Protein AF-0000000067174535 (afdb_homodimer)

Secondary structure (DSSP, 8-state):
-----GGGG---SSHHHHHHHHHHHHHHHHHHHSS---HHHHHHHHT--HHHHHHH-SSHHHHHHHHHHHHHHHHHHHHHHHTTT---HHHHHHHHHHHHHHHTTT-HHHHHHHHHHHHSTTSTTHHHHHHHHHHHHHHTTSS--TTTTT--HHHHHHHHHHHHHHHHHHHHSPPPTTS-HHHHHHHHIIIIIHHHHTSPP---------/-----GGGG---SSHHHHHHHHHHHHHHHHHHHSS---HHHHHHHHT--HHHHHHH-SSHHHHHHHHHHHHHHHHHHHHHHHHTT---HHHHHHHHHHHHHHHTTT-HHHHHHHHHHHHSTTSTTHHHHHHHHHHHHHHTTSS--GGGGT--HHHHHHHHHHHHHHHHHHHHSPPPTTS-HHHHHHHHIIIIIHHHHTSPP---------

Solvent-accessible surface area (backbone atoms only — not comparable to full-atom values): 22487 Å² total; per-residue (Å²): 126,84,77,67,48,40,45,76,65,54,70,61,90,44,70,66,51,42,48,50,49,52,35,50,46,40,36,51,48,24,48,72,68,68,44,93,74,51,60,61,57,42,18,57,76,36,32,43,57,53,65,65,50,36,73,76,31,79,40,63,63,56,43,49,51,53,17,42,53,49,50,52,51,53,47,52,54,52,50,36,64,70,38,58,84,37,48,53,63,34,60,32,51,35,51,49,50,54,52,45,66,65,43,32,80,57,32,59,57,49,38,41,48,65,36,36,28,36,72,54,45,86,48,62,67,61,32,50,46,55,33,45,54,50,39,50,56,53,58,68,54,45,59,40,61,45,56,69,54,39,36,48,72,71,51,46,53,50,49,38,51,54,50,48,31,53,52,38,23,41,69,54,43,56,76,56,87,86,57,47,71,68,56,48,48,52,50,41,32,49,42,56,17,19,18,58,67,49,46,65,54,48,75,75,71,76,76,73,78,122,126,83,78,67,46,41,47,76,65,53,71,61,91,45,70,68,50,42,49,50,52,52,35,49,47,41,37,51,48,24,47,71,66,66,42,93,72,52,60,62,57,41,17,57,75,36,30,42,56,52,65,64,51,36,74,75,31,80,38,63,64,55,44,50,52,51,18,41,53,50,47,51,51,52,48,51,53,52,51,36,63,71,40,58,84,36,48,50,61,34,59,31,50,36,51,50,49,53,51,46,68,64,43,32,82,59,31,58,59,49,37,42,49,65,35,35,26,34,71,56,44,84,48,61,66,62,32,52,45,55,32,47,52,51,39,52,56,52,59,70,54,46,59,41,63,45,57,69,53,37,35,49,72,70,50,45,52,50,49,37,50,51,51,49,31,52,53,37,23,39,71,52,43,56,77,56,86,86,57,48,72,67,56,49,49,51,51,40,31,50,43,57,17,19,18,58,67,50,45,67,55,48,74,74,70,75,74,74,78,122

Sequence (420 aa):
MARRRGWDGRPPANDEEASARIVEAAVALISETGSDVSIADVAASLGVIRQTVYRYFPTADALMRAAAIASVDGFLDRLTAHVRGITDPAEAMTDGVLYTLEEVSRTPHLGIVLSEPYLHANSGSLASDEAQDFGMRMLKRFDVDWAAYGYDEAAQRELVEFTLRIMLSFFVAPNEATRSREELRRFIRRWLGGALLAQPRATAAPSSSTMARRRGWDGRPPANDEEASARIVEAAVALISETGSDVSIADVAASLGVIRQTVYRYFPTADALMRAAAIASVDGFLDRLTAHVRGITDPAEAMTDGVLYTLEEVSRTPHLGIVLSEPYLHANSGSLASDEAQDFGMRMLKRFDVDWAAYGYDEAAQRELVEFTLRIMLSFFVAPNEATRSREELRRFIRRWLGGALLAQPRATAAPSSST

InterPro domains:
  IPR001647 DNA-binding HTH domain, TetR-type [PF00440] (22-67)
  IPR001647 DNA-binding HTH domain, TetR-type [PR00455] (22-35)
  IPR001647 DNA-binding HTH domain, TetR-type [PR00455] (42-65)
  IPR001647 DNA-binding HTH domain, TetR-type [PS50977] (16-75)
  IPR009057 Homedomain-like superfamily [SSF46689] (11-92)

Structure (mmCIF, N/CA/C/O backbone):
data_AF-0000000067174535-model_v1
#
loop_
_entity.id
_entity.type
_entity.pdbx_description
1 polymer 'Transcriptional regulator'
#
loop_
_atom_site.group_PDB
_atom_site.id
_atom_site.type_symbol
_atom_site.label_atom_id
_atom_site.label_alt_id
_atom_site.label_comp_id
_atom_site.label_asym_id
_atom_site.label_entity_id
_atom_site.label_seq_id
_atom_site.pdbx_PDB_ins_code
_atom_site.Cartn_x
_atom_site.Cartn_y
_atom_site.Cartn_z
_atom_site.occupancy
_atom_site.B_iso_or_equiv
_atom_site.auth_seq_id
_atom_site.auth_comp_id
_atom_site.auth_asym_id
_atom_site.auth_atom_id
_atom_site.pdbx_PDB_model_num
ATOM 1 N N . MET A 1 1 ? -31.172 -37.969 -27.547 1 31.83 1 MET A N 1
ATOM 2 C CA . MET A 1 1 ? -30.312 -37.375 -26.516 1 31.83 1 MET A CA 1
ATOM 3 C C . MET A 1 1 ? -28.844 -37.625 -26.828 1 31.83 1 MET A C 1
ATOM 5 O O . MET A 1 1 ? -28.422 -38.781 -26.953 1 31.83 1 MET A O 1
ATOM 9 N N . ALA A 1 2 ? -28.141 -36.844 -27.562 1 46.38 2 ALA A N 1
ATOM 10 C CA . ALA A 1 2 ? -26.75 -37.125 -27.906 1 46.38 2 ALA A CA 1
ATOM 11 C C . ALA A 1 2 ? -25.969 -37.625 -26.688 1 46.38 2 ALA A C 1
ATOM 13 O O . ALA A 1 2 ? -25.953 -37 -25.641 1 46.38 2 ALA A O 1
ATOM 14 N N . ARG A 1 3 ? -25.719 -38.812 -26.5 1 47.62 3 ARG A N 1
ATOM 15 C CA . ARG A 1 3 ? -24.953 -39.406 -25.406 1 47.62 3 ARG A CA 1
ATOM 16 C C . ARG A 1 3 ? -23.688 -38.594 -25.125 1 47.62 3 ARG A C 1
ATOM 18 O O . ARG A 1 3 ? -22.797 -38.531 -25.969 1 47.62 3 ARG A O 1
ATOM 25 N N . ARG A 1 4 ? -23.625 -37.531 -24.328 1 54.09 4 ARG A N 1
ATOM 26 C CA . ARG A 1 4 ? -22.453 -36.719 -24.016 1 54.09 4 ARG A CA 1
ATOM 27 C C . ARG A 1 4 ? -21.312 -37.594 -23.516 1 54.09 4 ARG A C 1
ATOM 29 O O . ARG A 1 4 ? -21.469 -38.312 -22.516 1 54.09 4 ARG A O 1
ATOM 36 N N . ARG A 1 5 ? -20.469 -38.062 -24.375 1 67.69 5 ARG A N 1
ATOM 37 C CA . ARG A 1 5 ? -19.328 -38.938 -24.047 1 67.69 5 ARG A CA 1
ATOM 38 C C . ARG A 1 5 ? -18.516 -38.344 -22.906 1 67.69 5 ARG A C 1
ATOM 40 O O . ARG A 1 5 ? -18.078 -37.188 -22.984 1 67.69 5 ARG A O 1
ATOM 47 N N . GLY A 1 6 ? -18.656 -38.844 -21.688 1 79.06 6 GLY A N 1
ATOM 48 C CA . GLY A 1 6 ? -17.938 -38.469 -20.484 1 79.06 6 GLY A CA 1
ATOM 49 C C . GLY A 1 6 ? -16.484 -38.125 -20.75 1 79.06 6 GLY A C 1
ATOM 50 O O . GLY A 1 6 ? -15.836 -38.75 -21.594 1 79.06 6 GLY A O 1
ATOM 51 N N . TRP A 1 7 ? -15.938 -37.062 -20.094 1 90.62 7 TRP A N 1
ATOM 52 C CA . TRP A 1 7 ? -14.547 -36.656 -20.188 1 90.62 7 TRP A CA 1
ATOM 53 C C . TRP A 1 7 ? -14.195 -36.219 -21.609 1 90.62 7 TRP A C 1
ATOM 55 O O . TRP A 1 7 ? -13.109 -36.531 -22.109 1 90.62 7 TRP A O 1
ATOM 65 N N . ASP A 1 8 ? -15.258 -35.719 -22.312 1 81.12 8 ASP A N 1
ATOM 66 C CA . ASP A 1 8 ? -15.109 -35.312 -23.703 1 81.12 8 ASP A CA 1
ATOM 67 C C . ASP A 1 8 ? -14.617 -36.5 -24.562 1 81.12 8 ASP A C 1
ATOM 69 O O . ASP A 1 8 ? -13.812 -36.281 -25.484 1 81.12 8 ASP A O 1
ATOM 73 N N . GLY A 1 9 ? -14.93 -37.688 -24.219 1 86.31 9 GLY A N 1
ATOM 74 C CA . GLY A 1 9 ? -14.633 -38.875 -25 1 86.31 9 GLY A CA 1
ATOM 75 C C . GLY A 1 9 ? -13.273 -39.469 -24.688 1 86.31 9 GLY A C 1
ATOM 76 O O . GLY A 1 9 ? -12.867 -40.469 -25.297 1 86.31 9 GLY A O 1
ATOM 77 N N . ARG A 1 10 ? -12.461 -38.875 -23.859 1 91.5 10 ARG A N 1
ATOM 78 C CA . ARG A 1 10 ? -11.141 -39.344 -23.453 1 91.5 10 ARG A CA 1
ATOM 79 C C . ARG A 1 10 ? -11.086 -39.625 -21.953 1 91.5 10 ARG A C 1
ATOM 81 O O . ARG A 1 10 ? -10.664 -38.75 -21.188 1 91.5 10 ARG A O 1
ATOM 88 N N . PRO A 1 11 ? -11.414 -40.812 -21.609 1 91.38 11 PRO A N 1
ATOM 89 C CA . PRO A 1 11 ? -11.375 -41.125 -20.188 1 91.38 11 PRO A CA 1
ATOM 90 C C . PRO A 1 11 ? -9.977 -41.031 -19.594 1 91.38 11 PRO A C 1
ATOM 92 O O . PRO A 1 11 ? -8.992 -41.312 -20.281 1 91.38 11 PRO A O 1
ATOM 95 N N . PRO A 1 12 ? -9.859 -40.562 -18.312 1 94.12 12 PRO A N 1
ATOM 96 C CA . PRO A 1 12 ? -8.539 -40.469 -17.672 1 94.12 12 PRO A CA 1
ATOM 97 C C . PRO A 1 12 ? -7.863 -41.812 -17.516 1 94.12 12 PRO A C 1
ATOM 99 O O . PRO A 1 12 ? -8.539 -42.812 -17.312 1 94.12 12 PRO A O 1
ATOM 102 N N . ALA A 1 13 ? -6.613 -41.812 -17.609 1 94.25 13 ALA A N 1
ATOM 103 C CA . ALA A 1 13 ? -5.824 -43.031 -17.562 1 94.25 13 ALA A CA 1
ATOM 104 C C . ALA A 1 13 ? -5.777 -43.594 -16.141 1 94.25 13 ALA A C 1
ATOM 106 O O . ALA A 1 13 ? -5.609 -44.812 -15.945 1 94.25 13 ALA A O 1
ATOM 107 N N . ASN A 1 14 ? -5.785 -42.75 -15.172 1 94.81 14 ASN A N 1
ATOM 108 C CA . ASN A 1 14 ? -5.754 -43.125 -13.758 1 94.81 14 ASN A CA 1
ATOM 109 C C . ASN A 1 14 ? -6.438 -42.094 -12.883 1 94.81 14 ASN A C 1
ATOM 111 O O . ASN A 1 14 ? -6.93 -41.062 -13.383 1 94.81 14 ASN A O 1
ATOM 115 N N . ASP A 1 15 ? -6.516 -42.344 -11.57 1 94.25 15 ASP A N 1
ATOM 116 C CA . ASP A 1 15 ? -7.23 -41.5 -10.625 1 94.25 15 ASP A CA 1
ATOM 117 C C . ASP A 1 15 ? -6.559 -40.125 -10.508 1 94.25 15 ASP A C 1
ATOM 119 O O . ASP A 1 15 ? -7.238 -39.125 -10.336 1 94.25 15 ASP A O 1
ATOM 123 N N . GLU A 1 16 ? -5.285 -40.188 -10.609 1 95.38 16 GLU A N 1
ATOM 124 C CA . GLU A 1 16 ? -4.547 -38.938 -10.508 1 95.38 16 GLU A CA 1
ATOM 125 C C . GLU A 1 16 ? -4.891 -38 -11.664 1 95.38 16 GLU A C 1
ATOM 127 O O . GLU A 1 16 ? -5.109 -36.812 -11.453 1 95.38 16 GLU A O 1
ATOM 132 N N . GLU A 1 17 ? -4.938 -38.562 -12.758 1 95.75 17 GLU A N 1
ATOM 133 C CA . GLU A 1 17 ? -5.301 -37.75 -13.922 1 95.75 17 GLU A CA 1
ATOM 134 C C . GLU A 1 17 ? -6.742 -37.281 -13.836 1 95.75 17 GLU A C 1
ATOM 136 O O . GLU A 1 17 ? -7.043 -36.125 -14.219 1 95.75 17 GLU A O 1
ATOM 141 N N . ALA A 1 18 ? -7.629 -38.156 -13.406 1 95.81 18 ALA A N 1
ATOM 142 C CA . ALA A 1 18 ? -9.023 -37.75 -13.242 1 95.81 18 ALA A CA 1
ATOM 143 C C . ALA A 1 18 ? -9.148 -36.562 -12.305 1 95.81 18 ALA A C 1
ATOM 145 O O . ALA A 1 18 ? -9.797 -35.562 -12.633 1 95.81 18 ALA A O 1
ATOM 146 N N . SER A 1 19 ? -8.477 -36.656 -11.188 1 96.5 19 SER A N 1
ATOM 147 C CA . SER A 1 19 ? -8.484 -35.562 -10.211 1 96.5 19 SER A CA 1
ATOM 148 C C . SER A 1 19 ? -7.938 -34.281 -10.805 1 96.5 19 SER A C 1
ATOM 150 O O . SER A 1 19 ? -8.523 -33.219 -10.633 1 96.5 19 SER A O 1
ATOM 152 N N . ALA A 1 20 ? -6.863 -34.375 -11.492 1 96.5 20 ALA A N 1
ATOM 153 C CA . ALA A 1 20 ? -6.223 -33.219 -12.102 1 96.5 20 ALA A CA 1
ATOM 154 C C . ALA A 1 20 ? -7.145 -32.562 -13.109 1 96.5 20 ALA A C 1
ATOM 156 O O . ALA A 1 20 ? -7.242 -31.328 -13.156 1 96.5 20 ALA A O 1
ATOM 157 N N . ARG A 1 21 ? -7.805 -33.344 -13.883 1 96.31 21 ARG A N 1
ATOM 158 C CA . ARG A 1 21 ? -8.703 -32.812 -14.906 1 96.31 21 ARG A CA 1
ATOM 159 C C . ARG A 1 21 ? -9.906 -32.094 -14.266 1 96.31 21 ARG A C 1
ATOM 161 O O . ARG A 1 21 ? -10.375 -31.094 -14.773 1 96.31 21 ARG A O 1
ATOM 168 N N . ILE A 1 22 ? -10.359 -32.688 -13.219 1 97.06 22 ILE A N 1
ATOM 169 C CA . ILE A 1 22 ? -11.469 -32.062 -12.492 1 97.06 22 ILE A CA 1
ATOM 170 C C . ILE A 1 22 ? -11.047 -30.703 -11.953 1 97.06 22 ILE A C 1
ATOM 172 O O . ILE A 1 22 ? -11.766 -29.719 -12.117 1 97.06 22 ILE A O 1
ATOM 176 N N . VAL A 1 23 ? -9.875 -30.656 -11.352 1 96.31 23 VAL A N 1
ATOM 177 C CA . VAL A 1 23 ? -9.359 -29.422 -10.781 1 96.31 23 VAL A CA 1
ATOM 178 C C . VAL A 1 23 ? -9.141 -28.391 -11.898 1 96.31 23 VAL A C 1
ATOM 180 O O . VAL A 1 23 ? -9.5 -27.234 -11.758 1 96.31 23 VAL A O 1
ATOM 183 N N . GLU A 1 24 ? -8.602 -28.859 -13 1 95.56 24 GLU A N 1
ATOM 184 C CA . GLU A 1 24 ? -8.352 -27.984 -14.141 1 95.56 24 GLU A CA 1
ATOM 185 C C . GLU A 1 24 ? -9.656 -27.375 -14.664 1 95.56 24 GLU A C 1
ATOM 187 O O . GLU A 1 24 ? -9.711 -26.203 -15 1 95.56 24 GLU A O 1
ATOM 192 N N . ALA A 1 25 ? -10.609 -28.203 -14.773 1 95.31 25 ALA A N 1
ATOM 193 C CA . ALA A 1 25 ? -11.922 -27.734 -15.211 1 95.31 25 ALA A CA 1
ATOM 194 C C . ALA A 1 25 ? -12.477 -26.688 -14.25 1 95.31 25 ALA A C 1
ATOM 196 O O . ALA A 1 25 ? -13.047 -25.672 -14.68 1 95.31 25 ALA A O 1
ATOM 197 N N . ALA A 1 26 ? -12.344 -26.969 -12.977 1 94.31 26 ALA A N 1
ATOM 198 C CA . ALA A 1 26 ? -12.805 -26.016 -11.969 1 94.31 26 ALA A CA 1
ATOM 199 C C . ALA A 1 26 ? -12.078 -24.672 -12.094 1 94.31 26 ALA A C 1
ATOM 201 O O . ALA A 1 26 ? -12.711 -23.625 -12.062 1 94.31 26 ALA A O 1
ATOM 202 N N . VAL A 1 27 ? -10.789 -24.688 -12.227 1 91.5 27 VAL A N 1
ATOM 203 C CA . VAL A 1 27 ? -9.969 -23.5 -12.367 1 91.5 27 VAL A CA 1
ATOM 204 C C . VAL A 1 27 ? -10.43 -22.703 -13.586 1 91.5 27 VAL A C 1
ATOM 206 O O . VAL A 1 27 ? -10.586 -21.469 -13.516 1 91.5 27 VAL A O 1
ATOM 209 N N . ALA A 1 28 ? -10.648 -23.422 -14.68 1 91.62 28 ALA A N 1
ATOM 210 C CA . ALA A 1 28 ? -11.078 -22.766 -15.914 1 91.62 28 ALA A CA 1
ATOM 211 C C . ALA A 1 28 ? -12.43 -22.078 -15.742 1 91.62 28 ALA A C 1
ATOM 213 O O . ALA A 1 28 ? -12.617 -20.953 -16.172 1 91.62 28 ALA A O 1
ATOM 214 N N . LEU A 1 29 ? -13.289 -22.734 -15.125 1 90.94 29 LEU A N 1
ATOM 215 C CA . LEU A 1 29 ? -14.625 -22.188 -14.914 1 90.94 29 LEU A CA 1
ATOM 216 C C . LEU A 1 29 ? -14.586 -20.984 -13.984 1 90.94 29 LEU A C 1
ATOM 218 O O . LEU A 1 29 ? -15.273 -19.984 -14.219 1 90.94 29 LEU A O 1
ATOM 222 N N . ILE A 1 30 ? -13.828 -21.125 -12.953 1 86.75 30 ILE A N 1
ATOM 223 C CA . ILE A 1 30 ? -13.695 -20.016 -12.016 1 86.75 30 ILE A CA 1
ATOM 224 C C . ILE A 1 30 ? -13.109 -18.797 -12.727 1 86.75 30 ILE A C 1
ATOM 226 O O . ILE A 1 30 ? -13.562 -17.672 -12.523 1 86.75 30 ILE A O 1
ATOM 230 N N . SER A 1 31 ? -12.109 -19.031 -13.5 1 83.81 31 SER A N 1
ATOM 231 C CA . SER A 1 31 ? -11.469 -17.938 -14.234 1 83.81 31 SER A CA 1
ATOM 232 C C . SER A 1 31 ? -12.445 -17.281 -15.195 1 83.81 31 SER A C 1
ATOM 234 O O . SER A 1 31 ? -12.391 -16.062 -15.398 1 83.81 31 SER A O 1
ATOM 236 N N . GLU A 1 32 ? -13.281 -18.047 -15.797 1 84.69 32 GLU A N 1
ATOM 237 C CA . GLU A 1 32 ? -14.242 -17.562 -16.781 1 84.69 32 GLU A CA 1
ATOM 238 C C . GLU A 1 32 ? -15.367 -16.781 -16.109 1 84.69 32 GLU A C 1
ATOM 240 O O . GLU A 1 32 ? -15.781 -15.727 -16.594 1 84.69 32 GLU A O 1
ATOM 245 N N . THR A 1 33 ? -15.789 -17.266 -15.008 1 79.75 33 THR A N 1
ATOM 246 C CA . THR A 1 33 ? -16.969 -16.688 -14.375 1 79.75 33 THR A CA 1
ATOM 247 C C . THR A 1 33 ? -16.562 -15.648 -13.336 1 79.75 33 THR A C 1
ATOM 249 O O . THR A 1 33 ? -17.375 -14.789 -12.969 1 79.75 33 THR A O 1
ATOM 252 N N . GLY A 1 34 ? -15.391 -15.766 -12.852 1 75.81 34 GLY A N 1
ATOM 253 C CA . GLY A 1 34 ? -14.938 -14.875 -11.797 1 75.81 34 GLY A CA 1
ATOM 254 C C . GLY A 1 34 ? -15.523 -15.203 -10.438 1 75.81 34 GLY A C 1
ATOM 255 O O . GLY A 1 34 ? -15.391 -14.422 -9.492 1 75.81 34 GLY A O 1
ATOM 256 N N . SER A 1 35 ? -16.312 -16.297 -10.359 1 73.81 35 SER A N 1
ATOM 257 C CA . SER A 1 35 ? -17.016 -16.656 -9.133 1 73.81 35 SER A CA 1
ATOM 258 C C . SER A 1 35 ? -16.844 -18.141 -8.82 1 73.81 35 SER A C 1
ATOM 260 O O . SER A 1 35 ? -16.266 -18.891 -9.617 1 73.81 35 SER A O 1
ATOM 262 N N . ASP A 1 36 ? -17.344 -18.484 -7.637 1 77.56 36 ASP A N 1
ATOM 263 C CA . ASP A 1 36 ? -17.297 -19.875 -7.242 1 77.56 36 ASP A CA 1
ATOM 264 C C . ASP A 1 36 ? -18.156 -20.734 -8.172 1 77.56 36 ASP A C 1
ATOM 266 O O . ASP A 1 36 ? -19.172 -20.266 -8.695 1 77.56 36 ASP A O 1
ATOM 270 N N . VAL A 1 37 ? -17.578 -21.891 -8.438 1 83.81 37 VAL A N 1
ATOM 271 C CA . VAL A 1 37 ? -18.281 -22.828 -9.312 1 83.81 37 VAL A CA 1
ATOM 272 C C . VAL A 1 37 ? -18.812 -24 -8.5 1 83.81 37 VAL A C 1
ATOM 274 O O . VAL A 1 37 ? -18.25 -24.344 -7.461 1 83.81 37 VAL A O 1
ATOM 277 N N . SER A 1 38 ? -19.938 -24.625 -8.969 1 89.25 38 SER A N 1
ATOM 278 C CA . SER A 1 38 ? -20.516 -25.781 -8.305 1 89.25 38 SER A CA 1
ATOM 279 C C . SER A 1 38 ? -19.969 -27.078 -8.883 1 89.25 38 SER A C 1
ATOM 281 O O . SER A 1 38 ? -19.375 -27.094 -9.969 1 89.25 38 SER A O 1
ATOM 283 N N . ILE A 1 39 ? -20.141 -28.078 -8.078 1 93.19 39 ILE A N 1
ATOM 284 C CA . ILE A 1 39 ? -19.781 -29.406 -8.547 1 93.19 39 ILE A CA 1
ATOM 285 C C . ILE A 1 39 ? -20.562 -29.734 -9.812 1 93.19 39 ILE A C 1
ATOM 287 O O . ILE A 1 39 ? -20.031 -30.344 -10.742 1 93.19 39 ILE A O 1
ATOM 291 N N . ALA A 1 40 ? -21.812 -29.281 -9.883 1 94 40 ALA A N 1
ATOM 292 C CA . ALA A 1 40 ? -22.656 -29.516 -11.047 1 94 40 ALA A CA 1
ATOM 293 C C . ALA A 1 40 ? -22.062 -28.859 -12.289 1 94 40 ALA A C 1
ATOM 295 O O . ALA A 1 40 ? -22.047 -29.453 -13.367 1 94 40 ALA A O 1
ATOM 296 N N . ASP A 1 41 ? -21.578 -27.703 -12.164 1 93.94 41 ASP A N 1
ATOM 297 C CA . ASP A 1 41 ? -20.969 -26.969 -13.273 1 93.94 41 ASP A CA 1
ATOM 298 C C . ASP A 1 41 ? -19.734 -27.688 -13.805 1 93.94 41 ASP A C 1
ATOM 300 O O . ASP A 1 41 ? -19.562 -27.812 -15.023 1 93.94 41 ASP A O 1
ATOM 304 N N . VAL A 1 42 ? -18.922 -28.141 -12.906 1 95.69 42 VAL A N 1
ATOM 305 C CA . VAL A 1 42 ? -17.688 -28.812 -13.281 1 95.69 42 VAL A CA 1
ATOM 306 C C . VAL A 1 42 ? -18 -30.141 -13.969 1 95.69 42 VAL A C 1
ATOM 308 O O . VAL A 1 42 ? -17.422 -30.469 -15 1 95.69 42 VAL A O 1
ATOM 311 N N . ALA A 1 43 ? -18.938 -30.859 -13.414 1 96.44 43 ALA A N 1
ATOM 312 C CA . ALA A 1 43 ? -19.359 -32.125 -14.008 1 96.44 43 ALA A CA 1
ATOM 313 C C . ALA A 1 43 ? -19.875 -31.922 -15.43 1 96.44 43 ALA A C 1
ATOM 315 O O . ALA A 1 43 ? -19.469 -32.656 -16.344 1 96.44 43 ALA A O 1
ATOM 316 N N . ALA A 1 44 ? -20.703 -30.922 -15.609 1 95.19 44 ALA A N 1
ATOM 317 C CA . ALA A 1 44 ? -21.281 -30.609 -16.906 1 95.19 44 ALA A CA 1
ATOM 318 C C . ALA A 1 44 ? -20.188 -30.266 -17.922 1 95.19 44 ALA A C 1
ATOM 320 O O . ALA A 1 44 ? -20.234 -30.719 -19.062 1 95.19 44 ALA A O 1
ATOM 321 N N . SER A 1 45 ? -19.203 -29.531 -17.484 1 94.38 45 SER A N 1
ATOM 322 C CA . SER A 1 45 ? -18.141 -29.094 -18.391 1 94.38 45 SER A CA 1
ATOM 323 C C . SER A 1 45 ? -17.281 -30.266 -18.844 1 94.38 45 SER A C 1
ATOM 325 O O . SER A 1 45 ? -16.703 -30.219 -19.922 1 94.38 45 SER A O 1
ATOM 327 N N . LEU A 1 46 ? -17.234 -31.328 -18.031 1 95.69 46 LEU A N 1
ATOM 328 C CA . LEU A 1 46 ? -16.422 -32.5 -18.328 1 95.69 46 LEU A CA 1
ATOM 329 C C . LEU A 1 46 ? -17.25 -33.594 -19 1 95.69 46 LEU A C 1
ATOM 331 O O . LEU A 1 46 ? -16.719 -34.625 -19.406 1 95.69 46 LEU A O 1
ATOM 335 N N . GLY A 1 47 ? -18.578 -33.312 -19.016 1 95.38 47 GLY A N 1
ATOM 336 C CA . GLY A 1 47 ? -19.469 -34.312 -19.594 1 95.38 47 GLY A CA 1
ATOM 337 C C . GLY A 1 47 ? -19.609 -35.562 -18.734 1 95.38 47 GLY A C 1
ATOM 338 O O . GLY A 1 47 ? -19.719 -36.688 -19.266 1 95.38 47 GLY A O 1
ATOM 339 N N . VAL A 1 48 ? -19.484 -35.438 -17.5 1 95.88 48 VAL A N 1
ATOM 340 C CA . VAL A 1 48 ? -19.641 -36.562 -16.578 1 95.88 48 VAL A CA 1
ATOM 341 C C . VAL A 1 48 ? -20.781 -36.25 -15.594 1 95.88 48 VAL A C 1
ATOM 343 O O . VAL A 1 48 ? -21.312 -35.156 -15.562 1 95.88 48 VAL A O 1
ATOM 346 N N . ILE A 1 49 ? -21.188 -37.281 -14.828 1 94.88 49 ILE A N 1
ATOM 347 C CA . ILE A 1 49 ? -22.219 -37.094 -13.82 1 94.88 49 ILE A CA 1
ATOM 348 C C . ILE A 1 49 ? -21.609 -36.531 -12.547 1 94.88 49 ILE A C 1
ATOM 350 O O . ILE A 1 49 ? -20.391 -36.656 -12.328 1 94.88 49 ILE A O 1
ATOM 354 N N . ARG A 1 50 ? -22.391 -35.906 -11.695 1 95.56 50 ARG A N 1
ATOM 355 C CA . ARG A 1 50 ? -21.938 -35.312 -10.453 1 95.56 50 ARG A CA 1
ATOM 356 C C . ARG A 1 50 ? -21.25 -36.312 -9.555 1 95.56 50 ARG A C 1
ATOM 358 O O . ARG A 1 50 ? -20.266 -36 -8.875 1 95.56 50 ARG A O 1
ATOM 365 N N . GLN A 1 51 ? -21.688 -37.5 -9.555 1 95.25 51 GLN A N 1
ATOM 366 C CA . GLN A 1 51 ? -21.156 -38.562 -8.695 1 95.25 51 GLN A CA 1
ATOM 367 C C . GLN A 1 51 ? -19.688 -38.844 -8.984 1 95.25 51 GLN A C 1
ATOM 369 O O . GLN A 1 51 ? -18.922 -39.188 -8.086 1 95.25 51 GLN A O 1
ATOM 374 N N . THR A 1 52 ? -19.359 -38.719 -10.242 1 95.06 52 THR A N 1
ATOM 375 C CA . THR A 1 52 ? -17.969 -38.906 -10.656 1 95.06 52 THR A CA 1
ATOM 376 C C . THR A 1 52 ? -17.062 -37.875 -9.977 1 95.06 52 THR A C 1
ATOM 378 O O . THR A 1 52 ? -15.992 -38.219 -9.461 1 95.06 52 THR A O 1
ATOM 381 N N . VAL A 1 53 ? -17.5 -36.594 -9.914 1 96.88 53 VAL A N 1
ATOM 382 C CA . VAL A 1 53 ? -16.719 -35.531 -9.297 1 96.88 53 VAL A CA 1
ATOM 383 C C . VAL A 1 53 ? -16.688 -35.719 -7.777 1 96.88 53 VAL A C 1
ATOM 385 O O . VAL A 1 53 ? -15.641 -35.562 -7.145 1 96.88 53 VAL A O 1
ATOM 388 N N . TYR A 1 54 ? -17.781 -36.219 -7.195 1 96.12 54 TYR A N 1
ATOM 389 C CA . TYR A 1 54 ? -17.906 -36.438 -5.754 1 96.12 54 TYR A CA 1
ATOM 390 C C . TYR A 1 54 ? -16.953 -37.531 -5.277 1 96.12 54 TYR A C 1
ATOM 392 O O . TYR A 1 54 ? -16.516 -37.531 -4.125 1 96.12 54 TYR A O 1
ATOM 400 N N . ARG A 1 55 ? -16.688 -38.469 -6.168 1 95.88 55 ARG A N 1
ATOM 401 C CA . ARG A 1 55 ? -15.766 -39.531 -5.828 1 95.88 55 ARG A CA 1
ATOM 402 C C . ARG A 1 55 ? -14.391 -39 -5.477 1 95.88 55 ARG A C 1
ATOM 404 O O . ARG A 1 55 ? -13.727 -39.5 -4.566 1 95.88 55 ARG A O 1
ATOM 411 N N . TYR A 1 56 ? -14.016 -37.938 -6.117 1 96.81 56 TYR A N 1
ATOM 412 C CA . TYR A 1 56 ? -12.688 -37.375 -5.926 1 96.81 56 TYR A CA 1
ATOM 413 C C . TYR A 1 56 ? -12.742 -36.188 -4.965 1 96.81 56 TYR A C 1
ATOM 415 O O . TYR A 1 56 ? -11.797 -35.969 -4.195 1 96.81 56 TYR A O 1
ATOM 423 N N . PHE A 1 57 ? -13.812 -35.438 -5.02 1 97.19 57 PHE A N 1
ATOM 424 C CA . PHE A 1 57 ? -14.023 -34.281 -4.168 1 97.19 57 PHE A CA 1
ATOM 425 C C . PHE A 1 57 ? -15.406 -34.312 -3.533 1 97.19 57 PHE A C 1
ATOM 427 O O . PHE A 1 57 ? -16.375 -33.781 -4.086 1 97.19 57 PHE A O 1
ATOM 434 N N . PRO A 1 58 ? -15.422 -34.875 -2.355 1 94.88 58 PRO A N 1
ATOM 435 C CA . PRO A 1 58 ? -16.703 -35.188 -1.718 1 94.88 58 PRO A CA 1
ATOM 436 C C . PRO A 1 58 ? -17.516 -33.938 -1.374 1 94.88 58 PRO A C 1
ATOM 438 O O . PRO A 1 58 ? -18.719 -34.031 -1.134 1 94.88 58 PRO A O 1
ATOM 441 N N . THR A 1 59 ? -16.766 -32.75 -1.305 1 93.06 59 THR A N 1
ATOM 442 C CA . THR A 1 59 ? -17.484 -31.516 -1.032 1 93.06 59 THR A CA 1
ATOM 443 C C . THR A 1 59 ? -17.062 -30.422 -2.014 1 93.06 59 THR A C 1
ATOM 445 O O . THR A 1 59 ? -15.961 -30.484 -2.57 1 93.06 59 THR A O 1
ATOM 448 N N . ALA A 1 60 ? -17.953 -29.453 -2.107 1 90 60 ALA A N 1
ATOM 449 C CA . ALA A 1 60 ? -17.609 -28.281 -2.926 1 90 60 ALA A CA 1
ATOM 450 C C . ALA A 1 60 ? -16.391 -27.562 -2.375 1 90 60 ALA A C 1
ATOM 452 O O . ALA A 1 60 ? -15.547 -27.094 -3.139 1 90 60 ALA A O 1
ATOM 453 N N . ASP A 1 61 ? -16.344 -27.578 -1.083 1 88.75 61 ASP A N 1
ATOM 454 C CA . ASP A 1 61 ? -15.227 -26.906 -0.426 1 88.75 61 ASP A CA 1
ATOM 455 C C . ASP A 1 61 ? -13.898 -27.578 -0.766 1 88.75 61 ASP A C 1
ATOM 457 O O . ASP A 1 61 ? -12.898 -26.906 -1.011 1 88.75 61 ASP A O 1
ATOM 461 N N . ALA A 1 62 ? -13.969 -28.844 -0.729 1 91.94 62 ALA A N 1
ATOM 462 C CA . ALA A 1 62 ? -12.758 -29.594 -1.065 1 91.94 62 ALA A CA 1
ATOM 463 C C . ALA A 1 62 ? -12.312 -29.297 -2.494 1 91.94 62 ALA A C 1
ATOM 465 O O . ALA A 1 62 ? -11.117 -29.109 -2.754 1 91.94 62 ALA A O 1
ATOM 466 N N . LEU A 1 63 ? -13.211 -29.219 -3.426 1 94 63 LEU A N 1
ATOM 467 C CA . LEU A 1 63 ? -12.906 -28.906 -4.816 1 94 63 LEU A CA 1
ATOM 468 C C . LEU A 1 63 ? -12.391 -27.484 -4.957 1 94 63 LEU A C 1
ATOM 470 O O . LEU A 1 63 ? -11.406 -27.234 -5.656 1 94 63 LEU A O 1
ATOM 474 N N . MET A 1 64 ? -12.992 -26.578 -4.223 1 89.81 64 MET A N 1
ATOM 475 C CA . MET A 1 64 ? -12.609 -25.172 -4.293 1 89.81 64 MET A CA 1
ATOM 476 C C . MET A 1 64 ? -11.195 -24.969 -3.752 1 89.81 64 MET A C 1
ATOM 478 O O . MET A 1 64 ? -10.422 -24.188 -4.301 1 89.81 64 MET A O 1
ATOM 482 N N . ARG A 1 65 ? -10.906 -25.609 -2.73 1 87.88 65 ARG A N 1
ATOM 483 C CA . ARG A 1 65 ? -9.57 -25.531 -2.164 1 87.88 65 ARG A CA 1
ATOM 484 C C . ARG A 1 65 ? -8.523 -26.047 -3.148 1 87.88 65 ARG A C 1
ATOM 486 O O . ARG A 1 65 ? -7.488 -25.406 -3.354 1 87.88 65 ARG A O 1
ATOM 493 N N . ALA A 1 66 ? -8.812 -27.188 -3.688 1 91.56 66 ALA A N 1
ATOM 494 C CA . ALA A 1 66 ? -7.891 -27.766 -4.664 1 91.56 66 ALA A CA 1
ATOM 495 C C . ALA A 1 66 ? -7.73 -26.844 -5.871 1 91.56 66 ALA A C 1
ATOM 497 O O . ALA A 1 66 ? -6.621 -26.672 -6.383 1 91.56 66 ALA A O 1
ATOM 498 N N . ALA A 1 67 ? -8.797 -26.281 -6.348 1 91.12 67 ALA A N 1
ATOM 499 C CA . ALA A 1 67 ? -8.766 -25.344 -7.477 1 91.12 67 ALA A CA 1
ATOM 500 C C . ALA A 1 67 ? -7.953 -24.109 -7.141 1 91.12 67 ALA A C 1
ATOM 502 O O . ALA A 1 67 ? -7.207 -23.594 -7.98 1 91.12 67 ALA A O 1
ATOM 503 N N . ALA A 1 68 ? -8.125 -23.625 -5.957 1 85.94 68 ALA A N 1
ATOM 504 C CA . ALA A 1 68 ? -7.379 -22.453 -5.504 1 85.94 68 ALA A CA 1
ATOM 505 C C . ALA A 1 68 ? -5.875 -22.719 -5.523 1 85.94 68 ALA A C 1
ATOM 507 O O . ALA A 1 68 ? -5.102 -21.906 -6.035 1 85.94 68 ALA A O 1
ATOM 508 N N . ILE A 1 69 ? -5.543 -23.844 -4.965 1 87.62 69 ILE A N 1
ATOM 509 C CA . ILE A 1 69 ? -4.137 -24.234 -4.914 1 87.62 69 ILE A CA 1
ATOM 510 C C . ILE A 1 69 ? -3.588 -24.359 -6.332 1 87.62 69 ILE A C 1
ATOM 512 O O . ILE A 1 69 ? -2.521 -23.828 -6.641 1 87.62 69 ILE A O 1
ATOM 516 N N . ALA A 1 70 ? -4.32 -25.016 -7.207 1 91.12 70 ALA A N 1
ATOM 517 C CA . ALA A 1 70 ? -3.895 -25.203 -8.594 1 91.12 70 ALA A CA 1
ATOM 518 C C . ALA A 1 70 ? -3.787 -23.875 -9.32 1 91.12 70 ALA A C 1
ATOM 520 O O . ALA A 1 70 ? -2.883 -23.672 -10.141 1 91.12 70 ALA A O 1
ATOM 521 N N . SER A 1 71 ? -4.727 -23 -9.078 1 89.44 71 SER A N 1
ATOM 522 C CA . SER A 1 71 ? -4.711 -21.672 -9.703 1 89.44 71 SER A CA 1
ATOM 523 C C . SER A 1 71 ? -3.453 -20.906 -9.32 1 89.44 71 SER A C 1
ATOM 525 O O . SER A 1 71 ? -2.795 -20.312 -10.18 1 89.44 71 SER A O 1
ATOM 527 N N . VAL A 1 72 ? -3.07 -20.922 -8.109 1 87.69 72 VAL A N 1
ATOM 528 C CA . VAL A 1 72 ? -1.902 -20.203 -7.602 1 87.69 72 VAL A CA 1
ATOM 529 C C . VAL A 1 72 ? -0.629 -20.828 -8.172 1 87.69 72 VAL A C 1
ATOM 531 O O . VAL A 1 72 ? 0.271 -20.109 -8.617 1 87.69 72 VAL A O 1
ATOM 534 N N . ASP A 1 73 ? -0.616 -22.156 -8.188 1 89.69 73 ASP A N 1
ATOM 535 C CA . ASP A 1 73 ? 0.541 -22.844 -8.742 1 89.69 73 ASP A CA 1
ATOM 536 C C . ASP A 1 73 ? 0.708 -22.531 -10.227 1 89.69 73 ASP A C 1
ATOM 538 O O . ASP A 1 73 ? 1.823 -22.297 -10.695 1 89.69 73 ASP A O 1
ATOM 542 N N . GLY A 1 74 ? -0.414 -22.594 -10.938 1 91.19 74 GLY A N 1
ATOM 543 C CA . GLY A 1 74 ? -0.375 -22.234 -12.352 1 91.19 74 GLY A CA 1
ATOM 544 C C . GLY A 1 74 ? 0.125 -20.828 -12.594 1 91.19 74 GLY A C 1
ATOM 545 O O . GLY A 1 74 ? 0.91 -20.594 -13.508 1 91.19 74 GLY A O 1
ATOM 546 N N . PHE A 1 75 ? -0.284 -19.938 -11.797 1 91.62 75 PHE A N 1
ATOM 547 C CA . PHE A 1 75 ? 0.196 -18.5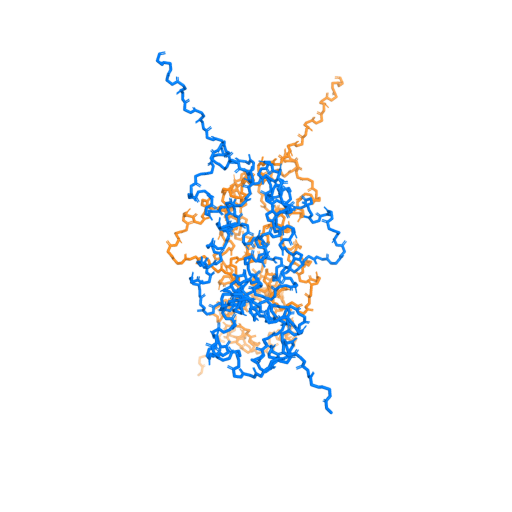62 -11.891 1 91.62 75 PHE A CA 1
ATOM 548 C C . PHE A 1 75 ? 1.702 -18.5 -11.672 1 91.62 75 PHE A C 1
ATOM 550 O O . PHE A 1 75 ? 2.42 -17.828 -12.414 1 91.62 75 PHE A O 1
ATOM 557 N N . LEU A 1 76 ? 2.174 -19.141 -10.578 1 93.31 76 LEU A N 1
ATOM 558 C CA . LEU A 1 76 ? 3.598 -19.125 -10.266 1 93.31 76 LEU A CA 1
ATOM 559 C C . LEU A 1 76 ? 4.418 -19.688 -11.422 1 93.31 76 LEU A C 1
ATOM 561 O O . LEU A 1 76 ? 5.508 -19.188 -11.719 1 93.31 76 LEU A O 1
ATOM 565 N N . ASP A 1 77 ? 3.904 -20.719 -12.086 1 94.44 77 ASP A N 1
ATOM 566 C CA . ASP A 1 77 ? 4.586 -21.281 -13.242 1 94.44 77 ASP A CA 1
ATOM 567 C C . ASP A 1 77 ? 4.691 -20.266 -14.375 1 94.44 77 ASP A C 1
ATOM 569 O O . ASP A 1 77 ? 5.746 -20.125 -14.992 1 94.44 77 ASP A O 1
ATOM 573 N N . ARG A 1 78 ? 3.664 -19.547 -14.625 1 94.62 78 ARG A N 1
ATOM 574 C CA . ARG A 1 78 ? 3.662 -18.547 -15.68 1 94.62 78 ARG A CA 1
ATOM 575 C C . ARG A 1 78 ? 4.578 -17.375 -15.32 1 94.62 78 ARG A C 1
ATOM 577 O O . ARG A 1 78 ? 5.285 -16.844 -16.188 1 94.62 78 ARG A O 1
ATOM 584 N N . LEU A 1 79 ? 4.52 -16.984 -14.047 1 95 79 LEU A N 1
ATOM 585 C CA . LEU A 1 79 ? 5.414 -15.93 -13.578 1 95 79 LEU A CA 1
ATOM 586 C C . LEU A 1 79 ? 6.871 -16.328 -13.781 1 95 79 LEU A C 1
ATOM 588 O O . LEU A 1 79 ? 7.676 -15.523 -14.266 1 95 79 LEU A O 1
ATOM 592 N N . THR A 1 80 ? 7.172 -17.578 -13.406 1 95.62 80 THR A N 1
ATOM 593 C CA . THR A 1 80 ? 8.523 -18.094 -13.562 1 95.62 80 THR A CA 1
ATOM 594 C C . THR A 1 80 ? 8.977 -18 -15.023 1 95.62 80 THR A C 1
ATOM 596 O O . THR A 1 80 ? 10.086 -17.547 -15.305 1 95.62 80 THR A O 1
ATOM 599 N N . ALA A 1 81 ? 8.117 -18.406 -15.891 1 97 81 ALA A N 1
ATOM 600 C CA . ALA A 1 81 ? 8.422 -18.344 -17.328 1 97 81 ALA A CA 1
ATOM 601 C C . ALA A 1 81 ? 8.617 -16.906 -17.781 1 97 81 ALA A C 1
ATOM 603 O O . ALA A 1 81 ? 9.508 -16.609 -18.578 1 97 81 ALA A O 1
ATOM 604 N N . HIS A 1 82 ? 7.844 -16 -17.25 1 96.38 82 HIS A N 1
ATOM 605 C CA . HIS A 1 82 ? 7.859 -14.594 -17.641 1 96.38 82 HIS A CA 1
ATOM 606 C C . HIS A 1 82 ? 9.164 -13.922 -17.234 1 96.38 82 HIS A C 1
ATOM 608 O O . HIS A 1 82 ? 9.688 -13.078 -17.969 1 96.38 82 HIS A O 1
ATOM 614 N N . VAL A 1 83 ? 9.75 -14.281 -16.078 1 96.81 83 VAL A N 1
ATOM 615 C CA . VAL A 1 83 ? 10.93 -13.594 -15.555 1 96.81 83 VAL A CA 1
ATOM 616 C C . VAL A 1 83 ? 12.18 -14.43 -15.82 1 96.81 83 VAL A C 1
ATOM 618 O O . VAL A 1 83 ? 13.266 -14.102 -15.336 1 96.81 83 VAL A O 1
ATOM 621 N N . ARG A 1 84 ? 12.031 -15.508 -16.547 1 96.75 84 ARG A N 1
ATOM 622 C CA . ARG A 1 84 ? 13.141 -16.422 -16.812 1 96.75 84 ARG A CA 1
ATOM 623 C C . ARG A 1 84 ? 14.312 -15.68 -17.453 1 96.75 84 ARG A C 1
ATOM 625 O O . ARG A 1 84 ? 14.125 -14.891 -18.375 1 96.75 84 ARG A O 1
ATOM 632 N N . GLY A 1 85 ? 15.492 -15.867 -16.891 1 97.12 85 GLY A N 1
ATOM 633 C CA . GLY A 1 85 ? 16.703 -15.305 -17.469 1 97.12 85 GLY A CA 1
ATOM 634 C C . GLY A 1 85 ? 17.031 -13.922 -16.922 1 97.12 85 GLY A C 1
ATOM 635 O O . GLY A 1 85 ? 18.125 -13.414 -17.156 1 97.12 85 GLY A O 1
ATOM 636 N N . ILE A 1 86 ? 16.156 -13.258 -16.266 1 97.25 86 ILE A N 1
ATOM 637 C CA . ILE A 1 86 ? 16.438 -11.961 -15.664 1 97.25 86 ILE A CA 1
ATOM 638 C C . ILE A 1 86 ? 17.156 -12.148 -14.336 1 97.25 86 ILE A C 1
ATOM 640 O O . ILE A 1 86 ? 16.578 -12.664 -13.375 1 97.25 86 ILE A O 1
ATOM 644 N N . THR A 1 87 ? 18.359 -11.711 -14.234 1 96.06 87 THR A N 1
ATOM 645 C CA . THR A 1 87 ? 19.156 -11.992 -13.047 1 96.06 87 THR A CA 1
ATOM 646 C C . THR A 1 87 ? 19.344 -10.727 -12.219 1 96.06 87 THR A C 1
ATOM 648 O O . THR A 1 87 ? 19.781 -10.797 -11.062 1 96.06 87 THR A O 1
ATOM 651 N N . ASP A 1 88 ? 19.078 -9.531 -12.805 1 95.62 88 ASP A N 1
ATOM 652 C CA . ASP A 1 88 ? 19.109 -8.289 -12.039 1 95.62 88 ASP A CA 1
ATOM 653 C C . ASP A 1 88 ? 17.891 -8.195 -11.109 1 95.62 88 ASP A C 1
ATOM 655 O O . ASP A 1 88 ? 16.75 -8.25 -11.562 1 95.62 88 ASP A O 1
ATOM 659 N N . PRO A 1 89 ? 18.078 -8.117 -9.836 1 95 89 PRO A N 1
ATOM 660 C CA . PRO A 1 89 ? 16.969 -8.164 -8.898 1 95 89 PRO A CA 1
ATOM 661 C C . PRO A 1 89 ? 15.953 -7.043 -9.125 1 95 89 PRO A C 1
ATOM 663 O O . PRO A 1 89 ? 14.75 -7.25 -8.977 1 95 89 PRO A O 1
ATOM 666 N N . ALA A 1 90 ? 16.438 -5.832 -9.492 1 95.44 90 ALA A N 1
ATOM 667 C CA . ALA A 1 90 ? 15.523 -4.711 -9.727 1 95.44 90 ALA A CA 1
ATOM 668 C C . ALA A 1 90 ? 14.633 -4.973 -10.938 1 95.44 90 ALA A C 1
ATOM 670 O O . ALA A 1 90 ? 13.43 -4.738 -10.891 1 95.44 90 ALA A O 1
ATOM 671 N N . GLU A 1 91 ? 15.219 -5.48 -11.977 1 96.75 91 GLU A N 1
ATOM 672 C CA . GLU A 1 91 ? 14.469 -5.789 -13.188 1 96.75 91 GLU A CA 1
ATOM 673 C C . GLU A 1 91 ? 13.516 -6.961 -12.969 1 96.75 91 GLU A C 1
ATOM 675 O O . GLU A 1 91 ? 12.352 -6.91 -13.375 1 96.75 91 GLU A O 1
ATOM 680 N N . ALA A 1 92 ? 14.016 -7.988 -12.344 1 96.94 92 ALA A N 1
ATOM 681 C CA . ALA A 1 92 ? 13.219 -9.18 -12.086 1 96.94 92 ALA A CA 1
ATOM 682 C C . ALA A 1 92 ? 11.992 -8.852 -11.234 1 96.94 92 ALA A C 1
ATOM 684 O O . ALA A 1 92 ? 10.875 -9.234 -11.578 1 96.94 92 ALA A O 1
ATOM 685 N N . MET A 1 93 ? 12.172 -8.125 -10.164 1 97 93 MET A N 1
ATOM 686 C CA . MET A 1 93 ? 11.078 -7.777 -9.266 1 97 93 MET A CA 1
ATOM 687 C C . MET A 1 93 ? 10.102 -6.809 -9.93 1 97 93 MET A C 1
ATOM 689 O O . MET A 1 93 ? 8.891 -6.91 -9.742 1 97 93 MET A O 1
ATOM 693 N N . THR A 1 94 ? 10.641 -5.828 -10.711 1 97.38 94 THR A N 1
ATOM 694 C CA . THR A 1 94 ? 9.773 -4.898 -11.43 1 97.38 94 THR A CA 1
ATOM 695 C C . THR A 1 94 ? 8.852 -5.648 -12.383 1 97.38 94 THR A C 1
ATOM 697 O O . THR A 1 94 ? 7.633 -5.457 -12.352 1 97.38 94 THR A O 1
ATOM 700 N N . ASP A 1 95 ? 9.414 -6.551 -13.125 1 96.94 95 ASP A N 1
ATOM 701 C CA . ASP A 1 95 ? 8.633 -7.316 -14.094 1 96.94 95 ASP A CA 1
ATOM 702 C C . ASP A 1 95 ? 7.664 -8.266 -13.383 1 96.94 95 ASP A C 1
ATOM 704 O O . ASP A 1 95 ? 6.527 -8.438 -13.828 1 96.94 95 ASP A O 1
ATOM 708 N N . GLY A 1 96 ? 8.156 -8.859 -12.359 1 96.31 96 GLY A N 1
ATOM 709 C CA . GLY A 1 96 ? 7.297 -9.742 -11.586 1 96.31 96 GLY A CA 1
ATOM 710 C C . GLY A 1 96 ? 6.086 -9.031 -11 1 96.31 96 GLY A C 1
ATOM 711 O O . GLY A 1 96 ? 4.969 -9.539 -11.086 1 96.31 96 GLY A O 1
ATOM 712 N N . VAL A 1 97 ? 6.27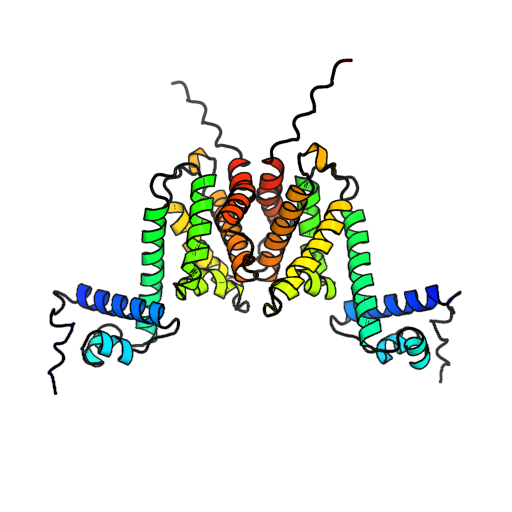3 -7.867 -10.453 1 95.44 97 VAL A N 1
ATOM 713 C CA . VAL A 1 97 ? 5.195 -7.082 -9.859 1 95.44 97 VAL A CA 1
ATOM 714 C C . VAL A 1 97 ? 4.203 -6.66 -10.938 1 95.44 97 VAL A C 1
ATOM 716 O O . VAL A 1 97 ? 2.99 -6.812 -10.773 1 95.44 97 VAL A O 1
ATOM 719 N N . LEU A 1 98 ? 4.711 -6.141 -12.039 1 95.44 98 LEU A N 1
ATOM 720 C CA . LEU A 1 98 ? 3.846 -5.691 -13.125 1 95.44 98 LEU A CA 1
ATOM 721 C C . LEU A 1 98 ? 3 -6.844 -13.656 1 95.44 98 LEU A C 1
ATOM 723 O O . LEU A 1 98 ? 1.794 -6.691 -13.859 1 95.44 98 LEU A O 1
ATOM 727 N N . TYR A 1 99 ? 3.641 -7.957 -13.883 1 94.81 99 TYR A N 1
ATOM 728 C CA . TYR A 1 99 ? 2.941 -9.141 -14.359 1 94.81 99 TYR A CA 1
ATOM 729 C C . TYR A 1 99 ? 1.842 -9.562 -13.391 1 94.81 99 TYR A C 1
ATOM 731 O O . TYR A 1 99 ? 0.729 -9.891 -13.812 1 94.81 99 TYR A O 1
ATOM 739 N N . THR A 1 100 ? 2.146 -9.562 -12.117 1 92.94 100 THR A N 1
ATOM 740 C CA . THR A 1 100 ? 1.19 -9.969 -11.094 1 92.94 100 THR A CA 1
ATOM 741 C C . THR A 1 100 ? 0.008 -9.008 -11.047 1 92.94 100 THR A C 1
ATOM 743 O O . THR A 1 100 ? -1.146 -9.438 -10.984 1 92.94 100 THR A O 1
ATOM 746 N N . LEU A 1 101 ? 0.26 -7.707 -11.086 1 91.38 101 LEU A N 1
ATOM 747 C CA . LEU A 1 101 ? -0.799 -6.703 -11.07 1 91.38 101 LEU A CA 1
ATOM 748 C C . LEU A 1 101 ? -1.751 -6.898 -12.25 1 91.38 101 LEU A C 1
ATOM 750 O O . LEU A 1 101 ? -2.957 -6.672 -12.117 1 91.38 101 LEU A O 1
ATOM 754 N N . GLU A 1 102 ? -1.257 -7.348 -13.352 1 89.62 102 GLU A N 1
ATOM 755 C CA . GLU A 1 102 ? -2.059 -7.559 -14.547 1 89.62 102 GLU A CA 1
ATOM 756 C C . GLU A 1 102 ? -2.871 -8.844 -14.453 1 89.62 102 GLU A C 1
ATOM 758 O O . GLU A 1 102 ? -4.008 -8.906 -14.922 1 89.62 102 GLU A O 1
ATOM 763 N N . GLU A 1 103 ? -2.314 -9.828 -13.797 1 87.25 103 GLU A N 1
ATOM 764 C CA . GLU A 1 103 ? -2.924 -11.156 -13.781 1 87.25 103 GLU A CA 1
ATOM 765 C C . GLU A 1 103 ? -3.926 -11.289 -12.633 1 87.25 103 GLU A C 1
ATOM 767 O O . GLU A 1 103 ? -4.812 -12.141 -12.68 1 87.25 103 GLU A O 1
ATOM 772 N N . VAL A 1 104 ? -3.799 -10.477 -11.617 1 82.44 104 VAL A N 1
ATOM 773 C CA . VAL A 1 104 ? -4.621 -10.617 -10.422 1 82.44 104 VAL A CA 1
ATOM 774 C C . VAL A 1 104 ? -6.094 -10.453 -10.781 1 82.44 104 VAL A C 1
ATOM 776 O O . VAL A 1 104 ? -6.961 -11.094 -10.18 1 82.44 104 VAL A O 1
ATOM 779 N N . SER A 1 105 ? -6.395 -9.617 -11.727 1 74.94 105 SER A N 1
ATOM 780 C CA . SER A 1 105 ? -7.785 -9.406 -12.117 1 74.94 105 SER A CA 1
ATOM 781 C C . SER A 1 105 ? -8.336 -10.609 -12.875 1 74.94 105 SER A C 1
ATOM 783 O O . SER A 1 105 ? -9.555 -10.812 -12.922 1 74.94 105 SER A O 1
ATOM 785 N N . ARG A 1 106 ? -7.449 -11.414 -13.398 1 75.12 106 ARG A N 1
ATOM 786 C CA . ARG A 1 106 ? -7.859 -12.555 -14.211 1 75.12 106 ARG A CA 1
ATOM 787 C C . ARG A 1 106 ? -7.898 -13.836 -13.383 1 75.12 106 ARG A C 1
ATOM 789 O O . ARG A 1 106 ? -8.445 -14.852 -13.828 1 75.12 106 ARG A O 1
ATOM 796 N N . THR A 1 107 ? -7.348 -13.789 -12.219 1 77 107 THR A N 1
ATOM 797 C CA . THR A 1 107 ? -7.254 -14.945 -11.328 1 77 107 THR A CA 1
ATOM 798 C C . THR A 1 107 ? -7.82 -14.625 -9.953 1 77 107 THR A C 1
ATOM 800 O O . THR A 1 107 ? -7.086 -14.195 -9.055 1 77 107 THR A O 1
ATOM 803 N N . PRO A 1 108 ? -9.047 -14.852 -9.727 1 74.69 108 PRO A N 1
ATOM 804 C CA . PRO A 1 108 ? -9.711 -14.438 -8.492 1 74.69 108 PRO A CA 1
ATOM 805 C C . PRO A 1 108 ? -8.992 -14.938 -7.242 1 74.69 108 PRO A C 1
ATOM 807 O O . PRO A 1 108 ? -8.891 -14.211 -6.25 1 74.69 108 PRO A O 1
ATOM 810 N N . HIS A 1 109 ? -8.469 -16.094 -7.277 1 76.56 109 HIS A N 1
ATOM 811 C CA . HIS A 1 109 ? -7.832 -16.672 -6.102 1 76.56 109 HIS A CA 1
ATOM 812 C C . HIS A 1 109 ? -6.555 -15.93 -5.738 1 76.56 109 HIS A C 1
ATOM 814 O O . HIS A 1 109 ? -6.18 -15.867 -4.562 1 76.56 109 HIS A O 1
ATOM 820 N N . LEU A 1 110 ? -5.949 -15.344 -6.746 1 77.06 110 LEU A N 1
ATOM 821 C CA . LEU A 1 110 ? -4.777 -14.516 -6.48 1 77.06 110 LEU A CA 1
ATOM 822 C C . LEU A 1 110 ? -5.156 -13.281 -5.672 1 77.06 110 LEU A C 1
ATOM 824 O O . LEU A 1 110 ? -4.43 -12.883 -4.754 1 77.06 110 LEU A O 1
ATOM 828 N N . GLY A 1 111 ? -6.25 -12.742 -6.055 1 75.31 111 GLY A N 1
ATOM 829 C CA . GLY A 1 111 ? -6.758 -11.609 -5.297 1 75.31 111 GLY A CA 1
ATOM 830 C C . GLY A 1 111 ? -7.031 -11.938 -3.842 1 75.31 111 GLY A C 1
ATOM 831 O O . GLY A 1 111 ? -6.715 -11.148 -2.953 1 75.31 111 GLY A O 1
ATOM 832 N N . ILE A 1 112 ? -7.496 -13.094 -3.676 1 73.06 112 ILE A N 1
ATOM 833 C CA . ILE A 1 112 ? -7.812 -13.547 -2.324 1 73.06 112 ILE A CA 1
ATOM 834 C C . ILE A 1 112 ? -6.523 -13.727 -1.526 1 73.06 112 ILE A C 1
ATOM 836 O O . ILE A 1 112 ? -6.418 -13.266 -0.388 1 73.06 112 ILE A O 1
ATOM 840 N N . VAL A 1 113 ? -5.586 -14.359 -2.105 1 73.06 113 VAL A N 1
ATOM 841 C CA . VAL A 1 113 ? -4.328 -14.672 -1.434 1 73.06 113 VAL A CA 1
ATOM 842 C C . VAL A 1 113 ? -3.547 -13.383 -1.177 1 73.06 113 VAL A C 1
ATOM 844 O O . VAL A 1 113 ? -2.967 -13.211 -0.103 1 73.06 113 VAL A O 1
ATOM 847 N N . LEU A 1 114 ? -3.65 -12.5 -2.16 1 72.19 114 LEU A N 1
ATOM 848 C CA . LEU A 1 114 ? -2.789 -11.328 -2.104 1 72.19 114 LEU A CA 1
ATOM 849 C C . LEU A 1 114 ? -3.48 -10.18 -1.373 1 72.19 114 LEU A C 1
ATOM 851 O O . LEU A 1 114 ? -2.816 -9.305 -0.817 1 72.19 114 LEU A O 1
ATOM 855 N N . SER A 1 115 ? -4.816 -10.188 -1.43 1 64.88 115 SER A N 1
ATOM 856 C CA . SER A 1 115 ? -5.508 -8.984 -0.979 1 64.88 115 SER A CA 1
ATOM 857 C C . SER A 1 115 ? -6.418 -9.281 0.209 1 64.88 115 SER A C 1
ATOM 859 O O . SER A 1 115 ? -6.59 -8.438 1.092 1 64.88 115 SER A O 1
ATOM 861 N N . GLU A 1 116 ? -7.16 -10.398 0.143 1 59.84 116 GLU A N 1
ATOM 862 C CA . GLU A 1 116 ? -8.258 -10.672 1.066 1 59.84 116 GLU A CA 1
ATOM 863 C C . GLU A 1 116 ? -7.789 -10.602 2.518 1 59.84 116 GLU A C 1
ATOM 865 O O . GLU A 1 116 ? -8.484 -10.055 3.375 1 59.84 116 GLU A O 1
ATOM 870 N N . PRO A 1 117 ? -6.664 -11.273 2.744 1 52.75 117 PRO A N 1
ATOM 871 C CA . PRO A 1 117 ? -6.297 -11.148 4.156 1 52.75 117 PRO A CA 1
ATOM 872 C C . PRO A 1 117 ? -6.207 -9.695 4.613 1 52.75 117 PRO A C 1
ATOM 874 O O . PRO A 1 117 ? -6.402 -9.398 5.797 1 52.75 117 PRO A O 1
ATOM 877 N N . TYR A 1 118 ? -5.965 -8.875 3.641 1 52.25 118 TYR A N 1
ATOM 878 C CA . TYR A 1 118 ? -5.781 -7.469 3.98 1 52.25 118 TYR A CA 1
ATOM 879 C C . TYR A 1 118 ? -7.113 -6.727 3.961 1 52.25 118 TYR A C 1
ATOM 881 O O . TYR A 1 118 ? -7.309 -5.766 4.711 1 52.25 118 TYR A O 1
ATOM 889 N N . LEU A 1 119 ? -7.914 -7.113 2.973 1 53.19 119 LEU A N 1
ATOM 890 C CA . LEU A 1 119 ? -9.172 -6.398 2.805 1 53.19 119 LEU A CA 1
ATOM 891 C C . LEU A 1 119 ? -10.219 -6.895 3.799 1 53.19 119 LEU A C 1
ATOM 893 O O . LEU A 1 119 ? -11.148 -6.164 4.148 1 53.19 119 LEU A O 1
ATOM 897 N N . HIS A 1 120 ? -10.234 -8.188 4.07 1 49.91 120 HIS A N 1
ATOM 898 C CA . HIS A 1 120 ? -11.18 -8.703 5.055 1 49.91 120 HIS A CA 1
ATOM 899 C C . HIS A 1 120 ? -10.57 -8.719 6.453 1 49.91 120 HIS A C 1
ATOM 901 O O . HIS A 1 120 ? -10.531 -9.766 7.105 1 49.91 120 HIS A O 1
ATOM 907 N N . ALA A 1 121 ? -10.047 -7.73 6.812 1 43.03 121 ALA A N 1
ATOM 908 C CA . ALA A 1 121 ? -9.242 -7.363 7.973 1 43.03 121 ALA A CA 1
ATOM 909 C C . ALA A 1 121 ? -9.758 -8.031 9.242 1 43.03 121 ALA A C 1
ATOM 911 O O . ALA A 1 121 ? -9.203 -7.84 10.328 1 43.03 121 ALA A O 1
ATOM 912 N N . ASN A 1 122 ? -10.953 -8.547 9.352 1 39.06 122 ASN A N 1
ATOM 913 C CA . ASN A 1 122 ? -11.008 -9.133 10.68 1 39.06 122 ASN A CA 1
ATOM 914 C C . ASN A 1 122 ? -9.852 -10.102 10.914 1 39.06 122 ASN A C 1
ATOM 916 O O . ASN A 1 122 ? -9.719 -10.672 12 1 39.06 122 ASN A O 1
ATOM 920 N N . SER A 1 123 ? -9.359 -10.82 10.023 1 37.81 123 SER A N 1
ATOM 921 C CA . SER A 1 123 ? -8.359 -11.859 10.25 1 37.81 123 SER A CA 1
ATOM 922 C C . SER A 1 123 ? -6.941 -11.312 10.094 1 37.81 123 SER A C 1
ATOM 924 O O . SER A 1 123 ? -6.414 -11.266 8.977 1 37.81 123 SER A O 1
ATOM 926 N N . GLY A 1 124 ? -6.543 -10.414 10.75 1 39.47 124 GLY A N 1
ATOM 927 C CA . GLY A 1 124 ? -5.312 -9.641 10.852 1 39.47 124 GLY A CA 1
ATOM 928 C C . GLY A 1 124 ? -4.098 -10.391 10.336 1 39.47 124 GLY A C 1
ATOM 929 O O . GLY A 1 124 ? -3.363 -9.883 9.484 1 39.47 124 GLY A O 1
ATOM 930 N N . SER A 1 125 ? -3.549 -11.352 11.172 1 44.78 125 SER A N 1
ATOM 931 C CA . SER A 1 125 ? -2.223 -11.953 11.273 1 44.78 125 SER A CA 1
ATOM 932 C C . SER A 1 125 ? -2.018 -13.016 10.195 1 44.78 125 SER A C 1
ATOM 934 O O . SER A 1 125 ? -0.938 -13.117 9.609 1 44.78 125 SER A O 1
ATOM 936 N N . LEU A 1 126 ? -2.955 -13.859 10.148 1 42.41 126 LEU A N 1
ATOM 937 C CA . LEU A 1 126 ? -2.805 -15.094 9.383 1 42.41 126 LEU A CA 1
ATOM 938 C C . LEU A 1 126 ? -2.652 -14.789 7.895 1 42.41 126 LEU A C 1
ATOM 940 O O . LEU A 1 126 ? -1.885 -15.461 7.195 1 42.41 126 LEU A O 1
ATOM 944 N N . ALA A 1 127 ? -3.594 -13.883 7.371 1 48.59 127 ALA A N 1
ATOM 945 C CA . ALA A 1 127 ? -3.621 -13.438 5.977 1 48.59 127 ALA A CA 1
ATOM 946 C C . ALA A 1 127 ? -2.273 -12.859 5.559 1 48.59 127 ALA A C 1
ATOM 948 O O . ALA A 1 127 ? -1.809 -13.102 4.441 1 48.59 127 ALA A O 1
ATOM 949 N N . SER A 1 128 ? -1.598 -12.477 6.621 1 64.44 128 SER A N 1
ATOM 950 C CA . SER A 1 128 ? -0.261 -11.93 6.402 1 64.44 128 SER A CA 1
ATOM 951 C C . SER A 1 128 ? 0.766 -13.047 6.23 1 64.44 128 SER A C 1
ATOM 953 O O . SER A 1 128 ? 1.606 -12.984 5.328 1 64.44 128 SER A O 1
ATOM 955 N N . ASP A 1 129 ? 0.296 -14.211 6.758 1 75.5 129 ASP A N 1
ATOM 956 C CA . ASP A 1 129 ? 1.284 -15.289 6.676 1 75.5 129 ASP A CA 1
ATOM 957 C C . ASP A 1 129 ? 1.2 -16.016 5.336 1 75.5 129 ASP A C 1
ATOM 959 O O . ASP A 1 129 ? 2.227 -16.359 4.75 1 75.5 129 ASP A O 1
ATOM 963 N N . GLU A 1 130 ? -0.067 -16.234 4.867 1 79.06 130 GLU A N 1
ATOM 964 C CA . GLU A 1 130 ? -0.247 -16.906 3.584 1 79.06 130 GLU A CA 1
ATOM 965 C C . GLU A 1 130 ? 0.323 -16.062 2.439 1 79.06 130 GLU A C 1
ATOM 967 O O . GLU A 1 130 ? 0.957 -16.609 1.528 1 79.06 130 GLU A O 1
ATOM 972 N N . ALA A 1 131 ? 0.066 -14.859 2.543 1 83.56 131 ALA A N 1
ATOM 973 C CA . ALA A 1 131 ? 0.602 -13.969 1.522 1 83.56 131 ALA A CA 1
ATOM 974 C C . ALA A 1 131 ? 2.129 -13.953 1.549 1 83.56 131 ALA A C 1
ATOM 976 O O . ALA A 1 131 ? 2.773 -13.961 0.498 1 83.56 131 ALA A O 1
ATOM 977 N N . GLN A 1 132 ? 2.619 -14.047 2.762 1 88.06 132 GLN A N 1
ATOM 978 C CA . GLN A 1 132 ? 4.07 -14.086 2.918 1 88.06 132 GLN A CA 1
ATOM 979 C C . GLN A 1 132 ? 4.648 -15.375 2.348 1 88.06 132 GLN A C 1
ATOM 981 O O . GLN A 1 132 ? 5.664 -15.352 1.649 1 88.06 132 GLN A O 1
ATOM 986 N N . ASP A 1 133 ? 4 -16.438 2.68 1 87.44 133 ASP A N 1
ATOM 987 C CA . ASP A 1 133 ? 4.453 -17.734 2.158 1 87.44 133 ASP A CA 1
ATOM 988 C C . ASP A 1 133 ? 4.41 -17.75 0.632 1 87.44 133 ASP A C 1
ATOM 990 O O . ASP A 1 133 ? 5.348 -18.219 -0.014 1 87.44 133 ASP A O 1
ATOM 994 N N . PHE A 1 134 ? 3.396 -17.234 0.11 1 87.06 134 PHE A N 1
ATOM 995 C CA . PHE A 1 134 ? 3.26 -17.125 -1.338 1 87.06 134 PHE A CA 1
ATOM 996 C C . PHE A 1 134 ? 4.367 -16.25 -1.921 1 87.06 134 PHE A C 1
ATOM 998 O O . PHE A 1 134 ? 4.996 -16.625 -2.912 1 87.06 134 PHE A O 1
ATOM 1005 N N . GLY A 1 135 ? 4.602 -15.133 -1.333 1 91.19 135 GLY A N 1
ATOM 1006 C CA . GLY A 1 135 ? 5.648 -14.234 -1.789 1 91.19 135 GLY A CA 1
ATOM 1007 C C . GLY A 1 135 ? 7.031 -14.867 -1.762 1 91.19 135 GLY A C 1
ATOM 1008 O O . GLY A 1 135 ? 7.832 -14.664 -2.676 1 91.19 135 GLY A O 1
ATOM 1009 N N . MET A 1 136 ? 7.266 -15.664 -0.742 1 93.19 136 MET A N 1
ATOM 1010 C CA . MET A 1 136 ? 8.555 -16.344 -0.627 1 93.19 136 MET A CA 1
ATOM 1011 C C . MET A 1 136 ? 8.719 -17.391 -1.715 1 93.19 136 MET A C 1
ATOM 1013 O O . MET A 1 136 ? 9.797 -17.547 -2.291 1 93.19 136 MET A O 1
ATOM 1017 N N . ARG A 1 137 ? 7.668 -18.094 -1.999 1 92 137 ARG A N 1
ATOM 1018 C CA . ARG A 1 137 ? 7.699 -19.062 -3.084 1 92 137 ARG A CA 1
ATOM 1019 C C . ARG A 1 137 ? 7.973 -18.391 -4.422 1 92 137 ARG A C 1
ATOM 1021 O O . ARG A 1 137 ? 8.727 -18.906 -5.246 1 92 137 ARG A O 1
ATOM 1028 N N . MET A 1 138 ? 7.332 -17.25 -4.594 1 91.06 138 MET A N 1
ATOM 1029 C CA . MET A 1 138 ? 7.547 -16.469 -5.809 1 91.06 138 MET A CA 1
ATOM 1030 C C . MET A 1 138 ? 9.008 -16.047 -5.93 1 91.06 138 MET A C 1
ATOM 1032 O O . MET A 1 138 ? 9.617 -16.219 -6.984 1 91.06 138 MET A O 1
ATOM 1036 N N . LEU A 1 139 ? 9.547 -15.516 -4.867 1 94.12 139 LEU A N 1
ATOM 1037 C CA . LEU A 1 139 ? 10.914 -15 -4.859 1 94.12 139 LEU A CA 1
ATOM 1038 C C . LEU A 1 139 ? 11.914 -16.094 -5.223 1 94.12 139 LEU A C 1
ATOM 1040 O O . LEU A 1 139 ? 12.875 -15.852 -5.953 1 94.12 139 LEU A O 1
ATOM 1044 N N . LYS A 1 140 ? 11.648 -17.297 -4.789 1 92.5 140 LYS A N 1
ATOM 1045 C CA . LYS A 1 140 ? 12.555 -18.438 -4.984 1 92.5 140 LYS A CA 1
ATOM 1046 C C . LYS A 1 140 ? 12.523 -18.922 -6.43 1 92.5 140 LYS A C 1
ATOM 1048 O O . LYS A 1 140 ? 13.398 -19.672 -6.855 1 92.5 140 LYS A O 1
ATOM 1053 N N . ARG A 1 141 ? 11.602 -18.438 -7.176 1 92.81 141 ARG A N 1
ATOM 1054 C CA . ARG A 1 141 ? 11.461 -18.859 -8.562 1 92.81 141 ARG A CA 1
ATOM 1055 C C . ARG A 1 141 ? 12.227 -17.922 -9.5 1 92.81 141 ARG A C 1
ATOM 1057 O O . ARG A 1 141 ? 12.352 -18.203 -10.695 1 92.81 141 ARG A O 1
ATOM 1064 N N . PHE A 1 142 ? 12.695 -16.828 -8.969 1 95.25 142 PHE A N 1
ATOM 1065 C CA . PHE A 1 142 ? 13.461 -15.891 -9.781 1 95.25 142 PHE A CA 1
ATOM 1066 C C . PHE A 1 142 ? 14.883 -16.391 -10 1 95.25 142 PHE A C 1
ATOM 1068 O O . PHE A 1 142 ? 15.453 -17.062 -9.125 1 95.25 142 PHE A O 1
ATOM 1075 N N . ASP A 1 143 ? 15.5 -16.125 -11.117 1 96.38 143 ASP A N 1
ATOM 1076 C CA . ASP A 1 143 ? 16.875 -16.484 -11.422 1 96.38 143 ASP A CA 1
ATOM 1077 C C . ASP A 1 143 ? 17.859 -15.508 -10.789 1 96.38 143 ASP A C 1
ATOM 1079 O O . ASP A 1 143 ? 18.984 -15.336 -11.281 1 96.38 143 ASP A O 1
ATOM 1083 N N . VAL A 1 144 ? 17.516 -14.82 -9.75 1 95.5 144 VAL A N 1
ATOM 1084 C CA . VAL A 1 144 ? 18.344 -13.852 -9.047 1 95.5 144 VAL A CA 1
ATOM 1085 C C . VAL A 1 144 ? 19.141 -14.555 -7.945 1 95.5 144 VAL A C 1
ATOM 1087 O O . VAL A 1 144 ? 18.594 -15.359 -7.195 1 95.5 144 VAL A O 1
ATOM 1090 N N . ASP A 1 145 ? 20.422 -14.352 -7.867 1 94.5 145 ASP A N 1
ATOM 1091 C CA . ASP A 1 145 ? 21.234 -14.797 -6.734 1 94.5 145 ASP A CA 1
ATOM 1092 C C . ASP A 1 145 ? 21.094 -13.836 -5.551 1 94.5 145 ASP A C 1
ATOM 1094 O O . ASP A 1 145 ? 21.969 -13.008 -5.305 1 94.5 145 ASP A O 1
ATOM 1098 N N . TRP A 1 146 ? 20.078 -14.023 -4.781 1 94.25 146 TRP A N 1
ATOM 1099 C CA . TRP A 1 146 ? 19.719 -13.102 -3.707 1 94.25 146 TRP A CA 1
ATOM 1100 C C . TRP A 1 146 ? 20.859 -12.977 -2.697 1 94.25 146 TRP A C 1
ATOM 1102 O O . TRP A 1 146 ? 21.125 -11.883 -2.182 1 94.25 146 TRP A O 1
ATOM 1112 N N . ALA A 1 147 ? 21.5 -14.047 -2.404 1 91.38 147 ALA A N 1
ATOM 1113 C CA . ALA A 1 147 ? 22.609 -14.016 -1.452 1 91.38 147 ALA A CA 1
ATOM 1114 C C . ALA A 1 147 ? 23.734 -13.109 -1.945 1 91.38 147 ALA A C 1
ATOM 1116 O O . ALA A 1 147 ? 24.328 -12.352 -1.166 1 91.38 147 ALA A O 1
ATOM 1117 N N . ALA A 1 148 ? 24.016 -13.164 -3.207 1 91.12 148 ALA A N 1
ATOM 1118 C CA . ALA A 1 148 ? 25.062 -12.344 -3.795 1 91.12 148 ALA A CA 1
ATOM 1119 C C . ALA A 1 148 ? 24.734 -10.859 -3.697 1 91.12 148 ALA A C 1
ATOM 1121 O O . ALA A 1 148 ? 25.625 -10.016 -3.645 1 91.12 148 ALA A O 1
ATOM 1122 N N . TYR A 1 149 ? 23.438 -10.547 -3.631 1 91.12 149 TYR A N 1
ATOM 1123 C CA . TYR A 1 149 ? 23 -9.156 -3.529 1 91.12 149 TYR A CA 1
ATOM 1124 C C . TYR A 1 149 ? 22.781 -8.758 -2.074 1 91.12 149 TYR A C 1
ATOM 1126 O O . TYR A 1 149 ? 22.25 -7.68 -1.792 1 91.12 149 TYR A O 1
ATOM 1134 N N . GLY A 1 150 ? 23.109 -9.727 -1.155 1 90.06 150 GLY A N 1
ATOM 1135 C CA . GLY A 1 150 ? 23.094 -9.398 0.261 1 90.06 150 GLY A CA 1
ATOM 1136 C C . GLY A 1 150 ? 21.766 -9.711 0.931 1 90.06 150 GLY A C 1
ATOM 1137 O O . GLY A 1 150 ? 21.5 -9.242 2.041 1 90.06 150 GLY A O 1
ATOM 1138 N N . TYR A 1 151 ? 20.938 -10.422 0.253 1 94 151 TYR A N 1
ATOM 1139 C CA . TYR A 1 151 ? 19.625 -10.766 0.815 1 94 151 TYR A CA 1
ATOM 1140 C C . TYR A 1 151 ? 19.656 -12.148 1.455 1 94 151 TYR A C 1
ATOM 1142 O O . TYR A 1 151 ? 19.516 -13.164 0.766 1 94 151 TYR A O 1
ATOM 1150 N N . ASP A 1 152 ? 19.828 -12.07 2.826 1 92.81 152 ASP A N 1
ATOM 1151 C CA . ASP A 1 152 ? 19.609 -13.312 3.564 1 92.81 152 ASP A CA 1
ATOM 1152 C C . ASP A 1 152 ? 18.109 -13.57 3.742 1 92.81 152 ASP A C 1
ATOM 1154 O O . ASP A 1 152 ? 17.281 -12.859 3.174 1 92.81 152 ASP A O 1
ATOM 1158 N N . GLU A 1 153 ? 17.75 -14.602 4.461 1 92.69 153 GLU A N 1
ATOM 1159 C CA . GLU A 1 153 ? 16.344 -14.992 4.57 1 92.69 153 GLU A CA 1
ATOM 1160 C C . GLU A 1 153 ? 15.508 -13.875 5.188 1 92.69 153 GLU A C 1
ATOM 1162 O O . GLU A 1 153 ? 14.391 -13.609 4.742 1 92.69 153 GLU A O 1
ATOM 1167 N N . ALA A 1 154 ? 16.062 -13.258 6.219 1 92 154 ALA A N 1
ATOM 1168 C CA . ALA A 1 154 ? 15.336 -12.164 6.867 1 92 154 ALA A CA 1
ATOM 1169 C C . ALA A 1 154 ? 15.109 -11.008 5.902 1 92 154 ALA A C 1
ATOM 1171 O O . ALA A 1 154 ? 14.016 -10.438 5.848 1 92 154 ALA A O 1
ATOM 1172 N N . ALA A 1 155 ? 16.141 -10.703 5.145 1 93.31 155 ALA A N 1
ATOM 1173 C CA . ALA A 1 155 ? 16.031 -9.617 4.172 1 93.31 155 ALA A CA 1
ATOM 1174 C C . ALA A 1 155 ? 15.047 -9.977 3.057 1 93.31 155 ALA A C 1
ATOM 1176 O O . ALA A 1 155 ? 14.328 -9.109 2.559 1 93.31 155 ALA A O 1
ATOM 1177 N N . GLN A 1 156 ? 15.047 -11.25 2.695 1 94.88 156 GLN A N 1
ATOM 1178 C CA . GLN A 1 156 ? 14.102 -11.703 1.682 1 94.88 156 GLN A CA 1
ATOM 1179 C C . GLN A 1 156 ? 12.664 -11.562 2.176 1 94.88 156 GLN A C 1
ATOM 1181 O O . GLN A 1 156 ? 11.781 -11.141 1.428 1 94.88 156 GLN A O 1
ATOM 1186 N N . ARG A 1 157 ? 12.406 -11.914 3.393 1 93.5 157 ARG A N 1
ATOM 1187 C CA . ARG A 1 157 ? 11.07 -11.789 3.969 1 93.5 157 ARG A CA 1
ATOM 1188 C C . ARG A 1 157 ? 10.617 -10.328 3.986 1 93.5 157 ARG A C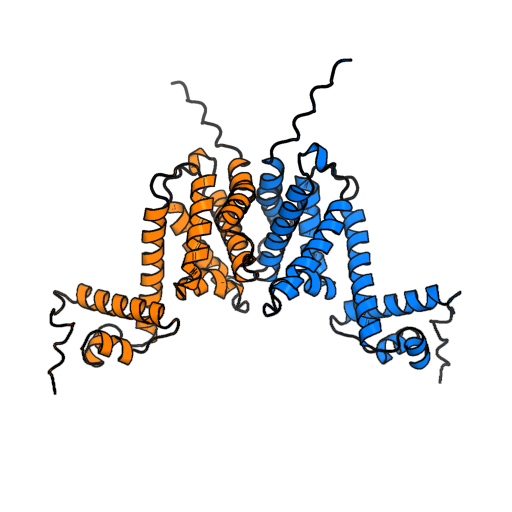 1
ATOM 1190 O O . ARG A 1 157 ? 9.461 -10.031 3.693 1 93.5 157 ARG A O 1
ATOM 1197 N N . GLU A 1 158 ? 11.531 -9.422 4.281 1 93.5 158 GLU A N 1
ATOM 1198 C CA . GLU A 1 158 ? 11.195 -8 4.27 1 93.5 158 GLU A CA 1
ATOM 1199 C C . GLU A 1 158 ? 10.914 -7.512 2.854 1 93.5 158 GLU A C 1
ATOM 1201 O O . GLU A 1 158 ? 10.008 -6.703 2.639 1 93.5 158 GLU A O 1
ATOM 1206 N N . LEU A 1 159 ? 11.727 -8.016 1.967 1 94.88 159 LEU A N 1
ATOM 1207 C CA . LEU A 1 159 ? 11.5 -7.664 0.569 1 94.88 159 LEU A CA 1
ATOM 1208 C C . LEU A 1 159 ? 10.117 -8.117 0.113 1 94.88 159 LEU A C 1
ATOM 1210 O O . LEU A 1 159 ? 9.398 -7.367 -0.549 1 94.88 159 LEU A O 1
ATOM 1214 N N . VAL A 1 160 ? 9.734 -9.273 0.463 1 93.88 160 VAL A N 1
ATOM 1215 C CA . VAL A 1 160 ? 8.43 -9.82 0.106 1 93.88 160 VAL A CA 1
ATOM 1216 C C . VAL A 1 160 ? 7.32 -8.961 0.717 1 93.88 160 VAL A C 1
ATOM 1218 O O . VAL A 1 160 ? 6.371 -8.586 0.03 1 93.88 160 VAL A O 1
ATOM 1221 N N . GLU A 1 161 ? 7.453 -8.672 1.978 1 92.06 161 GLU A N 1
ATOM 1222 C CA . GLU A 1 161 ? 6.441 -7.828 2.605 1 92.06 161 GLU A CA 1
ATOM 1223 C C . GLU A 1 161 ? 6.316 -6.492 1.88 1 92.06 161 GLU A C 1
ATOM 1225 O O . GLU A 1 161 ? 5.207 -6.035 1.594 1 92.06 161 GLU A O 1
ATOM 1230 N N . PHE A 1 162 ? 7.43 -5.906 1.707 1 93.94 162 PHE A N 1
ATOM 1231 C CA . PHE A 1 162 ? 7.453 -4.602 1.062 1 93.94 162 PHE A CA 1
ATOM 1232 C C . PHE A 1 162 ? 6.777 -4.66 -0.305 1 93.94 162 PHE A C 1
ATOM 1234 O O . PHE A 1 162 ? 5.977 -3.789 -0.647 1 93.94 162 PHE A O 1
ATOM 1241 N N . THR A 1 163 ? 7.102 -5.68 -1.122 1 94.38 163 THR A N 1
ATOM 1242 C CA . THR A 1 163 ? 6.523 -5.875 -2.445 1 94.38 163 THR A CA 1
ATOM 1243 C C . THR A 1 163 ? 5.016 -6.094 -2.348 1 94.38 163 THR A C 1
ATOM 1245 O O . THR A 1 163 ? 4.246 -5.52 -3.121 1 94.38 163 THR A O 1
ATOM 1248 N N . LEU A 1 164 ? 4.594 -6.852 -1.426 1 91.19 164 LEU A N 1
ATOM 1249 C CA . LEU A 1 164 ? 3.174 -7.109 -1.212 1 91.19 164 LEU A CA 1
ATOM 1250 C C . LEU A 1 164 ? 2.439 -5.828 -0.833 1 91.19 164 LEU A C 1
ATOM 1252 O O . LEU A 1 164 ? 1.307 -5.609 -1.268 1 91.19 164 LEU A O 1
ATOM 1256 N N . ARG A 1 165 ? 3.102 -5.039 -0.037 1 89.62 165 ARG A N 1
ATOM 1257 C CA . ARG A 1 165 ? 2.494 -3.766 0.34 1 89.62 165 ARG A CA 1
ATOM 1258 C C . ARG A 1 165 ? 2.326 -2.857 -0.873 1 89.62 165 ARG A C 1
ATOM 1260 O O . ARG A 1 165 ? 1.296 -2.197 -1.023 1 89.62 165 ARG A O 1
ATOM 1267 N N . ILE A 1 166 ? 3.312 -2.805 -1.693 1 92.38 166 ILE A N 1
ATOM 1268 C CA . ILE A 1 166 ? 3.209 -2.021 -2.92 1 92.38 166 ILE A CA 1
ATOM 1269 C C . ILE A 1 166 ? 2.051 -2.541 -3.768 1 92.38 166 ILE A C 1
ATOM 1271 O O . ILE A 1 166 ? 1.205 -1.764 -4.215 1 92.38 166 ILE A O 1
ATOM 1275 N N . MET A 1 167 ? 1.952 -3.836 -3.971 1 91 167 MET A N 1
ATOM 1276 C CA . MET A 1 167 ? 0.895 -4.414 -4.797 1 91 167 MET A CA 1
ATOM 1277 C C . MET A 1 167 ? -0.477 -4.16 -4.18 1 91 167 MET A C 1
ATOM 1279 O O . MET A 1 167 ? -1.426 -3.816 -4.887 1 91 167 MET A O 1
ATOM 1283 N N . LEU A 1 168 ? -0.527 -4.355 -2.877 1 86.25 168 LEU A N 1
ATOM 1284 C CA . LEU A 1 168 ? -1.767 -4.09 -2.156 1 86.25 168 LEU A CA 1
ATOM 1285 C C . LEU A 1 168 ? -2.264 -2.674 -2.43 1 86.25 168 LEU A C 1
ATOM 1287 O O . LEU A 1 168 ? -3.461 -2.461 -2.637 1 86.25 168 LEU A O 1
ATOM 1291 N N . SER A 1 169 ? -1.363 -1.719 -2.359 1 86.69 169 SER A N 1
ATOM 1292 C CA . SER A 1 169 ? -1.764 -0.334 -2.588 1 86.69 169 SER A CA 1
ATOM 1293 C C . SER A 1 169 ? -2.393 -0.161 -3.967 1 86.69 169 SER A C 1
ATOM 1295 O O . SER A 1 169 ? -3.318 0.635 -4.137 1 86.69 169 SER A O 1
ATOM 1297 N N . PHE A 1 170 ? -1.975 -0.896 -4.957 1 87.31 170 PHE A N 1
ATOM 1298 C CA . PHE A 1 170 ? -2.514 -0.798 -6.309 1 87.31 170 PHE A CA 1
ATOM 1299 C C . PHE A 1 170 ? -3.846 -1.531 -6.414 1 87.31 170 PHE A C 1
ATOM 1301 O O . PHE A 1 170 ? -4.66 -1.225 -7.285 1 87.31 170 PHE A O 1
ATOM 1308 N N . PHE A 1 171 ? -4.043 -2.516 -5.559 1 81.62 171 PHE A N 1
ATOM 1309 C CA . PHE A 1 171 ? -5.34 -3.18 -5.523 1 81.62 171 PHE A CA 1
ATOM 1310 C C . PHE A 1 171 ? -6.398 -2.27 -4.922 1 81.62 171 PHE A C 1
ATOM 1312 O O . PHE A 1 171 ? -7.551 -2.266 -5.367 1 81.62 171 PHE A O 1
ATOM 1319 N N . VAL A 1 172 ? -6.004 -1.592 -3.922 1 80.12 172 VAL A N 1
ATOM 1320 C CA . VAL A 1 172 ? -6.93 -0.737 -3.189 1 80.12 172 VAL A CA 1
ATOM 1321 C C . VAL A 1 172 ? -7.137 0.572 -3.947 1 80.12 172 VAL A C 1
ATOM 1323 O O . VAL A 1 172 ? -8.258 1.089 -4.016 1 80.12 172 VAL A O 1
ATOM 1326 N N . ALA A 1 173 ? -6.043 1.108 -4.434 1 81.94 173 ALA A N 1
ATOM 1327 C CA . ALA A 1 173 ? -6.035 2.318 -5.254 1 81.94 173 ALA A CA 1
ATOM 1328 C C . ALA A 1 173 ? -5.379 2.062 -6.605 1 81.94 173 ALA A C 1
ATOM 1330 O O . ALA A 1 173 ? -4.184 2.312 -6.781 1 81.94 173 ALA A O 1
ATOM 1331 N N . PRO A 1 174 ? -6.164 1.675 -7.531 1 83.06 174 PRO A N 1
ATOM 1332 C CA . PRO A 1 174 ? -5.617 1.237 -8.82 1 83.06 174 PRO A CA 1
ATOM 1333 C C . PRO A 1 174 ? -4.926 2.367 -9.578 1 83.06 174 PRO A C 1
ATOM 1335 O O . PRO A 1 174 ? -5.199 3.543 -9.328 1 83.06 174 PRO A O 1
ATOM 1338 N N . ASN A 1 175 ? -4.035 1.858 -10.438 1 82.31 175 ASN A N 1
ATOM 1339 C CA . ASN A 1 175 ? -3.348 2.779 -11.336 1 82.31 175 ASN A CA 1
ATOM 1340 C C . ASN A 1 175 ? -4.336 3.605 -12.156 1 82.31 175 ASN A C 1
ATOM 1342 O O . ASN A 1 175 ? -5.355 3.088 -12.617 1 82.31 175 ASN A O 1
ATOM 1346 N N . GLU A 1 176 ? -3.963 4.844 -12.289 1 80.06 176 GLU A N 1
ATOM 1347 C CA . GLU A 1 176 ? -4.82 5.691 -13.117 1 80.06 176 GLU A CA 1
ATOM 1348 C C . GLU A 1 176 ? -4.883 5.18 -14.555 1 80.06 176 GLU A C 1
ATOM 1350 O O . GLU A 1 176 ? -3.871 4.734 -15.102 1 80.06 176 GLU A O 1
ATOM 1355 N N . ALA A 1 177 ? -6.004 5.34 -15.172 1 77.69 177 ALA A N 1
ATOM 1356 C CA . ALA A 1 177 ? -6.211 4.879 -16.531 1 77.69 177 ALA A CA 1
ATOM 1357 C C . ALA A 1 177 ? -5.305 5.629 -17.516 1 77.69 177 ALA A C 1
ATOM 1359 O O . ALA A 1 177 ? -4.93 5.094 -18.562 1 77.69 177 ALA A O 1
ATOM 1360 N N . THR A 1 178 ? -4.98 6.824 -17.125 1 82.94 178 THR A N 1
ATOM 1361 C CA . THR A 1 178 ? -4.18 7.664 -18.016 1 82.94 178 THR A CA 1
ATOM 1362 C C . THR A 1 178 ? -2.703 7.281 -17.938 1 82.94 178 THR A C 1
ATOM 1364 O O . THR A 1 178 ? -1.908 7.672 -18.781 1 82.94 178 THR A O 1
ATOM 1367 N N . ARG A 1 179 ? -2.338 6.559 -16.938 1 88.44 179 ARG A N 1
ATOM 1368 C CA . ARG A 1 179 ? -0.952 6.121 -16.812 1 88.44 179 ARG A CA 1
ATOM 1369 C C . ARG A 1 179 ? -0.706 4.844 -17.609 1 88.44 179 ARG A C 1
ATOM 1371 O O . ARG A 1 179 ? -1.308 3.807 -17.328 1 88.44 179 ARG A O 1
ATOM 1378 N N . SER A 1 180 ? 0.202 4.902 -18.531 1 93.12 180 SER A N 1
ATOM 1379 C CA . SER A 1 180 ? 0.508 3.764 -19.391 1 93.12 180 SER A CA 1
ATOM 1380 C C . SER A 1 180 ? 1.234 2.666 -18.625 1 93.12 180 SER A C 1
ATOM 1382 O O . SER A 1 180 ? 1.752 2.908 -17.531 1 93.12 180 SER A O 1
ATOM 1384 N N . ARG A 1 181 ? 1.244 1.531 -19.25 1 92.81 181 ARG A N 1
ATOM 1385 C CA . ARG A 1 181 ? 1.978 0.409 -18.672 1 92.81 181 ARG A CA 1
ATOM 1386 C C . ARG A 1 181 ? 3.459 0.741 -18.531 1 92.81 181 ARG A C 1
ATOM 1388 O O . ARG A 1 181 ? 4.086 0.383 -17.531 1 92.81 181 ARG A O 1
ATOM 1395 N N . GLU A 1 182 ? 3.984 1.419 -19.5 1 95.25 182 GLU A N 1
ATOM 1396 C CA . GLU A 1 182 ? 5.398 1.78 -19.469 1 95.25 182 GLU A CA 1
ATOM 1397 C C . GLU A 1 182 ? 5.691 2.779 -18.344 1 95.25 182 GLU A C 1
ATOM 1399 O O . GLU A 1 182 ? 6.73 2.701 -17.703 1 95.25 182 GLU A O 1
ATOM 1404 N N . GLU A 1 183 ? 4.801 3.672 -18.156 1 95.25 183 GLU A N 1
ATOM 1405 C CA . GLU A 1 183 ? 4.969 4.645 -17.078 1 95.25 183 GLU A CA 1
ATOM 1406 C C . GLU A 1 183 ? 4.902 3.969 -15.703 1 95.25 183 GLU A C 1
ATOM 1408 O O . GLU A 1 183 ? 5.66 4.316 -14.797 1 95.25 183 GLU A O 1
ATOM 1413 N N . LEU A 1 184 ? 4 3.006 -15.617 1 95.69 184 LEU A N 1
ATOM 1414 C CA . LEU A 1 184 ? 3.904 2.258 -14.367 1 95.69 184 LEU A CA 1
ATOM 1415 C C . LEU A 1 184 ? 5.172 1.445 -14.125 1 95.69 184 LEU A C 1
ATOM 1417 O O . LEU A 1 184 ? 5.668 1.389 -12.992 1 95.69 184 LEU A O 1
ATOM 1421 N N . ARG A 1 185 ? 5.664 0.877 -15.188 1 96.5 185 ARG A N 1
ATOM 1422 C CA . ARG A 1 185 ? 6.906 0.118 -15.078 1 96.5 185 ARG A CA 1
ATOM 1423 C C . ARG A 1 185 ? 8.047 1.008 -14.594 1 96.5 185 ARG A C 1
ATOM 1425 O O . ARG A 1 185 ? 8.836 0.607 -13.734 1 96.5 185 ARG A O 1
ATOM 1432 N N . ARG A 1 186 ? 8.156 2.178 -15.148 1 95.88 186 ARG A N 1
ATOM 1433 C CA . ARG A 1 186 ? 9.203 3.115 -14.742 1 95.88 186 ARG A CA 1
ATOM 1434 C C . ARG A 1 186 ? 9.055 3.498 -13.273 1 95.88 186 ARG A C 1
ATOM 1436 O O . ARG A 1 186 ? 10.055 3.604 -12.555 1 95.88 186 ARG A O 1
ATOM 1443 N N . PHE A 1 187 ? 7.844 3.688 -12.898 1 95.5 187 PHE A N 1
ATOM 1444 C CA . PHE A 1 187 ? 7.555 4.035 -11.516 1 95.5 187 PHE A CA 1
ATOM 1445 C C . PHE A 1 187 ? 7.992 2.92 -10.57 1 95.5 187 PHE A C 1
ATOM 1447 O O . PHE A 1 187 ? 8.711 3.166 -9.602 1 95.5 187 PHE A O 1
ATOM 1454 N N . ILE A 1 188 ? 7.605 1.665 -10.867 1 96.5 188 ILE A N 1
ATOM 1455 C CA . ILE A 1 188 ? 7.93 0.521 -10.023 1 96.5 188 ILE A CA 1
ATOM 1456 C C . ILE A 1 188 ? 9.438 0.281 -10.039 1 96.5 188 ILE A C 1
ATOM 1458 O O . ILE A 1 188 ? 10.039 0.021 -8.992 1 96.5 188 ILE A O 1
ATOM 1462 N N . ARG A 1 189 ? 10.062 0.42 -11.156 1 96.31 189 ARG A N 1
ATOM 1463 C CA . ARG A 1 189 ? 11.5 0.237 -11.258 1 96.31 189 ARG A CA 1
ATOM 1464 C C . ARG A 1 189 ? 12.25 1.288 -10.445 1 96.31 189 ARG A C 1
ATOM 1466 O O . ARG A 1 189 ? 13.242 0.978 -9.781 1 96.31 189 ARG A O 1
ATOM 1473 N N . ARG A 1 190 ? 11.805 2.467 -10.539 1 93.94 190 ARG A N 1
ATOM 1474 C CA . ARG A 1 190 ? 12.461 3.559 -9.836 1 93.94 190 ARG A CA 1
ATOM 1475 C C . ARG A 1 190 ? 12.422 3.34 -8.328 1 93.94 190 ARG A C 1
ATOM 1477 O O . ARG A 1 190 ? 13.453 3.4 -7.652 1 93.94 190 ARG A O 1
ATOM 1484 N N . TRP A 1 191 ? 11.25 2.998 -7.852 1 93.5 191 TRP A N 1
ATOM 1485 C CA . TRP A 1 191 ? 11.078 3.031 -6.402 1 93.5 191 TRP A CA 1
ATOM 1486 C C . TRP A 1 191 ? 11.352 1.66 -5.789 1 93.5 191 TRP A C 1
ATOM 1488 O O . TRP A 1 191 ? 12.141 1.538 -4.852 1 93.5 191 TRP A O 1
ATOM 1498 N N . LEU A 1 192 ? 10.727 0.609 -6.312 1 94.81 192 LEU A N 1
ATOM 1499 C CA . LEU A 1 192 ? 11.023 -0.733 -5.824 1 94.81 192 LEU A CA 1
ATOM 1500 C C . LEU A 1 192 ? 12.438 -1.15 -6.207 1 94.81 192 LEU A C 1
ATOM 1502 O O . LEU A 1 192 ? 13.195 -1.645 -5.371 1 94.81 192 LEU A O 1
ATOM 1506 N N . GLY A 1 193 ? 12.773 -0.942 -7.469 1 93.19 193 GLY A N 1
ATOM 1507 C CA . GLY A 1 193 ? 14.109 -1.272 -7.922 1 93.19 193 GLY A CA 1
ATOM 1508 C C . GLY A 1 193 ? 15.195 -0.493 -7.195 1 93.19 193 GLY A C 1
ATOM 1509 O O . GLY A 1 193 ? 16.219 -1.058 -6.809 1 93.19 193 GLY A O 1
ATOM 1510 N N . GLY A 1 194 ? 14.961 0.801 -7.035 1 90.62 194 GLY A N 1
ATOM 1511 C CA . GLY A 1 194 ? 15.906 1.622 -6.293 1 90.62 194 GLY A CA 1
ATOM 1512 C C . GLY A 1 194 ? 16.125 1.133 -4.875 1 90.62 194 GLY A C 1
ATOM 1513 O O . GLY A 1 194 ? 17.266 1.083 -4.402 1 90.62 194 GLY A O 1
ATOM 1514 N N . ALA A 1 195 ? 15.039 0.75 -4.223 1 91.19 195 ALA A N 1
ATOM 1515 C CA . ALA A 1 195 ? 15.141 0.227 -2.861 1 91.19 195 ALA A CA 1
ATOM 1516 C C . ALA A 1 195 ? 15.977 -1.049 -2.826 1 91.19 195 ALA A C 1
ATOM 1518 O O . ALA A 1 195 ? 16.766 -1.254 -1.902 1 91.19 195 ALA A O 1
ATOM 1519 N N . LEU A 1 196 ? 15.781 -1.895 -3.809 1 91 196 LEU A N 1
ATOM 1520 C CA . LEU A 1 196 ? 16.5 -3.162 -3.895 1 91 196 LEU A CA 1
ATOM 1521 C C . LEU A 1 196 ? 18 -2.93 -4.082 1 91 196 LEU A C 1
ATOM 1523 O O . LEU A 1 196 ? 18.812 -3.559 -3.41 1 91 196 LEU A O 1
ATOM 1527 N N . LEU A 1 197 ? 18.344 -1.999 -4.895 1 86.38 197 LEU A N 1
ATOM 1528 C CA . LEU A 1 197 ? 19.734 -1.806 -5.273 1 86.38 197 LEU A CA 1
ATOM 1529 C C . LEU A 1 197 ? 20.484 -0.994 -4.215 1 86.38 197 LEU A C 1
ATOM 1531 O O . LEU A 1 197 ? 21.719 -0.973 -4.195 1 86.38 197 LEU A O 1
ATOM 1535 N N . ALA A 1 198 ? 19.781 -0.35 -3.369 1 83.5 198 ALA A N 1
ATOM 1536 C CA . ALA A 1 198 ? 20.391 0.452 -2.309 1 83.5 198 ALA A CA 1
ATOM 1537 C C . ALA A 1 198 ? 20.891 -0.432 -1.173 1 83.5 198 ALA A C 1
ATOM 1539 O O . ALA A 1 198 ? 21.641 0.027 -0.305 1 83.5 198 ALA A O 1
ATOM 1540 N N . GLN A 1 199 ? 20.562 -1.7 -1.187 1 83.06 199 GLN A N 1
ATOM 1541 C CA . GLN A 1 199 ? 20.953 -2.592 -0.101 1 83.06 199 GLN A CA 1
ATOM 1542 C C . GLN A 1 199 ? 22.422 -2.986 -0.215 1 83.06 199 GLN A C 1
ATOM 1544 O O . GLN A 1 199 ? 22.938 -3.168 -1.32 1 83.06 199 GLN A O 1
ATOM 1549 N N . PRO A 1 200 ? 23.031 -2.967 0.996 1 74.56 200 PRO A N 1
ATOM 1550 C CA . PRO A 1 200 ? 24.438 -3.361 0.959 1 74.56 200 PRO A CA 1
ATOM 1551 C C . PRO A 1 200 ? 24.641 -4.781 0.433 1 74.56 200 PRO A C 1
ATOM 1553 O O . PRO A 1 200 ? 23.828 -5.668 0.705 1 74.56 200 PRO A O 1
ATOM 1556 N N . ARG A 1 201 ? 25.656 -4.863 -0.429 1 73.38 201 ARG A N 1
ATOM 1557 C CA . ARG A 1 201 ? 25.984 -6.168 -1 1 73.38 201 ARG A CA 1
ATOM 1558 C C . ARG A 1 201 ? 26.734 -7.039 0.006 1 73.38 201 ARG A C 1
ATOM 1560 O O . ARG A 1 201 ? 27.344 -6.523 0.94 1 73.38 201 ARG A O 1
ATOM 1567 N N . ALA A 1 202 ? 26.562 -8.312 -0.032 1 68.75 202 ALA A N 1
ATOM 1568 C CA . ALA A 1 202 ? 27.297 -9.234 0.837 1 68.75 202 ALA A CA 1
ATOM 1569 C C . ALA A 1 202 ? 28.797 -9.078 0.666 1 68.75 202 ALA A C 1
ATOM 1571 O O . ALA A 1 202 ? 29.297 -8.898 -0.452 1 68.75 202 ALA A O 1
ATOM 1572 N N . THR A 1 203 ? 29.438 -8.391 1.666 1 56.66 203 THR A N 1
ATOM 1573 C CA . THR A 1 203 ? 30.891 -8.344 1.585 1 56.66 203 THR A CA 1
ATOM 1574 C C . THR A 1 203 ? 31.469 -9.727 1.304 1 56.66 203 THR A C 1
ATOM 1576 O O . THR A 1 203 ? 31.062 -10.711 1.922 1 56.66 203 THR A O 1
ATOM 1579 N N . ALA A 1 204 ? 32 -10.023 0.062 1 54.22 204 ALA A N 1
ATOM 1580 C CA . ALA A 1 204 ? 32.75 -11.234 -0.227 1 54.22 204 ALA A CA 1
ATOM 1581 C C . ALA A 1 204 ? 33.625 -11.648 0.969 1 54.22 204 ALA A C 1
ATOM 1583 O O . ALA A 1 204 ? 34.25 -10.812 1.61 1 54.22 204 ALA A O 1
ATOM 1584 N N . ALA A 1 205 ? 33.281 -12.742 1.601 1 51.69 205 ALA A N 1
ATOM 1585 C CA . ALA A 1 205 ? 34.188 -13.281 2.609 1 51.69 205 ALA A CA 1
ATOM 1586 C C . ALA A 1 205 ? 35.656 -13.195 2.146 1 51.69 205 ALA A C 1
ATOM 1588 O O . ALA A 1 205 ? 35.938 -13.398 0.968 1 51.69 205 ALA A O 1
ATOM 1589 N N . PRO A 1 206 ? 36.5 -12.539 2.9 1 46.97 206 PRO A N 1
ATOM 1590 C CA . PRO A 1 206 ? 37.906 -12.602 2.494 1 46.97 206 PRO A CA 1
ATOM 1591 C C . PRO A 1 206 ? 38.344 -14.008 2.08 1 46.97 206 PRO A C 1
ATOM 1593 O O . PRO A 1 206 ? 37.844 -15 2.631 1 46.97 206 PRO A O 1
ATOM 1596 N N . SER A 1 207 ? 38.5 -14.258 0.781 1 45.12 207 SER A N 1
ATOM 1597 C CA . SER A 1 207 ? 39.156 -15.508 0.407 1 45.12 207 SER A CA 1
ATOM 1598 C C . SER A 1 207 ? 40.25 -15.875 1.39 1 45.12 207 SER A C 1
ATOM 1600 O O . SER A 1 207 ? 41.188 -15.086 1.619 1 45.12 207 SER A O 1
ATOM 1602 N N . SER A 1 208 ? 39.875 -16.562 2.4 1 42.44 208 SER A N 1
ATOM 1603 C CA . SER A 1 208 ? 41 -17.141 3.162 1 42.44 208 SER A CA 1
ATOM 1604 C C . SER A 1 208 ? 42.062 -17.688 2.238 1 42.44 208 SER A C 1
ATOM 1606 O O . SER A 1 208 ? 41.812 -18.609 1.459 1 42.44 208 SER A O 1
ATOM 1608 N N . SER A 1 209 ? 42.969 -16.891 1.778 1 44.44 209 SER A N 1
ATOM 1609 C CA . SER A 1 209 ? 44.219 -17.453 1.286 1 44.44 209 SER A CA 1
ATOM 1610 C C . SER A 1 209 ? 44.688 -18.594 2.184 1 44.44 209 SER A C 1
ATOM 1612 O O . SER A 1 209 ? 45.031 -18.375 3.35 1 44.44 209 SER A O 1
ATOM 1614 N N . THR A 1 210 ? 44.219 -19.828 1.975 1 36.75 210 THR A N 1
ATOM 1615 C CA . THR A 1 210 ? 45.156 -20.875 2.332 1 36.75 210 THR A CA 1
ATOM 1616 C C . THR A 1 210 ? 46.438 -20.766 1.506 1 36.75 210 THR A C 1
ATOM 1618 O O . THR A 1 210 ? 46.375 -20.562 0.293 1 36.75 210 THR A O 1
ATOM 1621 N N . MET B 1 1 ? -29.938 28.328 37.938 1 31.62 1 MET B N 1
ATOM 1622 C CA . MET B 1 1 ? -29.359 27.953 36.656 1 31.62 1 MET B CA 1
ATOM 1623 C C . MET B 1 1 ? -28.016 28.641 36.438 1 31.62 1 MET B C 1
ATOM 1625 O O . MET B 1 1 ? -27.922 29.859 36.438 1 31.62 1 MET B O 1
ATOM 1629 N N . ALA B 1 2 ? -26.922 28.141 36.844 1 46.19 2 ALA B N 1
ATOM 1630 C CA . ALA B 1 2 ? -25.625 28.828 36.719 1 46.19 2 ALA B CA 1
ATOM 1631 C C . ALA B 1 2 ? -25.484 29.484 35.344 1 46.19 2 ALA B C 1
ATOM 1633 O O . ALA B 1 2 ? -25.609 28.812 34.312 1 46.19 2 ALA B O 1
ATOM 1634 N N . ARG B 1 3 ? -25.672 30.688 35.125 1 47.19 3 ARG B N 1
ATOM 1635 C CA . ARG B 1 3 ? -25.516 31.391 33.844 1 47.19 3 ARG B CA 1
ATOM 1636 C C . ARG B 1 3 ? -24.234 30.969 33.156 1 47.19 3 ARG B C 1
ATOM 1638 O O . ARG B 1 3 ? -23.141 31.219 33.656 1 47.19 3 ARG B O 1
ATOM 1645 N N . ARG B 1 4 ? -24.125 29.891 32.344 1 54.06 4 ARG B N 1
ATOM 1646 C CA . ARG B 1 4 ? -22.922 29.453 31.641 1 54.06 4 ARG B CA 1
ATOM 1647 C C . ARG B 1 4 ? -22.328 30.609 30.828 1 54.06 4 ARG B C 1
ATOM 1649 O O . ARG B 1 4 ? -23 31.188 29.969 1 54.06 4 ARG B O 1
ATOM 1656 N N . ARG B 1 5 ? -21.406 31.344 31.391 1 67.12 5 ARG B N 1
ATOM 1657 C CA . ARG B 1 5 ? -20.766 32.469 30.734 1 67.12 5 ARG B CA 1
ATOM 1658 C C . ARG B 1 5 ? -20.234 32.094 29.359 1 67.12 5 ARG B C 1
ATOM 1660 O O . ARG B 1 5 ? -19.484 31.109 29.234 1 67.12 5 ARG B O 1
ATOM 1667 N N . GLY B 1 6 ? -20.922 32.469 28.281 1 78.81 6 GLY B N 1
ATOM 1668 C CA . GLY B 1 6 ? -20.547 32.219 26.891 1 78.81 6 GLY B CA 1
ATOM 1669 C C . GLY B 1 6 ? -19.062 32.344 26.641 1 78.81 6 GLY B C 1
ATOM 1670 O O . GLY B 1 6 ? -18.391 33.188 27.25 1 78.81 6 GLY B O 1
ATOM 1671 N N . TRP B 1 7 ? -18.484 31.469 25.781 1 90.44 7 TRP B N 1
ATOM 1672 C CA . TRP B 1 7 ? -17.094 31.484 25.375 1 90.44 7 TRP B CA 1
ATOM 1673 C C . TRP B 1 7 ? -16.172 31.25 26.578 1 90.44 7 TRP B C 1
ATOM 1675 O O . TRP B 1 7 ? -15.125 31.891 26.703 1 90.44 7 TRP B O 1
ATOM 1685 N N . ASP B 1 8 ? -16.75 30.5 27.578 1 80.81 8 ASP B N 1
ATOM 1686 C CA . ASP B 1 8 ? -16.031 30.234 28.812 1 80.81 8 ASP B CA 1
ATOM 1687 C C . ASP B 1 8 ? -15.648 31.531 29.516 1 80.81 8 ASP B C 1
ATOM 1689 O O . ASP B 1 8 ? -14.57 31.625 30.109 1 80.81 8 ASP B O 1
ATOM 1693 N N . GLY B 1 9 ? -16.406 32.562 29.359 1 86.06 9 GLY B N 1
ATOM 1694 C CA . GLY B 1 9 ? -16.219 33.844 30.062 1 86.06 9 GLY B CA 1
ATOM 1695 C C . GLY B 1 9 ? -15.289 34.781 29.344 1 86.06 9 GLY B C 1
ATOM 1696 O O . GLY B 1 9 ? -15.016 35.875 29.828 1 86.06 9 GLY B O 1
ATOM 1697 N N . ARG B 1 10 ? -14.656 34.406 28.25 1 91.38 10 ARG B N 1
ATOM 1698 C CA . ARG B 1 10 ? -13.75 35.219 27.469 1 91.38 10 ARG B CA 1
ATOM 1699 C C . ARG B 1 10 ? -14.281 35.406 26.047 1 91.38 10 ARG B C 1
ATOM 1701 O O . ARG B 1 10 ? -13.898 34.656 25.141 1 91.38 10 ARG B O 1
ATOM 1708 N N . PRO B 1 11 ? -15.047 36.438 25.906 1 91.25 11 PRO B N 1
ATOM 1709 C CA . PRO B 1 11 ? -15.578 36.688 24.562 1 91.25 11 PRO B CA 1
ATOM 1710 C C . PRO B 1 11 ? -14.477 36.969 23.531 1 91.25 11 PRO B C 1
ATOM 1712 O O . PRO B 1 11 ? -13.453 37.562 23.875 1 91.25 11 PRO B O 1
ATOM 1715 N N . PRO B 1 12 ? -14.664 36.469 22.25 1 94.06 12 PRO B N 1
ATOM 1716 C CA . PRO B 1 12 ? -13.664 36.719 21.219 1 94.06 12 PRO B CA 1
ATOM 1717 C C . PRO B 1 12 ? -13.508 38.219 20.906 1 94.06 12 PRO B C 1
ATOM 1719 O O . PRO B 1 12 ? -14.469 38.969 21.016 1 94.06 12 PRO B O 1
ATOM 1722 N N . ALA B 1 13 ? -12.344 38.562 20.578 1 94.12 13 ALA B N 1
ATOM 1723 C CA . ALA B 1 13 ? -12.016 39.969 20.328 1 94.12 13 ALA B CA 1
ATOM 1724 C C . ALA B 1 13 ? -12.609 40.438 19.016 1 94.12 13 ALA B C 1
ATOM 1726 O O . ALA B 1 13 ? -12.875 41.656 18.828 1 94.12 13 ALA B O 1
ATOM 1727 N N . ASN B 1 14 ? -12.695 39.594 18.062 1 94.75 14 ASN B N 1
ATOM 1728 C CA . ASN B 1 14 ? -13.242 39.875 16.75 1 94.75 14 ASN B CA 1
ATOM 1729 C C . ASN B 1 14 ? -13.844 38.625 16.094 1 94.75 14 ASN B C 1
ATOM 1731 O O . ASN B 1 14 ? -13.82 37.562 16.672 1 94.75 14 ASN B O 1
ATOM 1735 N N . ASP B 1 15 ? -14.422 38.812 14.906 1 94.12 15 ASP B N 1
ATOM 1736 C CA . ASP B 1 15 ? -15.125 37.719 14.203 1 94.12 15 ASP B CA 1
ATOM 1737 C C . ASP B 1 15 ? -14.156 36.625 13.805 1 94.12 15 ASP B C 1
ATOM 1739 O O . ASP B 1 15 ? -14.523 35.438 13.82 1 94.12 15 ASP B O 1
ATOM 1743 N N . GLU B 1 16 ? -13 37.062 13.477 1 95.25 16 GLU B N 1
ATOM 1744 C CA . GLU B 1 16 ? -12 36.062 13.078 1 95.25 16 GLU B CA 1
ATOM 1745 C C . GLU B 1 16 ? -11.656 35.156 14.234 1 95.25 16 GLU B C 1
ATOM 1747 O O . GLU B 1 16 ? -11.57 33.938 14.047 1 95.25 16 GLU B O 1
ATOM 1752 N N . GLU B 1 17 ? -11.508 35.719 15.312 1 95.75 17 GLU B N 1
ATOM 1753 C CA . GLU B 1 17 ? -11.211 34.906 16.484 1 95.75 17 GLU B CA 1
ATOM 1754 C C . GLU B 1 17 ? -12.391 34 16.859 1 95.75 17 GLU B C 1
ATOM 1756 O O . GLU B 1 17 ? -12.203 32.875 17.266 1 95.75 17 GLU B O 1
ATOM 1761 N N . ALA B 1 18 ? -13.578 34.562 16.781 1 95.75 18 ALA B N 1
ATOM 1762 C CA . ALA B 1 18 ? -14.773 33.781 17.078 1 95.75 18 ALA B CA 1
ATOM 1763 C C . ALA B 1 18 ? -14.844 32.562 16.172 1 95.75 18 ALA B C 1
ATOM 1765 O O . ALA B 1 18 ? -15.031 31.438 16.656 1 95.75 18 ALA B O 1
ATOM 1766 N N . SER B 1 19 ? -14.633 32.781 14.898 1 96.44 19 SER B N 1
ATOM 1767 C CA . SER B 1 19 ? -14.648 31.688 13.93 1 96.44 19 SER B CA 1
ATOM 1768 C C . SER B 1 19 ? -13.578 30.656 14.25 1 96.44 19 SER B C 1
ATOM 1770 O O . SER B 1 19 ? -13.852 29.453 14.227 1 96.44 19 SER B O 1
ATOM 1772 N N . ALA B 1 20 ? -12.43 31.109 14.547 1 96.38 20 ALA B N 1
ATOM 1773 C CA . ALA B 1 20 ? -11.312 30.219 14.852 1 96.38 20 ALA B CA 1
ATOM 1774 C C . ALA B 1 20 ? -11.609 29.359 16.078 1 96.38 20 ALA B C 1
ATOM 1776 O O . ALA B 1 20 ? -11.32 28.172 16.094 1 96.38 20 ALA B O 1
ATOM 1777 N N . ARG B 1 21 ? -12.172 29.938 17.062 1 96.25 21 ARG B N 1
ATOM 1778 C CA . ARG B 1 21 ? -12.484 29.219 18.297 1 96.25 21 ARG B CA 1
ATOM 1779 C C . ARG B 1 21 ? -13.57 28.172 18.062 1 96.25 21 ARG B C 1
ATOM 1781 O O . ARG B 1 21 ? -13.523 27.094 18.641 1 96.25 21 ARG B O 1
ATOM 1788 N N . ILE B 1 22 ? -14.484 28.531 17.25 1 96.94 22 ILE B N 1
ATOM 1789 C CA . ILE B 1 22 ? -15.547 27.594 16.906 1 96.94 22 ILE B CA 1
ATOM 1790 C C . ILE B 1 22 ? -14.945 26.375 16.188 1 96.94 22 ILE B C 1
ATOM 1792 O O . ILE B 1 22 ? -15.25 25.234 16.516 1 96.94 22 ILE B O 1
ATOM 1796 N N . VAL B 1 23 ? -14.086 26.656 15.227 1 96.19 23 VAL B N 1
ATOM 1797 C CA . VAL B 1 23 ? -13.445 25.594 14.461 1 96.19 23 VAL B CA 1
ATOM 1798 C C . VAL B 1 23 ? -12.578 24.75 15.383 1 96.19 23 VAL B C 1
ATOM 1800 O O . VAL B 1 23 ? -12.602 23.516 15.312 1 96.19 23 VAL B O 1
ATOM 1803 N N . GLU B 1 24 ? -11.867 25.406 16.266 1 95.44 24 GLU B N 1
ATOM 1804 C CA . GLU B 1 24 ? -11.016 24.688 17.219 1 95.44 24 GLU B CA 1
ATOM 1805 C C . GLU B 1 24 ? -11.836 23.766 18.109 1 95.44 24 GLU B C 1
ATOM 1807 O O . GLU B 1 24 ? -11.43 22.625 18.391 1 95.44 24 GLU B O 1
ATOM 1812 N N . ALA B 1 25 ? -12.891 24.266 18.562 1 95.19 25 ALA B N 1
ATOM 1813 C CA . ALA B 1 25 ? -13.781 23.453 19.391 1 95.19 25 ALA B CA 1
ATOM 1814 C C . ALA B 1 25 ? -14.297 22.25 18.625 1 95.19 25 ALA B C 1
ATOM 1816 O O . ALA B 1 25 ? -14.375 21.141 19.156 1 95.19 25 ALA B O 1
ATOM 1817 N N . ALA B 1 26 ? -14.68 22.5 17.391 1 94.12 26 ALA B N 1
ATOM 1818 C CA . ALA B 1 26 ? -15.156 21.406 16.547 1 94.12 26 ALA B CA 1
ATOM 1819 C C . ALA B 1 26 ? -14.07 20.344 16.359 1 94.12 26 ALA B C 1
ATOM 1821 O O . ALA B 1 26 ? -14.336 19.141 16.484 1 94.12 26 ALA B O 1
ATOM 1822 N N . VAL B 1 27 ? -12.875 20.734 16.047 1 91.19 27 VAL B N 1
ATOM 1823 C CA . VAL B 1 27 ? -11.742 19.828 15.852 1 91.19 27 VAL B CA 1
ATOM 1824 C C . VAL B 1 27 ? -11.516 19 17.109 1 91.19 27 VAL B C 1
ATOM 1826 O O . VAL B 1 27 ? -11.328 17.781 17.031 1 91.19 27 VAL B O 1
ATOM 1829 N N . ALA B 1 28 ? -11.57 19.688 18.234 1 91.5 28 ALA B N 1
ATOM 1830 C CA . ALA B 1 28 ? -11.352 19.016 19.516 1 91.5 28 ALA B CA 1
ATOM 1831 C C . ALA B 1 28 ? -12.422 17.953 19.766 1 91.5 28 ALA B C 1
ATOM 1833 O O . ALA B 1 28 ? -12.117 16.828 20.172 1 91.5 28 ALA B O 1
ATOM 1834 N N . LEU B 1 29 ? -13.594 18.297 19.516 1 90.75 29 LEU B N 1
ATOM 1835 C CA . LEU B 1 29 ? -14.703 17.375 19.734 1 90.75 29 LEU B CA 1
ATOM 1836 C C . LEU B 1 29 ? -14.617 16.188 18.781 1 90.75 29 LEU B C 1
ATOM 1838 O O . LEU B 1 29 ? -14.875 15.039 19.188 1 90.75 29 LEU B O 1
ATOM 1842 N N . ILE B 1 30 ? -14.32 16.469 17.562 1 86.25 30 ILE B N 1
ATOM 1843 C CA . ILE B 1 30 ? -14.195 15.406 16.578 1 86.25 30 ILE B CA 1
ATOM 1844 C C . ILE B 1 30 ? -13.078 14.445 17 1 86.25 30 ILE B C 1
ATOM 1846 O O . ILE B 1 30 ? -13.234 13.227 16.906 1 86.25 30 ILE B O 1
ATOM 1850 N N . SER B 1 31 ? -11.992 15 17.406 1 83.62 31 SER B N 1
ATOM 1851 C CA . SER B 1 31 ? -10.859 14.188 17.828 1 83.62 31 SER B CA 1
ATOM 1852 C C . SER B 1 31 ? -11.219 13.312 19.031 1 83.62 31 SER B C 1
ATOM 1854 O O . SER B 1 31 ? -10.758 12.172 19.141 1 83.62 31 SER B O 1
ATOM 1856 N N . GLU B 1 32 ? -12 13.859 19.906 1 84.38 32 GLU B N 1
ATOM 1857 C CA . GLU B 1 32 ? -12.391 13.164 21.125 1 84.38 32 GLU B CA 1
ATOM 1858 C C . GLU B 1 32 ? -13.391 12.047 20.828 1 84.38 32 GLU B C 1
ATOM 1860 O O . GLU B 1 32 ? -13.297 10.953 21.375 1 84.38 32 GLU B O 1
ATOM 1865 N N . THR B 1 33 ? -14.281 12.336 19.953 1 79.19 33 THR B N 1
ATOM 1866 C CA . THR B 1 33 ? -15.375 11.398 19.734 1 79.19 33 THR B CA 1
ATOM 1867 C C . THR B 1 33 ? -15.055 10.469 18.562 1 79.19 33 THR B C 1
ATOM 1869 O O . THR B 1 33 ? -15.648 9.391 18.438 1 79.19 33 THR B O 1
ATOM 1872 N N . GLY B 1 34 ? -14.195 10.891 17.719 1 75.44 34 GLY B N 1
ATOM 1873 C CA . GLY B 1 34 ? -13.875 10.109 16.531 1 75.44 34 GLY B CA 1
ATOM 1874 C C . GLY B 1 34 ? -14.953 10.18 15.469 1 75.44 34 GLY B C 1
ATOM 1875 O O . GLY B 1 34 ? -14.93 9.414 14.5 1 75.44 34 GLY B O 1
ATOM 1876 N N . SER B 1 35 ? -16 11.016 15.711 1 73.5 35 SER B N 1
ATOM 1877 C CA . SER B 1 35 ? -17.141 11.094 14.805 1 73.5 35 SER B CA 1
ATOM 1878 C C . SER B 1 35 ? -17.531 12.539 14.531 1 73.5 35 SER B C 1
ATOM 1880 O O . SER B 1 35 ? -16.969 13.461 15.125 1 73.5 35 SER B O 1
ATOM 1882 N N . ASP B 1 36 ? -18.469 12.648 13.586 1 77.31 36 ASP B N 1
ATOM 1883 C CA . ASP B 1 36 ? -18.969 13.984 13.273 1 77.31 36 ASP B CA 1
ATOM 1884 C C . ASP B 1 36 ? -19.672 14.602 14.469 1 77.31 36 ASP B C 1
ATOM 1886 O O . ASP B 1 36 ? -20.281 13.891 15.281 1 77.31 36 ASP B O 1
ATOM 1890 N N . VAL B 1 37 ? -19.391 15.898 14.578 1 83.69 37 VAL B N 1
ATOM 1891 C CA . VAL B 1 37 ? -20 16.625 15.688 1 83.69 37 VAL B CA 1
ATOM 1892 C C . VAL B 1 37 ? -21.094 17.562 15.156 1 83.69 37 VAL B C 1
ATOM 1894 O O . VAL B 1 37 ? -21.031 18 14.008 1 83.69 37 VAL B O 1
ATOM 1897 N N . SER B 1 38 ? -22.141 17.844 16 1 89.06 38 SER B N 1
ATOM 1898 C CA . SER B 1 38 ? -23.219 18.75 15.633 1 89.06 38 SER B CA 1
ATOM 1899 C C . SER B 1 38 ? -22.906 20.172 16.047 1 89.06 38 SER B C 1
ATOM 1901 O O . SER B 1 38 ? -22.031 20.406 16.891 1 89.06 38 SER B O 1
ATOM 1903 N N . ILE B 1 39 ? -23.625 21.031 15.398 1 93.06 39 ILE B N 1
ATOM 1904 C CA . ILE B 1 39 ? -23.531 22.438 15.789 1 93.06 39 ILE B CA 1
ATOM 1905 C C . ILE B 1 39 ? -23.922 22.594 17.266 1 93.06 39 ILE B C 1
ATOM 1907 O O . ILE B 1 39 ? -23.312 23.375 18 1 93.06 39 ILE B O 1
ATOM 1911 N N . ALA B 1 40 ? -24.875 21.797 17.719 1 93.88 40 ALA B N 1
ATOM 1912 C CA . ALA B 1 40 ? -25.312 21.828 19.109 1 93.88 40 ALA B CA 1
ATOM 1913 C C . ALA B 1 40 ? -24.188 21.438 20.047 1 93.88 40 ALA B C 1
ATOM 1915 O O . ALA B 1 40 ? -23.984 22.062 21.094 1 93.88 40 ALA B O 1
ATOM 1916 N N . ASP B 1 41 ? -23.453 20.469 19.719 1 93.81 41 ASP B N 1
ATOM 1917 C CA . ASP B 1 41 ? -22.328 20 20.531 1 93.81 41 ASP B CA 1
ATOM 1918 C C . ASP B 1 41 ? -21.266 21.078 20.656 1 93.81 41 ASP B C 1
ATOM 1920 O O . ASP B 1 41 ? -20.734 21.297 21.75 1 93.81 41 ASP B O 1
ATOM 1924 N N . VAL B 1 42 ? -20.953 21.703 19.562 1 95.56 42 VAL B N 1
ATOM 1925 C CA . VAL B 1 42 ? -19.922 22.719 19.547 1 95.56 42 VAL B CA 1
ATOM 1926 C C . VAL B 1 42 ? -20.359 23.938 20.359 1 95.56 42 VAL B C 1
ATOM 1928 O O . VAL B 1 42 ? -19.594 24.469 21.156 1 95.56 42 VAL B O 1
ATOM 1931 N N . ALA B 1 43 ? -21.578 24.328 20.172 1 96.38 43 ALA B N 1
ATOM 1932 C CA . ALA B 1 43 ? -22.141 25.438 20.938 1 96.38 43 ALA B CA 1
ATOM 1933 C C . ALA B 1 43 ? -22.062 25.172 22.438 1 96.38 43 ALA B C 1
ATOM 1935 O O . ALA B 1 43 ? -21.609 26.016 23.203 1 96.38 43 ALA B O 1
ATOM 1936 N N . ALA B 1 44 ? -22.453 23.984 22.828 1 95.12 44 ALA B N 1
ATOM 1937 C CA . ALA B 1 44 ? -22.453 23.578 24.234 1 95.12 44 ALA B CA 1
ATOM 1938 C C . ALA B 1 44 ? -21.031 23.609 24.812 1 95.12 44 ALA B C 1
ATOM 1940 O O . ALA B 1 44 ? -20.828 24.078 25.938 1 95.12 44 ALA B O 1
ATOM 1941 N N . SER B 1 45 ? -20.094 23.188 24.031 1 94.38 45 SER B N 1
ATOM 1942 C CA . SER B 1 45 ? -18.703 23.125 24.5 1 94.38 45 SER B CA 1
ATOM 1943 C C . SER B 1 45 ? -18.125 24.516 24.719 1 94.38 45 SER B C 1
ATOM 1945 O O . SER B 1 45 ? -17.234 24.703 25.547 1 94.38 45 SER B O 1
ATOM 1947 N N . LEU B 1 46 ? -18.672 25.5 24 1 95.62 46 LEU B N 1
ATOM 1948 C CA . LEU B 1 46 ? -18.172 26.859 24.062 1 95.62 46 LEU B CA 1
ATOM 1949 C C . LEU B 1 46 ? -19.031 27.703 25.016 1 95.62 46 LEU B C 1
ATOM 1951 O O . LEU B 1 46 ? -18.703 28.859 25.281 1 95.62 46 LEU B O 1
ATOM 1955 N N . GLY B 1 47 ? -20.125 27.062 25.469 1 95.31 47 GLY B N 1
ATOM 1956 C CA . GLY B 1 47 ? -21.016 27.781 26.359 1 95.31 47 GLY B CA 1
ATOM 1957 C C . GLY B 1 47 ? -21.797 28.891 25.656 1 95.31 47 GLY B C 1
ATOM 1958 O O . GLY B 1 47 ? -22.047 29.938 26.25 1 95.31 47 GLY B O 1
ATOM 1959 N N . VAL B 1 48 ? -22.062 28.734 24.438 1 95.75 48 VAL B N 1
ATOM 1960 C CA . VAL B 1 48 ? -22.844 29.703 23.672 1 95.75 48 VAL B CA 1
ATOM 1961 C C . VAL B 1 48 ? -24.094 29.047 23.125 1 95.75 48 VAL B C 1
ATOM 1963 O O . VAL B 1 48 ? -24.266 27.828 23.219 1 95.75 48 VAL B O 1
ATOM 1966 N N . ILE B 1 49 ? -25.016 29.859 22.594 1 94.69 49 ILE B N 1
ATOM 1967 C CA . ILE B 1 49 ? -26.234 29.328 21.984 1 94.69 49 ILE B CA 1
ATOM 1968 C C . ILE B 1 49 ? -25.938 28.891 20.547 1 94.69 49 ILE B C 1
ATOM 1970 O O . ILE B 1 49 ? -24.953 29.359 19.938 1 94.69 49 ILE B O 1
ATOM 1974 N N . ARG B 1 50 ? -26.75 28.031 19.969 1 95.44 50 ARG B N 1
ATOM 1975 C CA . ARG B 1 50 ? -26.578 27.516 18.625 1 95.44 50 ARG B CA 1
ATOM 1976 C C . ARG B 1 50 ? -26.547 28.641 17.594 1 95.44 50 ARG B C 1
ATOM 1978 O O . ARG B 1 50 ? -25.797 28.594 16.625 1 95.44 50 ARG B O 1
ATOM 1985 N N . GLN B 1 51 ? -27.2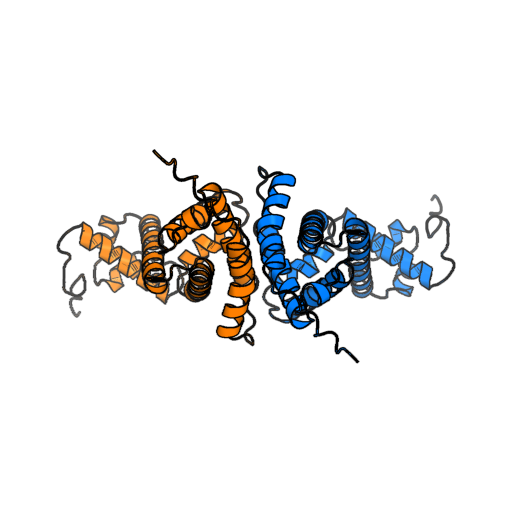81 29.656 17.797 1 95.12 51 GLN B N 1
ATOM 1986 C CA . GLN B 1 51 ? -27.406 30.781 16.875 1 95.12 51 GLN B CA 1
ATOM 1987 C C . GLN B 1 51 ? -26.078 31.484 16.672 1 95.12 51 GLN B C 1
ATOM 1989 O O . GLN B 1 51 ? -25.781 31.984 15.586 1 95.12 51 GLN B O 1
ATOM 1994 N N . THR B 1 52 ? -25.328 31.531 17.75 1 95 52 THR B N 1
ATOM 1995 C CA . THR B 1 52 ? -24 32.125 17.688 1 95 52 THR B CA 1
ATOM 1996 C C . THR B 1 52 ? -23.109 31.375 16.688 1 95 52 THR B C 1
ATOM 1998 O O . THR B 1 52 ? -22.422 31.984 15.867 1 95 52 THR B O 1
ATOM 2001 N N . VAL B 1 53 ? -23.141 30.031 16.719 1 96.81 53 VAL B N 1
ATOM 2002 C CA . VAL B 1 53 ? -22.328 29.203 15.82 1 96.81 53 VAL B CA 1
ATOM 2003 C C . VAL B 1 53 ? -22.875 29.328 14.391 1 96.81 53 VAL B C 1
ATOM 2005 O O . VAL B 1 53 ? -22.094 29.453 13.445 1 96.81 53 VAL B O 1
ATOM 2008 N N . TYR B 1 54 ? -24.188 29.453 14.227 1 96 54 TYR B N 1
ATOM 2009 C CA . TYR B 1 54 ? -24.828 29.531 12.922 1 96 54 TYR B CA 1
ATOM 2010 C C . TYR B 1 54 ? -24.453 30.828 12.211 1 96 54 TYR B C 1
ATOM 2012 O O . TYR B 1 54 ? -24.438 30.891 10.977 1 96 54 TYR B O 1
ATOM 2020 N N . ARG B 1 55 ? -24.203 31.859 13.008 1 95.75 55 ARG B N 1
ATOM 2021 C CA . ARG B 1 55 ? -23.797 33.125 12.438 1 95.75 55 ARG B CA 1
ATOM 2022 C C . ARG B 1 55 ? -22.516 33 11.617 1 95.75 55 ARG B C 1
ATOM 2024 O O . ARG B 1 55 ? -22.375 33.625 10.57 1 95.75 55 ARG B O 1
ATOM 2031 N N . TYR B 1 56 ? -21.688 32.125 12.047 1 96.75 56 TYR B N 1
ATOM 2032 C CA . TYR B 1 56 ? -20.391 31.953 11.391 1 96.75 56 TYR B CA 1
ATOM 2033 C C . TYR B 1 56 ? -20.406 30.766 10.445 1 96.75 56 TYR B C 1
ATOM 2035 O O . TYR B 1 56 ? -19.75 30.781 9.398 1 96.75 56 TYR B O 1
ATOM 2043 N N . PHE B 1 57 ? -21.125 29.734 10.82 1 97.06 57 PHE B N 1
ATOM 2044 C CA . PHE B 1 57 ? -21.25 28.516 10.031 1 97.06 57 PHE B CA 1
ATOM 2045 C C . PHE B 1 57 ? -22.719 28.125 9.898 1 97.06 57 PHE B C 1
ATOM 2047 O O . PHE B 1 57 ? -23.25 27.359 10.711 1 97.06 57 PHE B O 1
ATOM 2054 N N . PRO B 1 58 ? -23.266 28.578 8.812 1 94.81 58 PRO B N 1
ATOM 2055 C CA . PRO B 1 58 ? -24.719 28.469 8.648 1 94.81 58 PRO B CA 1
ATOM 2056 C C . PRO B 1 58 ? -25.203 27.016 8.539 1 94.81 58 PRO B C 1
ATOM 2058 O O . PRO B 1 58 ? -26.391 26.75 8.711 1 94.81 58 PRO B O 1
ATOM 2061 N N . THR B 1 59 ? -24.219 26.109 8.172 1 92.94 59 THR B N 1
ATOM 2062 C CA . THR B 1 59 ? -24.578 24.703 8.094 1 92.94 59 THR B CA 1
ATOM 2063 C C . THR B 1 59 ? -23.547 23.844 8.82 1 92.94 59 THR B C 1
ATOM 2065 O O . THR B 1 59 ? -22.391 24.234 8.977 1 92.94 59 THR B O 1
ATOM 2068 N N . ALA B 1 60 ? -24.031 22.656 9.148 1 89.88 60 ALA B N 1
ATOM 2069 C CA . ALA B 1 60 ? -23.125 21.672 9.75 1 89.88 60 ALA B CA 1
ATOM 2070 C C . ALA B 1 60 ? -22 21.312 8.781 1 89.88 60 ALA B C 1
ATOM 2072 O O . ALA B 1 60 ? -20.844 21.156 9.195 1 89.88 60 ALA B O 1
ATOM 2073 N N . ASP B 1 61 ? -22.391 21.297 7.551 1 88.25 61 ASP B N 1
ATOM 2074 C CA . ASP B 1 61 ? -21.422 20.938 6.527 1 88.25 61 ASP B CA 1
ATOM 2075 C C . ASP B 1 61 ? -20.312 21.984 6.441 1 88.25 61 ASP B C 1
ATOM 2077 O O . ASP B 1 61 ? -19.125 21.656 6.301 1 88.25 61 ASP B O 1
ATOM 2081 N N . ALA B 1 62 ? -20.75 23.172 6.492 1 91.5 62 ALA B N 1
ATOM 2082 C CA . ALA B 1 62 ? -19.766 24.25 6.445 1 91.5 62 ALA B CA 1
ATOM 2083 C C . ALA B 1 62 ? -18.812 24.172 7.629 1 91.5 62 ALA B C 1
ATOM 2085 O O . ALA B 1 62 ? -17.594 24.359 7.469 1 91.5 62 ALA B O 1
ATOM 2086 N N . LEU B 1 63 ? -19.281 23.891 8.805 1 93.81 63 LEU B N 1
ATOM 2087 C CA . LEU B 1 63 ? -18.453 23.75 9.992 1 93.81 63 LEU B CA 1
ATOM 2088 C C . LEU B 1 63 ? -17.531 22.547 9.883 1 93.81 63 LEU B C 1
ATOM 2090 O O . LEU B 1 63 ? -16.344 22.641 10.203 1 93.81 63 LEU B O 1
ATOM 2094 N N . MET B 1 64 ? -18.062 21.469 9.344 1 89.31 64 MET B N 1
ATOM 2095 C CA . MET B 1 64 ? -17.281 20.25 9.211 1 89.31 64 MET B CA 1
ATOM 2096 C C . MET B 1 64 ? -16.125 20.438 8.219 1 89.31 64 MET B C 1
ATOM 2098 O O . MET B 1 64 ? -15.023 19.953 8.445 1 89.31 64 MET B O 1
ATOM 2102 N N . ARG B 1 65 ? -16.391 21.078 7.184 1 87.31 65 ARG B N 1
ATOM 2103 C CA . ARG B 1 65 ? -15.344 21.359 6.203 1 87.31 65 ARG B CA 1
ATOM 2104 C C . ARG B 1 65 ? -14.234 22.219 6.809 1 87.31 65 ARG B C 1
ATOM 2106 O O . ARG B 1 65 ? -13.055 21.922 6.629 1 87.31 65 ARG B O 1
ATOM 2113 N N . ALA B 1 66 ? -14.656 23.25 7.477 1 91.19 66 ALA B N 1
ATOM 2114 C CA . ALA B 1 66 ? -13.672 24.109 8.125 1 91.19 66 ALA B CA 1
ATOM 2115 C C . ALA B 1 66 ? -12.859 23.344 9.156 1 91.19 66 ALA B C 1
ATOM 2117 O O . ALA B 1 66 ? -11.641 23.531 9.258 1 91.19 66 ALA B O 1
ATOM 2118 N N . ALA B 1 67 ? -13.5 22.516 9.93 1 90.75 67 ALA B N 1
ATOM 2119 C CA . ALA B 1 67 ? -12.828 21.703 10.938 1 90.75 67 ALA B CA 1
ATOM 2120 C C . ALA B 1 67 ? -11.844 20.734 10.289 1 90.75 67 ALA B C 1
ATOM 2122 O O . ALA B 1 67 ? -10.742 20.516 10.805 1 90.75 67 ALA B O 1
ATOM 2123 N N . ALA B 1 68 ? -12.25 20.172 9.203 1 85.44 68 ALA B N 1
ATOM 2124 C CA . ALA B 1 68 ? -11.383 19.25 8.469 1 85.44 68 ALA B CA 1
ATOM 2125 C C . ALA B 1 68 ? -10.109 19.938 8.008 1 85.44 68 ALA B C 1
ATOM 2127 O O . ALA B 1 68 ? -9.008 19.422 8.188 1 85.44 68 ALA B O 1
ATOM 2128 N N . ILE B 1 69 ? -10.328 21.094 7.426 1 87.38 69 ILE B N 1
ATOM 2129 C CA . ILE B 1 69 ? -9.195 21.859 6.934 1 87.38 69 ILE B CA 1
ATOM 2130 C C . ILE B 1 69 ? -8.266 22.219 8.094 1 87.38 69 ILE B C 1
ATOM 2132 O O . ILE B 1 69 ? -7.051 22.031 8 1 87.38 69 ILE B O 1
ATOM 2136 N N . ALA B 1 70 ? -8.828 22.672 9.195 1 90.81 70 ALA B N 1
ATOM 2137 C CA . ALA B 1 70 ? -8.039 23.062 10.367 1 90.81 70 ALA B CA 1
ATOM 2138 C C . ALA B 1 70 ? -7.312 21.859 10.953 1 90.81 70 ALA B C 1
ATOM 2140 O O . ALA B 1 70 ? -6.172 21.969 11.414 1 90.81 70 ALA B O 1
ATOM 2141 N N . SER B 1 71 ? -7.973 20.719 10.984 1 89.19 71 SER B N 1
ATOM 2142 C CA . SER B 1 71 ? -7.363 19.5 11.492 1 89.19 71 SER B CA 1
ATOM 2143 C C . SER B 1 71 ? -6.133 19.109 10.68 1 89.19 71 SER B C 1
ATOM 2145 O O . SER B 1 71 ? -5.09 18.781 11.242 1 89.19 71 SER B O 1
ATOM 2147 N N . VAL B 1 72 ? -6.195 19.188 9.414 1 87.31 72 VAL B N 1
ATOM 2148 C CA . VAL B 1 72 ? -5.105 18.812 8.516 1 87.31 72 VAL B CA 1
ATOM 2149 C C . VAL B 1 72 ? -3.955 19.812 8.672 1 87.31 72 VAL B C 1
ATOM 2151 O O . VAL B 1 72 ? -2.791 19.422 8.758 1 87.31 72 VAL B O 1
ATOM 2154 N N . ASP B 1 73 ? -4.34 21.094 8.742 1 89.56 73 ASP B N 1
ATOM 2155 C CA . ASP B 1 73 ? -3.318 22.125 8.93 1 89.56 73 ASP B CA 1
ATOM 2156 C C . ASP B 1 73 ? -2.588 21.938 10.258 1 89.56 73 ASP B C 1
ATOM 2158 O O . ASP B 1 73 ? -1.363 22.062 10.32 1 89.56 73 ASP B O 1
ATOM 2162 N N . GLY B 1 74 ? -3.379 21.703 11.289 1 91 74 GLY B N 1
ATOM 2163 C CA . GLY B 1 74 ? -2.775 21.438 12.586 1 91 74 GLY B CA 1
ATOM 2164 C C . GLY B 1 74 ? -1.833 20.25 12.578 1 91 74 GLY B C 1
ATOM 2165 O O . GLY B 1 74 ? -0.758 20.312 13.18 1 91 74 GLY B O 1
ATOM 2166 N N . PHE B 1 75 ? -2.193 19.25 11.93 1 91.56 75 PHE B N 1
ATOM 2167 C CA . PHE B 1 75 ? -1.327 18.078 11.789 1 91.56 75 PHE B CA 1
ATOM 2168 C C . PHE B 1 75 ? -0.031 18.453 11.07 1 91.56 75 PHE B C 1
ATOM 2170 O O . PHE B 1 75 ? 1.055 18.062 11.508 1 91.56 75 PHE B O 1
ATOM 2177 N N . LEU B 1 76 ? -0.158 19.156 9.93 1 93.25 76 LEU B N 1
ATOM 2178 C CA . LEU B 1 76 ? 1.022 19.531 9.164 1 93.25 76 LEU B CA 1
ATOM 2179 C C . LEU B 1 76 ? 1.978 20.359 10.016 1 93.25 76 LEU B C 1
ATOM 2181 O O . LEU B 1 76 ? 3.197 20.219 9.906 1 93.25 76 LEU B O 1
ATOM 2185 N N . ASP B 1 77 ? 1.432 21.234 10.867 1 94.38 77 ASP B N 1
ATOM 2186 C CA . ASP B 1 77 ? 2.26 22.031 11.773 1 94.38 77 ASP B CA 1
ATOM 2187 C C . ASP B 1 77 ? 3.023 21.141 12.75 1 94.38 77 ASP B C 1
ATOM 2189 O O . ASP B 1 77 ? 4.215 21.344 12.977 1 94.38 77 ASP B O 1
ATOM 2193 N N . ARG B 1 78 ? 2.385 20.172 13.281 1 94.56 78 ARG B N 1
ATOM 2194 C CA . ARG B 1 78 ? 3.025 19.25 14.219 1 94.56 78 ARG B CA 1
ATOM 2195 C C . ARG B 1 78 ? 4.07 18.391 13.516 1 94.56 78 ARG B C 1
ATOM 2197 O O . ARG B 1 78 ? 5.141 18.141 14.07 1 94.56 78 ARG B O 1
ATOM 2204 N N . LEU B 1 79 ? 3.719 17.938 12.312 1 95 79 LEU B N 1
ATOM 2205 C CA . LEU B 1 79 ? 4.672 17.172 11.523 1 95 79 LEU B CA 1
ATOM 2206 C C . LEU B 1 79 ? 5.934 17.984 11.25 1 95 79 LEU B C 1
ATOM 2208 O O . LEU B 1 79 ? 7.047 17.484 11.398 1 95 79 LEU B O 1
ATOM 2212 N N . THR B 1 80 ? 5.711 19.266 10.859 1 95.69 80 THR B N 1
ATOM 2213 C CA . THR B 1 80 ? 6.824 20.156 10.594 1 95.69 80 THR B CA 1
ATOM 2214 C C . THR B 1 80 ? 7.734 20.266 11.812 1 95.69 80 THR B C 1
ATOM 2216 O O . THR B 1 80 ? 8.961 20.172 11.695 1 95.69 80 THR B O 1
ATOM 2219 N N . ALA B 1 81 ? 7.137 20.453 12.938 1 97 81 ALA B N 1
ATOM 2220 C CA . ALA B 1 81 ? 7.898 20.547 14.18 1 97 81 ALA B CA 1
ATOM 2221 C C . ALA B 1 81 ? 8.648 19.25 14.469 1 97 81 ALA B C 1
ATOM 2223 O O . ALA B 1 81 ? 9.797 19.281 14.922 1 97 81 ALA B O 1
ATOM 2224 N N . HIS B 1 82 ? 8.047 18.141 14.188 1 96.38 82 HIS B N 1
ATOM 2225 C CA . HIS B 1 82 ? 8.594 16.812 14.477 1 96.38 82 HIS B CA 1
ATOM 2226 C C . HIS B 1 82 ? 9.836 16.547 13.633 1 96.38 82 HIS B C 1
ATOM 2228 O O . HIS B 1 82 ? 10.797 15.93 14.102 1 96.38 82 HIS B O 1
ATOM 2234 N N . VAL B 1 83 ? 9.867 17 12.359 1 96.88 83 VAL B N 1
ATOM 2235 C CA . VAL B 1 83 ? 10.953 16.656 11.445 1 96.88 83 VAL B CA 1
ATOM 2236 C C . VAL B 1 83 ? 11.914 17.828 11.328 1 96.88 83 VAL B C 1
ATOM 2238 O O . VAL B 1 83 ? 12.828 17.812 10.5 1 96.88 83 VAL B O 1
ATOM 2241 N N . ARG B 1 84 ? 11.711 18.859 12.109 1 96.81 84 ARG B N 1
ATOM 2242 C CA . ARG B 1 84 ? 12.531 20.062 12.039 1 96.81 84 ARG B CA 1
ATOM 2243 C C . ARG B 1 84 ? 14.008 19.734 12.219 1 96.81 84 ARG B C 1
ATOM 2245 O O . ARG B 1 84 ? 14.375 18.984 13.117 1 96.81 84 ARG B O 1
ATOM 2252 N N . GLY B 1 85 ? 14.82 20.234 11.32 1 97.12 85 GLY B N 1
ATOM 2253 C CA . GLY B 1 85 ? 16.266 20.078 11.438 1 97.12 85 GLY B CA 1
ATOM 2254 C C . GLY B 1 85 ? 16.781 18.828 10.75 1 97.12 85 GLY B C 1
ATOM 2255 O O . GLY B 1 85 ? 18 18.672 10.578 1 97.12 85 GLY B O 1
ATOM 2256 N N . ILE B 1 86 ? 15.977 17.906 10.375 1 97.25 86 ILE B N 1
ATOM 2257 C CA . ILE B 1 86 ? 16.406 16.719 9.656 1 97.25 86 ILE B CA 1
ATOM 2258 C C . ILE B 1 86 ? 16.562 17.031 8.172 1 97.25 86 ILE B C 1
ATOM 2260 O O . ILE B 1 86 ? 15.578 17.312 7.484 1 97.25 86 ILE B O 1
ATOM 2264 N N . THR B 1 87 ? 17.734 16.969 7.656 1 96.12 87 THR B N 1
ATOM 2265 C CA . THR B 1 87 ? 17.969 17.406 6.285 1 96.12 87 THR B CA 1
ATOM 2266 C C . THR B 1 87 ? 18.234 16.219 5.375 1 96.12 87 THR B C 1
ATOM 2268 O O . THR B 1 87 ? 18.219 16.359 4.148 1 96.12 87 THR B O 1
ATOM 2271 N N . ASP B 1 88 ? 18.547 15.023 5.965 1 95.62 88 ASP B N 1
ATOM 2272 C CA . ASP B 1 88 ? 18.672 13.805 5.172 1 95.62 88 ASP B CA 1
ATOM 2273 C C . ASP B 1 88 ? 17.312 13.32 4.691 1 95.62 88 ASP B C 1
ATOM 2275 O O . ASP B 1 88 ? 16.422 13.062 5.504 1 95.62 88 ASP B O 1
ATOM 2279 N N . PRO B 1 89 ? 17.078 13.234 3.416 1 95 89 PRO B N 1
ATOM 2280 C CA . PRO B 1 89 ? 15.75 12.898 2.904 1 95 89 PRO B CA 1
ATOM 2281 C C . PRO B 1 89 ? 15.25 11.547 3.396 1 95 89 PRO B C 1
ATOM 2283 O O . PRO B 1 89 ? 14.062 11.383 3.66 1 95 89 PRO B O 1
ATOM 2286 N N . ALA B 1 90 ? 16.156 10.555 3.516 1 95.44 90 ALA B N 1
ATOM 2287 C CA . ALA B 1 90 ? 15.75 9.234 3.98 1 95.44 90 ALA B CA 1
ATOM 2288 C C . ALA B 1 90 ? 15.273 9.281 5.43 1 95.44 90 ALA B C 1
ATOM 2290 O O . ALA B 1 90 ? 14.242 8.703 5.77 1 95.44 90 ALA B O 1
ATOM 2291 N N . GLU B 1 91 ? 15.992 9.984 6.25 1 96.81 91 GLU B N 1
ATOM 2292 C CA . GLU B 1 91 ? 15.625 10.117 7.656 1 96.81 91 GLU B CA 1
ATOM 2293 C C . GLU B 1 91 ? 14.352 10.945 7.82 1 96.81 91 GLU B C 1
ATOM 2295 O O . GLU B 1 91 ? 13.461 10.57 8.578 1 96.81 91 GLU B O 1
ATOM 2300 N N . ALA B 1 92 ? 14.305 12.039 7.121 1 97 92 ALA B N 1
ATOM 2301 C CA . ALA B 1 92 ? 13.156 12.938 7.207 1 97 92 ALA B CA 1
ATOM 2302 C C . ALA B 1 92 ? 11.875 12.219 6.793 1 97 92 ALA B C 1
ATOM 2304 O O . ALA B 1 92 ? 10.867 12.266 7.504 1 97 92 ALA B O 1
ATOM 2305 N N . MET B 1 93 ? 11.891 11.523 5.684 1 97.06 93 MET B N 1
ATOM 2306 C CA . MET B 1 93 ? 10.719 10.828 5.172 1 97.06 93 MET B CA 1
ATOM 2307 C C . MET B 1 93 ? 10.344 9.648 6.07 1 97.06 93 MET B C 1
ATOM 2309 O O . MET B 1 93 ? 9.164 9.383 6.293 1 97.06 93 MET B O 1
ATOM 2313 N N . THR B 1 94 ? 11.375 8.906 6.57 1 97.38 94 THR B N 1
ATOM 2314 C CA . THR B 1 94 ? 11.102 7.801 7.484 1 97.38 94 THR B CA 1
ATOM 2315 C C . THR B 1 94 ? 10.367 8.289 8.727 1 97.38 94 THR B C 1
ATOM 2317 O O . THR B 1 94 ? 9.32 7.75 9.086 1 97.38 94 THR B O 1
ATOM 2320 N N . ASP B 1 95 ? 10.852 9.359 9.289 1 96.94 95 ASP B N 1
ATOM 2321 C CA . ASP B 1 95 ? 10.242 9.898 10.5 1 96.94 95 ASP B CA 1
ATOM 2322 C C . ASP B 1 95 ? 8.867 10.492 10.203 1 96.94 95 ASP B C 1
ATOM 2324 O O . ASP B 1 95 ? 7.938 10.352 11.008 1 96.94 95 ASP B O 1
ATOM 2328 N N . GLY B 1 96 ? 8.789 11.164 9.102 1 96.38 96 GLY B N 1
ATOM 2329 C CA . GLY B 1 96 ? 7.504 11.711 8.703 1 96.38 96 GLY B CA 1
ATOM 2330 C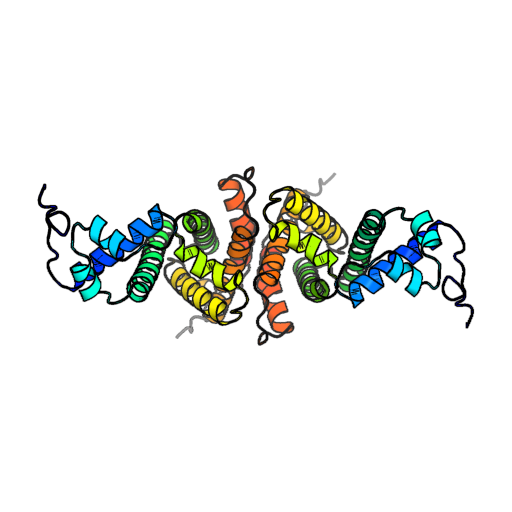 C . GLY B 1 96 ? 6.434 10.648 8.523 1 96.38 96 GLY B C 1
ATOM 2331 O O . GLY B 1 96 ? 5.305 10.812 8.992 1 96.38 96 GLY B O 1
ATOM 2332 N N . VAL B 1 97 ? 6.762 9.562 7.879 1 95.5 97 VAL B N 1
ATOM 2333 C CA . VAL B 1 97 ? 5.828 8.469 7.629 1 95.5 97 VAL B CA 1
ATOM 2334 C C . VAL B 1 97 ? 5.418 7.828 8.953 1 95.5 97 VAL B C 1
ATOM 2336 O O . VAL B 1 97 ? 4.23 7.613 9.203 1 95.5 97 VAL B O 1
ATOM 2339 N N . LEU B 1 98 ? 6.387 7.543 9.789 1 95.38 98 LEU B N 1
ATOM 2340 C CA . LEU B 1 98 ? 6.098 6.914 11.078 1 95.38 98 LEU B CA 1
ATOM 2341 C C . LEU B 1 98 ? 5.18 7.797 11.914 1 95.38 98 LEU B C 1
ATOM 2343 O O . LEU B 1 98 ? 4.207 7.309 12.5 1 95.38 98 LEU B O 1
ATOM 2347 N N . TYR B 1 99 ? 5.5 9.055 11.984 1 94.88 99 TYR B N 1
ATOM 2348 C CA . TYR B 1 99 ? 4.688 10.008 12.727 1 94.88 99 TYR B CA 1
ATOM 2349 C C . TYR B 1 99 ? 3.258 10.039 12.195 1 94.88 99 TYR B C 1
ATOM 2351 O O . TYR B 1 99 ? 2.301 10.039 12.969 1 94.88 99 TYR B O 1
ATOM 2359 N N . THR B 1 100 ? 3.104 10.062 10.891 1 93 100 THR B N 1
ATOM 2360 C CA . THR B 1 100 ? 1.79 10.117 10.258 1 93 100 THR B CA 1
ATOM 2361 C C . THR B 1 100 ? 0.994 8.852 10.555 1 93 100 THR B C 1
ATOM 2363 O O . THR B 1 100 ? -0.187 8.922 10.898 1 93 100 THR B O 1
ATOM 2366 N N . LEU B 1 101 ? 1.615 7.688 10.445 1 91.44 101 LEU B N 1
ATOM 2367 C CA . LEU B 1 101 ? 0.952 6.418 10.727 1 91.44 101 LEU B CA 1
ATOM 2368 C C . LEU B 1 101 ? 0.427 6.387 12.156 1 91.44 101 LEU B C 1
ATOM 2370 O O . LEU B 1 101 ? -0.631 5.809 12.422 1 91.44 101 LEU B O 1
ATOM 2374 N N . GLU B 1 102 ? 1.099 7.016 13.055 1 89.69 102 GLU B N 1
ATOM 2375 C CA . GLU B 1 102 ? 0.712 7.047 14.461 1 89.69 102 GLU B CA 1
ATOM 2376 C C . GLU B 1 102 ? -0.426 8.039 14.695 1 89.69 102 GLU B C 1
ATOM 2378 O O . GLU B 1 102 ? -1.317 7.781 15.508 1 89.69 102 GLU B O 1
ATOM 2383 N N . GLU B 1 103 ? -0.417 9.109 13.953 1 87.31 103 GLU B N 1
ATOM 2384 C CA . GLU B 1 103 ? -1.354 10.195 14.203 1 87.31 103 GLU B CA 1
ATOM 2385 C C . GLU B 1 103 ? -2.672 9.969 13.469 1 87.31 103 GLU B C 1
ATOM 2387 O O . GLU B 1 103 ? -3.703 10.531 13.844 1 87.31 103 GLU B O 1
ATOM 2392 N N . VAL B 1 104 ? -2.652 9.18 12.406 1 82.56 104 VAL B N 1
ATOM 2393 C CA . VAL B 1 104 ? -3.828 9.008 11.562 1 82.56 104 VAL B CA 1
ATOM 2394 C C . VAL B 1 104 ? -4.977 8.422 12.383 1 82.56 104 VAL B C 1
ATOM 2396 O O . VAL B 1 104 ? -6.145 8.734 12.141 1 82.56 104 VAL B O 1
ATOM 2399 N N . SER B 1 105 ? -4.672 7.59 13.32 1 74.94 105 SER B N 1
ATOM 2400 C CA . SER B 1 105 ? -5.715 6.984 14.141 1 74.94 105 SER B CA 1
ATOM 2401 C C . SER B 1 105 ? -6.328 7.996 15.102 1 74.94 105 SER B C 1
ATOM 2403 O O . SER B 1 105 ? -7.457 7.824 15.562 1 74.94 105 SER B O 1
ATOM 2405 N N . ARG B 1 106 ? -5.602 9.047 15.344 1 74.94 106 ARG B N 1
ATOM 2406 C CA . ARG B 1 106 ? -6.043 10.047 16.312 1 74.94 106 ARG B CA 1
ATOM 2407 C C . ARG B 1 106 ? -6.734 11.219 15.625 1 74.94 106 ARG B C 1
ATOM 2409 O O . ARG B 1 106 ? -7.371 12.047 16.281 1 74.94 106 ARG B O 1
ATOM 2416 N N . THR B 1 107 ? -6.609 11.289 14.344 1 76.69 107 THR B N 1
ATOM 2417 C CA . THR B 1 107 ? -7.164 12.383 13.547 1 76.69 107 THR B CA 1
ATOM 2418 C C . THR B 1 107 ? -8.031 11.844 12.414 1 76.69 107 THR B C 1
ATOM 2420 O O . THR B 1 107 ? -7.539 11.625 11.305 1 76.69 107 THR B O 1
ATOM 2423 N N . PRO B 1 108 ? -9.273 11.695 12.625 1 74.31 108 PRO B N 1
ATOM 2424 C CA . PRO B 1 108 ? -10.156 11.039 11.648 1 74.31 108 PRO B CA 1
ATOM 2425 C C . PRO B 1 108 ? -10.07 11.68 10.266 1 74.31 108 PRO B C 1
ATOM 2427 O O . PRO B 1 108 ? -10.086 10.969 9.258 1 74.31 108 PRO B O 1
ATOM 2430 N N . HIS B 1 109 ? -9.938 12.93 10.188 1 76.06 109 HIS B N 1
ATOM 2431 C CA . HIS B 1 109 ? -9.93 13.617 8.906 1 76.06 109 HIS B CA 1
ATOM 2432 C C . HIS B 1 109 ? -8.68 13.266 8.102 1 76.06 109 HIS B C 1
ATOM 2434 O O . HIS B 1 109 ? -8.711 13.266 6.8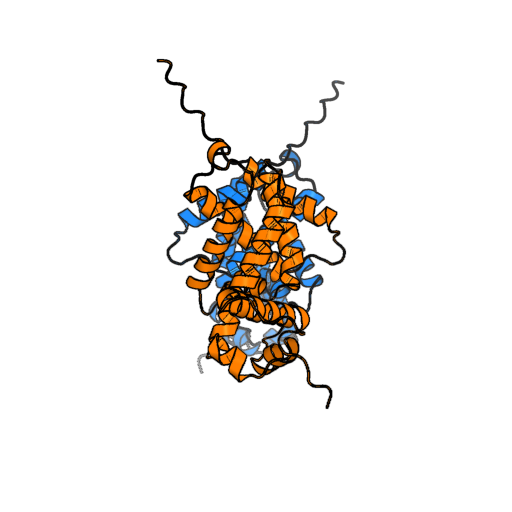67 1 76.06 109 HIS B O 1
ATOM 2440 N N . LEU B 1 110 ? -7.629 12.961 8.828 1 76.94 110 LEU B N 1
ATOM 2441 C CA . LEU B 1 110 ? -6.414 12.508 8.148 1 76.94 110 LEU B CA 1
ATOM 2442 C C . LEU B 1 110 ? -6.645 11.18 7.445 1 76.94 110 LEU B C 1
ATOM 2444 O O . LEU B 1 110 ? -6.18 10.977 6.32 1 76.94 110 LEU B O 1
ATOM 2448 N N . GLY B 1 111 ? -7.348 10.359 8.133 1 75.25 111 GLY B N 1
ATOM 2449 C CA . GLY B 1 111 ? -7.707 9.086 7.523 1 75.25 111 GLY B CA 1
ATOM 2450 C C . GLY B 1 111 ? -8.531 9.242 6.262 1 75.25 111 GLY B C 1
ATOM 2451 O O . GLY B 1 111 ? -8.305 8.531 5.277 1 75.25 111 GLY B O 1
ATOM 2452 N N . ILE B 1 112 ? -9.352 10.195 6.312 1 73.06 112 ILE B N 1
ATOM 2453 C CA . ILE B 1 112 ? -10.219 10.453 5.168 1 73.06 112 ILE B CA 1
ATOM 2454 C C . ILE B 1 112 ? -9.383 10.977 4 1 73.06 112 ILE B C 1
ATOM 2456 O O . ILE B 1 112 ? -9.523 10.5 2.869 1 73.06 112 ILE B O 1
ATOM 2460 N N . VAL B 1 113 ? -8.547 11.898 4.277 1 72.88 113 VAL B N 1
ATOM 2461 C CA . VAL B 1 113 ? -7.734 12.539 3.248 1 72.88 113 VAL B CA 1
ATOM 2462 C C . VAL B 1 113 ? -6.734 11.531 2.678 1 72.88 113 VAL B C 1
ATOM 2464 O O . VAL B 1 113 ? -6.512 11.484 1.465 1 72.88 113 VAL B O 1
ATOM 2467 N N . LEU B 1 114 ? -6.242 10.703 3.588 1 72.19 114 LEU B N 1
ATOM 2468 C CA . LEU B 1 114 ? -5.137 9.836 3.188 1 72.19 114 LEU B CA 1
ATOM 2469 C C . LEU B 1 114 ? -5.656 8.5 2.672 1 72.19 114 LEU B C 1
ATOM 2471 O O . LEU B 1 114 ? -4.984 7.828 1.886 1 72.19 114 LEU B O 1
ATOM 2475 N N . SER B 1 115 ? -6.832 8.102 3.174 1 65.25 115 SER B N 1
ATOM 2476 C CA . SER B 1 115 ? -7.238 6.723 2.924 1 65.25 115 SER B CA 1
ATOM 2477 C C . SER B 1 115 ? -8.523 6.664 2.107 1 65.25 115 SER B C 1
ATOM 2479 O O . SER B 1 115 ? -8.695 5.773 1.272 1 65.25 115 SER B O 1
ATOM 2481 N N . GLU B 1 116 ? -9.516 7.5 2.482 1 59.94 116 GLU B N 1
ATOM 2482 C CA . GLU B 1 116 ? -10.883 7.375 1.984 1 59.94 116 GLU B CA 1
ATOM 2483 C C . GLU B 1 116 ? -10.922 7.383 0.459 1 59.94 116 GLU B C 1
ATOM 2485 O O . GLU B 1 116 ? -11.648 6.602 -0.154 1 59.94 116 GLU B O 1
ATOM 2490 N N . PRO B 1 117 ? -10.188 8.367 -0.094 1 53.22 117 PRO B N 1
ATOM 2491 C CA . PRO B 1 117 ? -10.281 8.281 -1.554 1 53.22 117 PRO B CA 1
ATOM 2492 C C . PRO B 1 117 ? -9.898 6.898 -2.088 1 53.22 117 PRO B C 1
ATOM 2494 O O . PRO B 1 117 ? -10.375 6.492 -3.152 1 53.22 117 PRO B O 1
ATOM 2497 N N . TYR B 1 118 ? -9.133 6.25 -1.284 1 52.84 118 TYR B N 1
ATOM 2498 C CA . TYR B 1 118 ? -8.648 4.949 -1.727 1 52.84 118 TYR B CA 1
ATOM 2499 C C . TYR B 1 118 ? -9.609 3.84 -1.309 1 52.84 118 TYR B C 1
ATOM 2501 O O . TYR B 1 118 ? -9.742 2.83 -2.004 1 52.84 118 TYR B O 1
ATOM 2509 N N . LEU B 1 119 ? -10.125 4.012 -0.101 1 53.59 119 LEU B N 1
ATOM 2510 C CA . LEU B 1 119 ? -10.992 2.963 0.43 1 53.59 119 LEU B CA 1
ATOM 2511 C C . LEU B 1 119 ? -12.398 3.076 -0.141 1 53.59 119 LEU B C 1
ATOM 2513 O O . LEU B 1 119 ? -13.125 2.084 -0.212 1 53.59 119 LEU B O 1
ATOM 2517 N N . HIS B 1 120 ? -12.891 4.27 -0.299 1 50.5 120 HIS B N 1
ATOM 2518 C CA . HIS B 1 120 ? -14.219 4.441 -0.877 1 50.5 120 HIS B CA 1
ATOM 2519 C C . HIS B 1 120 ? -14.148 4.609 -2.391 1 50.5 120 HIS B C 1
ATOM 2521 O O . HIS B 1 120 ? -15.008 5.254 -2.992 1 50.5 120 HIS B O 1
ATOM 2527 N N . ALA B 1 121 ? -13.508 3.807 -2.977 1 43.22 121 ALA B N 1
ATOM 2528 C CA . ALA B 1 121 ? -13.062 3.668 -4.359 1 43.22 121 ALA B CA 1
ATOM 2529 C C . ALA B 1 121 ? -14.156 4.102 -5.336 1 43.22 121 ALA B C 1
ATOM 2531 O O . ALA B 1 121 ? -13.969 4.043 -6.551 1 43.22 121 ALA B O 1
ATOM 2532 N N . ASN B 1 122 ? -15.406 4.195 -5 1 39.06 122 ASN B N 1
ATOM 2533 C CA . ASN B 1 122 ? -16.094 4.688 -6.191 1 39.06 122 ASN B CA 1
ATOM 2534 C C . ASN B 1 122 ? -15.445 5.957 -6.727 1 39.06 122 ASN B C 1
ATOM 2536 O O . ASN B 1 122 ? -15.891 6.512 -7.734 1 39.06 122 ASN B O 1
ATOM 2540 N N . SER B 1 123 ? -14.945 6.836 -5.992 1 37.56 123 SER B N 1
ATOM 2541 C CA . SER B 1 123 ? -14.43 8.117 -6.465 1 37.56 123 SER B CA 1
ATOM 2542 C C . SER B 1 123 ? -12.953 8.023 -6.836 1 37.56 123 SER B C 1
ATOM 2544 O O . SER B 1 123 ? -12.086 8.133 -5.969 1 37.56 123 SER B O 1
ATOM 2546 N N . GLY B 1 124 ? -12.57 7.266 -7.648 1 39.38 124 GLY B N 1
ATOM 2547 C CA . GLY B 1 124 ? -11.281 6.918 -8.227 1 39.38 124 GLY B CA 1
ATOM 2548 C C . GLY B 1 124 ? -10.242 8.008 -8.07 1 39.38 124 GLY B C 1
ATOM 2549 O O . GLY B 1 124 ? -9.156 7.77 -7.539 1 39.38 124 GLY B O 1
ATOM 2550 N N . SER B 1 125 ? -10.273 9.047 -9.023 1 44.78 125 SER B N 1
ATOM 2551 C CA . SER B 1 125 ? -9.289 10.008 -9.508 1 44.78 125 SER B CA 1
ATOM 2552 C C . SER B 1 125 ? -9.07 11.133 -8.508 1 44.78 125 SER B C 1
ATOM 2554 O O . SER B 1 125 ? -7.945 11.594 -8.32 1 44.78 125 SER B 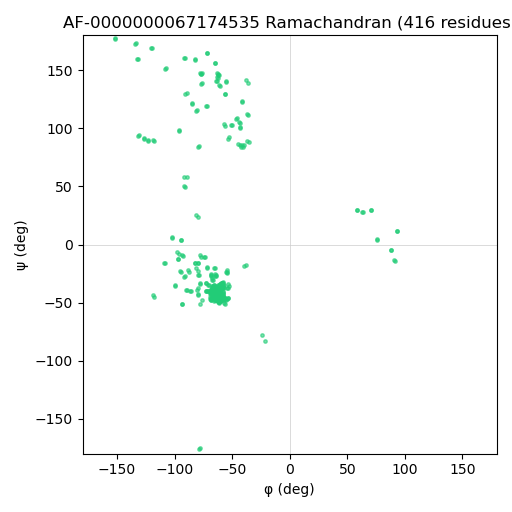O 1
ATOM 2556 N N . LEU B 1 126 ? -10.133 11.633 -8.078 1 42.06 126 LEU B N 1
ATOM 2557 C CA . LEU B 1 126 ? -10.109 12.883 -7.324 1 42.06 126 LEU B CA 1
ATOM 2558 C C . LEU B 1 126 ? -9.383 12.703 -6 1 42.06 126 LEU B C 1
ATOM 2560 O O . LEU B 1 126 ? -8.656 13.602 -5.555 1 42.06 126 LEU B O 1
ATOM 2564 N N . ALA B 1 127 ? -9.797 11.57 -5.266 1 48.69 127 ALA B N 1
ATOM 2565 C CA . ALA B 1 127 ? -9.211 11.211 -3.977 1 48.69 127 ALA B CA 1
ATOM 2566 C C . ALA B 1 127 ? -7.691 11.078 -4.082 1 48.69 127 ALA B C 1
ATOM 2568 O O . ALA B 1 127 ? -6.961 11.492 -3.178 1 48.69 127 ALA B O 1
ATOM 2569 N N . SER B 1 128 ? -7.328 10.812 -5.328 1 64.38 128 SER B N 1
ATOM 2570 C CA . SER B 1 128 ? -5.902 10.688 -5.609 1 64.38 128 SER B CA 1
ATOM 2571 C C . SER B 1 128 ? -5.242 12.055 -5.738 1 64.38 128 SER B C 1
ATOM 2573 O O . SER B 1 128 ? -4.168 12.289 -5.176 1 64.38 128 SER B O 1
ATOM 2575 N N . ASP B 1 129 ? -6.168 13.016 -6.055 1 75.44 129 ASP B N 1
ATOM 2576 C CA . ASP B 1 129 ? -5.555 14.328 -6.254 1 75.44 129 ASP B CA 1
ATOM 2577 C C . ASP B 1 129 ? -5.395 15.062 -4.93 1 75.44 129 ASP B C 1
ATOM 2579 O O . ASP B 1 129 ? -4.383 15.734 -4.703 1 75.44 129 ASP B O 1
ATOM 2583 N N . GLU B 1 130 ? -6.43 14.93 -4.055 1 79.06 130 GLU B N 1
ATOM 2584 C CA . GLU B 1 130 ? -6.363 15.594 -2.754 1 79.06 130 GLU B CA 1
ATOM 2585 C C . GLU B 1 130 ? -5.23 15.023 -1.901 1 79.06 130 GLU B C 1
ATOM 2587 O O . GLU B 1 130 ? -4.52 15.766 -1.227 1 79.06 130 GLU B O 1
ATOM 2592 N N . ALA B 1 131 ? -5.137 13.797 -1.976 1 83.62 131 ALA B N 1
ATOM 2593 C CA . ALA B 1 131 ? -4.059 13.148 -1.231 1 83.62 131 ALA B CA 1
ATOM 2594 C C . ALA B 1 131 ? -2.693 13.578 -1.76 1 83.62 131 ALA B C 1
ATOM 2596 O O . ALA B 1 131 ? -1.769 13.828 -0.981 1 83.62 131 ALA B O 1
ATOM 2597 N N . GLN B 1 132 ? -2.68 13.742 -3.061 1 88.12 132 GLN B N 1
ATOM 2598 C CA . GLN B 1 132 ? -1.439 14.195 -3.686 1 88.12 132 GLN B CA 1
ATOM 2599 C C . GLN B 1 132 ? -1.107 15.625 -3.279 1 88.12 132 GLN B C 1
ATOM 2601 O O . GLN B 1 132 ? 0.042 15.938 -2.959 1 88.12 132 GLN B O 1
ATOM 2606 N N . ASP B 1 133 ? -2.109 16.438 -3.336 1 87.5 133 ASP B N 1
ATOM 2607 C CA . ASP B 1 133 ? -1.909 17.828 -2.934 1 87.5 133 ASP B CA 1
ATOM 2608 C C . ASP B 1 133 ? -1.451 17.922 -1.48 1 87.5 133 ASP B C 1
ATOM 2610 O O . ASP B 1 133 ? -0.534 18.672 -1.159 1 87.5 133 ASP B O 1
ATOM 2614 N N . PHE B 1 134 ? -2.043 17.156 -0.673 1 87.12 134 PHE B N 1
ATOM 2615 C CA . PHE B 1 134 ? -1.657 17.094 0.732 1 87.12 134 PHE B CA 1
ATOM 2616 C C . PHE B 1 134 ? -0.218 16.609 0.877 1 87.12 134 PHE B C 1
ATOM 2618 O O . PHE B 1 134 ? 0.567 17.203 1.62 1 87.12 134 PHE B O 1
ATOM 2625 N N . GLY B 1 135 ? 0.13 15.578 0.192 1 91.19 135 GLY B N 1
ATOM 2626 C CA . GLY B 1 135 ? 1.483 15.047 0.234 1 91.19 135 GLY B CA 1
ATOM 2627 C C . GLY B 1 135 ? 2.531 16.047 -0.216 1 91.19 135 GLY B C 1
ATOM 2628 O O . GLY B 1 135 ? 3.611 16.125 0.372 1 91.19 135 GLY B O 1
ATOM 2629 N N . MET B 1 136 ? 2.174 16.828 -1.215 1 93.25 136 MET B N 1
ATOM 2630 C CA . MET B 1 136 ? 3.1 17.844 -1.716 1 93.25 136 MET B CA 1
ATOM 2631 C C . MET B 1 136 ? 3.295 18.953 -0.692 1 93.25 136 MET B C 1
ATOM 2633 O O . MET B 1 136 ? 4.41 19.438 -0.5 1 93.25 136 MET B O 1
ATOM 2637 N N . ARG B 1 137 ? 2.244 19.328 -0.039 1 92 137 ARG B N 1
ATOM 2638 C CA . ARG B 1 137 ? 2.348 20.328 1.02 1 92 137 ARG B CA 1
ATOM 2639 C C . ARG B 1 137 ? 3.23 19.828 2.158 1 92 137 ARG B C 1
ATOM 2641 O O . ARG B 1 137 ? 4.031 20.594 2.711 1 92 137 ARG B O 1
ATOM 2648 N N . MET B 1 138 ? 3.047 18.562 2.475 1 91.25 138 MET B N 1
ATOM 2649 C CA . MET B 1 138 ? 3.869 17.953 3.512 1 91.25 138 MET B CA 1
ATOM 2650 C C . MET B 1 138 ? 5.344 17.969 3.123 1 91.25 138 MET B C 1
ATOM 2652 O O . MET B 1 138 ? 6.195 18.375 3.92 1 91.25 138 MET B O 1
ATOM 2656 N N . LEU B 1 139 ? 5.633 17.562 1.908 1 94.19 139 LEU B N 1
ATOM 2657 C CA . LEU B 1 139 ? 7.004 17.469 1.422 1 94.19 139 LEU B CA 1
ATOM 2658 C C . LEU B 1 139 ? 7.699 18.828 1.492 1 94.19 139 LEU B C 1
ATOM 2660 O O . LEU B 1 139 ? 8.875 18.906 1.854 1 94.19 139 LEU B O 1
ATOM 2664 N N . LYS B 1 140 ? 6.973 19.875 1.231 1 92.5 140 LYS B N 1
ATOM 2665 C CA . LYS B 1 140 ? 7.516 21.234 1.179 1 92.5 140 LYS B CA 1
ATOM 2666 C C . LYS B 1 140 ? 7.828 21.766 2.578 1 92.5 140 LYS B C 1
ATOM 2668 O O . LYS B 1 140 ? 8.539 22.75 2.73 1 92.5 140 LYS B O 1
ATOM 2673 N N . ARG B 1 141 ? 7.383 21.062 3.559 1 92.75 141 ARG B N 1
ATOM 2674 C CA . ARG B 1 141 ? 7.59 21.5 4.938 1 92.75 141 ARG B CA 1
ATOM 2675 C C . ARG B 1 141 ? 8.852 20.875 5.523 1 92.75 141 ARG B C 1
ATOM 2677 O O . ARG B 1 141 ? 9.273 21.234 6.625 1 92.75 141 ARG B O 1
ATOM 2684 N N . PHE B 1 142 ? 9.43 19.938 4.801 1 95.19 142 PHE B N 1
ATOM 2685 C CA . PHE B 1 142 ? 10.656 19.312 5.27 1 95.19 142 PHE B CA 1
ATOM 2686 C C . PHE B 1 142 ? 11.852 20.219 5.031 1 95.19 142 PHE B C 1
ATOM 2688 O O . PHE B 1 142 ? 11.891 20.969 4.055 1 95.19 142 PHE B O 1
ATOM 2695 N N . ASP B 1 143 ? 12.852 20.188 5.871 1 96.38 143 ASP B N 1
ATOM 2696 C CA . ASP B 1 143 ? 14.078 20.953 5.723 1 96.38 143 ASP B CA 1
ATOM 2697 C C . ASP B 1 143 ? 15.047 20.266 4.758 1 96.38 143 ASP B C 1
ATOM 2699 O O . ASP B 1 143 ? 16.266 20.469 4.844 1 96.38 143 ASP B O 1
ATOM 2703 N N . VAL B 1 144 ? 14.586 19.469 3.859 1 95.56 144 VAL B N 1
ATOM 2704 C CA . VAL B 1 144 ? 15.391 18.75 2.871 1 95.56 144 VAL B CA 1
ATOM 2705 C C . VAL B 1 144 ? 15.531 19.594 1.607 1 95.56 144 VAL B C 1
ATOM 2707 O O . VAL B 1 144 ? 14.547 20.156 1.122 1 95.56 144 VAL B O 1
ATOM 2710 N N . ASP B 1 145 ? 16.703 19.781 1.104 1 94.5 145 ASP B N 1
ATOM 2711 C CA . ASP B 1 145 ? 16.922 20.375 -0.208 1 94.5 145 ASP B CA 1
ATOM 2712 C C . ASP B 1 145 ? 16.688 19.359 -1.325 1 94.5 145 ASP B C 1
ATOM 2714 O O . ASP B 1 145 ? 17.641 18.812 -1.89 1 94.5 145 ASP B O 1
ATOM 2718 N N . TRP B 1 146 ? 15.484 19.203 -1.717 1 94.31 146 TRP B N 1
ATOM 2719 C CA . TRP B 1 146 ? 15.078 18.156 -2.658 1 94.31 146 TRP B CA 1
ATOM 2720 C C . TRP B 1 146 ? 15.797 18.312 -3.99 1 94.31 146 TRP B C 1
ATOM 2722 O O . TRP B 1 146 ? 16.188 17.328 -4.617 1 94.31 146 TRP B O 1
ATOM 2732 N N . ALA B 1 147 ? 15.961 19.516 -4.426 1 91.44 147 ALA B N 1
ATOM 2733 C CA . ALA B 1 147 ? 16.641 19.766 -5.691 1 91.44 147 ALA B CA 1
ATOM 2734 C C . ALA B 1 147 ? 18.094 19.25 -5.645 1 91.44 147 ALA B C 1
ATOM 2736 O O . ALA B 1 147 ? 18.578 18.656 -6.609 1 91.44 147 ALA B O 1
ATOM 2737 N N . ALA B 1 148 ? 18.75 19.438 -4.539 1 91.12 148 ALA B N 1
ATOM 2738 C CA . ALA B 1 148 ? 20.125 19 -4.375 1 91.12 148 ALA B CA 1
ATOM 2739 C C . ALA B 1 148 ? 20.219 17.484 -4.43 1 91.12 148 ALA B C 1
ATOM 2741 O O . ALA B 1 148 ? 21.266 16.938 -4.816 1 91.12 148 ALA B O 1
ATOM 2742 N N . TYR B 1 149 ? 19.125 16.797 -4.086 1 91.12 149 TYR B N 1
ATOM 2743 C CA . TYR B 1 149 ? 19.109 15.336 -4.109 1 91.12 149 TYR B CA 1
ATOM 2744 C C . TYR B 1 149 ? 18.562 14.82 -5.43 1 91.12 149 TYR B C 1
ATOM 2746 O O . TYR B 1 149 ? 18.297 13.625 -5.578 1 91.12 149 TYR B O 1
ATOM 2754 N N . GLY B 1 150 ? 18.266 15.797 -6.363 1 89.94 150 GLY B N 1
ATOM 2755 C CA . GLY B 1 150 ? 17.891 15.406 -7.711 1 89.94 150 GLY B CA 1
ATOM 2756 C C . GLY B 1 150 ? 16.391 15.289 -7.891 1 89.94 150 GLY B C 1
ATOM 2757 O O . GLY B 1 150 ? 15.914 14.719 -8.875 1 89.94 150 GLY B O 1
ATOM 2758 N N . TYR B 1 151 ? 15.656 15.758 -6.938 1 94.06 151 TYR B N 1
ATOM 2759 C CA . TYR B 1 151 ? 14.203 15.68 -7.02 1 94.06 151 TYR B CA 1
ATOM 2760 C C . TYR B 1 151 ? 13.609 16.969 -7.562 1 94.06 151 TYR B C 1
ATOM 2762 O O . TYR B 1 151 ? 13.414 17.938 -6.816 1 94.06 151 TYR B O 1
ATOM 2770 N N . ASP B 1 152 ? 13.336 16.875 -8.914 1 92.81 152 ASP B N 1
ATOM 2771 C CA . ASP B 1 152 ? 12.523 17.953 -9.469 1 92.81 152 ASP B CA 1
ATOM 2772 C C . ASP B 1 152 ? 11.047 17.766 -9.133 1 92.81 152 ASP B C 1
ATOM 2774 O O . ASP B 1 152 ? 10.695 16.875 -8.352 1 92.81 152 ASP B O 1
ATOM 2778 N N . GLU B 1 153 ? 10.18 18.594 -9.641 1 92.75 153 GLU B N 1
ATOM 2779 C CA . GLU B 1 153 ? 8.773 18.562 -9.258 1 92.75 153 GLU B CA 1
ATOM 2780 C C . GLU B 1 153 ? 8.141 17.219 -9.617 1 92.75 153 GLU B C 1
ATOM 2782 O O . GLU B 1 153 ? 7.363 16.656 -8.844 1 92.75 153 GLU B O 1
ATOM 2787 N N . ALA B 1 154 ? 8.477 16.734 -10.805 1 92.12 154 ALA B N 1
ATOM 2788 C CA . ALA B 1 154 ? 7.934 15.445 -11.227 1 92.12 154 ALA B CA 1
ATOM 2789 C C . ALA B 1 154 ? 8.383 14.32 -10.305 1 92.12 154 ALA B C 1
ATOM 2791 O O . ALA B 1 154 ? 7.586 13.461 -9.922 1 92.12 154 ALA B O 1
ATOM 2792 N N . ALA B 1 155 ? 9.641 14.367 -9.938 1 93.38 155 ALA B N 1
ATOM 2793 C CA . ALA B 1 155 ? 10.188 13.352 -9.039 1 93.38 155 ALA B CA 1
ATOM 2794 C C . ALA B 1 155 ? 9.57 13.461 -7.652 1 93.38 155 ALA B C 1
ATOM 2796 O O . ALA B 1 155 ? 9.336 12.445 -6.988 1 93.38 155 ALA B O 1
ATOM 2797 N N . GLN B 1 156 ? 9.328 14.703 -7.25 1 94.88 156 GLN B N 1
ATOM 2798 C CA . GLN B 1 156 ? 8.672 14.906 -5.961 1 94.88 156 GLN B CA 1
ATOM 2799 C C . GLN B 1 156 ? 7.262 14.328 -5.961 1 94.88 156 GLN B C 1
ATOM 2801 O O . GLN B 1 156 ? 6.844 13.703 -4.984 1 94.88 156 GLN B O 1
ATOM 2806 N N . ARG B 1 157 ? 6.523 14.523 -7 1 93.56 157 ARG B N 1
ATOM 2807 C CA . ARG B 1 157 ? 5.172 13.984 -7.109 1 93.56 157 ARG B CA 1
ATOM 2808 C C . ARG B 1 157 ? 5.188 12.461 -7.051 1 93.56 157 ARG B C 1
ATOM 2810 O O . ARG B 1 157 ? 4.332 11.852 -6.406 1 93.56 157 ARG B O 1
ATOM 2817 N N . GLU B 1 158 ? 6.164 11.844 -7.68 1 93.62 158 GLU B N 1
ATOM 2818 C CA . GLU B 1 158 ? 6.285 10.383 -7.637 1 93.62 158 GLU B CA 1
ATOM 2819 C C . GLU B 1 158 ? 6.645 9.906 -6.234 1 93.62 158 GLU B C 1
ATOM 2821 O O . GLU B 1 158 ? 6.141 8.875 -5.773 1 93.62 158 GLU B O 1
ATOM 2826 N N . LEU B 1 159 ? 7.527 10.664 -5.625 1 94.94 159 LEU B N 1
ATOM 2827 C CA . LEU B 1 159 ? 7.883 10.336 -4.25 1 94.94 159 LEU B CA 1
ATOM 2828 C C . LEU B 1 159 ? 6.66 10.391 -3.344 1 94.94 159 LEU B C 1
ATOM 2830 O O . LEU B 1 159 ? 6.449 9.492 -2.523 1 94.94 159 LEU B O 1
ATOM 2834 N N . VAL B 1 160 ? 5.863 11.367 -3.486 1 93.88 160 VAL B N 1
ATOM 2835 C CA . VAL B 1 160 ? 4.652 11.523 -2.691 1 93.88 160 VAL B CA 1
ATOM 2836 C C . VAL B 1 160 ? 3.709 10.352 -2.949 1 93.88 160 VAL B C 1
ATOM 2838 O O . VAL B 1 160 ? 3.189 9.75 -2.008 1 93.88 160 VAL B O 1
ATOM 2841 N N . GLU B 1 161 ? 3.488 10.062 -4.199 1 92.06 161 GLU B N 1
ATOM 2842 C CA . GLU B 1 161 ? 2.621 8.93 -4.504 1 92.06 161 GLU B CA 1
ATOM 2843 C C . GLU B 1 161 ? 3.135 7.648 -3.848 1 92.06 161 GLU B C 1
ATOM 2845 O O . GLU B 1 161 ? 2.363 6.906 -3.234 1 92.06 161 GLU B O 1
ATOM 2850 N N . PHE B 1 162 ? 4.367 7.418 -4.082 1 93.94 162 PHE B N 1
ATOM 2851 C CA . PHE B 1 162 ? 4.977 6.207 -3.549 1 93.94 162 PHE B CA 1
ATOM 2852 C C . PHE B 1 162 ? 4.805 6.137 -2.035 1 93.94 162 PHE B C 1
ATOM 2854 O O . PHE B 1 162 ? 4.449 5.086 -1.494 1 93.94 162 PHE B O 1
ATOM 2861 N N . THR B 1 163 ? 5.074 7.246 -1.318 1 94.44 163 THR B N 1
ATOM 2862 C CA . THR B 1 163 ? 4.93 7.332 0.131 1 94.44 163 THR B CA 1
ATOM 2863 C C . THR B 1 163 ? 3.482 7.094 0.547 1 94.44 163 THR B C 1
ATOM 2865 O O . THR B 1 163 ? 3.217 6.359 1.499 1 94.44 163 THR B O 1
ATOM 2868 N N . LEU B 1 164 ? 2.574 7.648 -0.146 1 91.31 164 LEU B N 1
ATOM 2869 C CA . LEU B 1 164 ? 1.153 7.469 0.134 1 91.31 164 LEU B CA 1
ATOM 2870 C C . LEU B 1 164 ? 0.742 6.012 -0.048 1 91.31 164 LEU B C 1
ATOM 2872 O O . LEU B 1 164 ? -0.064 5.492 0.725 1 91.31 164 LEU B O 1
ATOM 2876 N N . ARG B 1 165 ? 1.308 5.41 -1.056 1 89.62 165 ARG B N 1
ATOM 2877 C CA . ARG B 1 165 ? 1.01 3.998 -1.277 1 89.62 165 ARG B CA 1
ATOM 2878 C C . ARG B 1 165 ? 1.524 3.143 -0.124 1 89.62 165 ARG B C 1
ATOM 2880 O O . ARG B 1 165 ? 0.839 2.223 0.327 1 89.62 165 ARG B O 1
ATOM 2887 N N . ILE B 1 166 ? 2.693 3.422 0.315 1 92.31 166 ILE B N 1
ATOM 2888 C CA . ILE B 1 166 ? 3.236 2.703 1.463 1 92.31 166 ILE B CA 1
ATOM 2889 C C . ILE B 1 166 ? 2.324 2.9 2.672 1 92.31 166 ILE B C 1
ATOM 2891 O O . ILE B 1 166 ? 1.943 1.932 3.334 1 92.31 166 ILE B O 1
ATOM 2895 N N . MET B 1 167 ? 1.932 4.121 2.971 1 91 167 MET B N 1
ATOM 2896 C CA . MET B 1 167 ? 1.086 4.406 4.125 1 91 167 MET B CA 1
ATOM 2897 C C . MET B 1 167 ? -0.274 3.73 3.982 1 91 167 MET B C 1
ATOM 2899 O O . MET B 1 167 ? -0.792 3.16 4.945 1 91 167 MET B O 1
ATOM 2903 N N . LEU B 1 168 ? -0.815 3.838 2.783 1 86.12 168 LEU B N 1
ATOM 2904 C CA . LEU B 1 168 ? -2.088 3.186 2.496 1 86.12 168 LEU B CA 1
ATOM 2905 C C . LEU B 1 168 ? -2.029 1.701 2.844 1 86.12 168 LEU B C 1
ATOM 2907 O O . LEU B 1 168 ? -2.973 1.157 3.424 1 86.12 168 LEU B O 1
ATOM 2911 N N . SER B 1 169 ? -0.968 1.048 2.428 1 86.81 169 SER B N 1
ATOM 2912 C CA . SER B 1 169 ? -0.848 -0.381 2.701 1 86.81 169 SER B CA 1
ATOM 2913 C C . SER B 1 169 ? -0.905 -0.664 4.199 1 86.81 169 SER B C 1
ATOM 2915 O O . SER B 1 169 ? -1.443 -1.689 4.621 1 86.81 169 SER B O 1
ATOM 2917 N N . PHE B 1 170 ? -0.425 0.218 5.039 1 87.44 170 PHE B N 1
ATOM 2918 C CA . PHE B 1 170 ? -0.435 0.033 6.484 1 87.44 170 PHE B CA 1
ATOM 2919 C C . PHE B 1 170 ? -1.809 0.351 7.062 1 87.44 170 PHE B C 1
ATOM 2921 O O . PHE B 1 170 ? -2.162 -0.132 8.141 1 87.44 170 PHE B O 1
ATOM 2928 N N . PHE B 1 171 ? -2.553 1.191 6.375 1 81.75 171 PHE B N 1
ATOM 2929 C CA . PHE B 1 171 ? -3.922 1.446 6.805 1 81.75 171 PHE B CA 1
ATOM 2930 C C . PHE B 1 171 ? -4.809 0.235 6.535 1 81.75 171 PHE B C 1
ATOM 2932 O O . PHE B 1 171 ? -5.691 -0.083 7.336 1 81.75 171 PHE B O 1
ATOM 2939 N N . VAL B 1 172 ? -4.586 -0.357 5.426 1 80.31 172 VAL B N 1
ATOM 2940 C CA . VAL B 1 172 ? -5.41 -1.482 4.996 1 80.31 172 VAL B CA 1
ATOM 2941 C C . VAL B 1 172 ? -4.961 -2.754 5.711 1 80.31 172 VAL B C 1
ATOM 2943 O O . VAL B 1 172 ? -5.793 -3.572 6.113 1 80.31 172 VAL B O 1
ATOM 2946 N N . ALA B 1 173 ? -3.652 -2.922 5.793 1 82.12 173 ALA B N 1
ATOM 2947 C CA . ALA B 1 173 ? -3.023 -4.035 6.496 1 82.12 173 ALA B CA 1
ATOM 2948 C C . ALA B 1 173 ? -2.062 -3.535 7.57 1 82.12 173 ALA B C 1
ATOM 2950 O O . ALA B 1 173 ? -0.856 -3.424 7.332 1 82.12 173 ALA B O 1
ATOM 2951 N N . PRO B 1 174 ? -2.576 -3.334 8.727 1 83.31 174 PRO B N 1
ATOM 2952 C CA . PRO B 1 174 ? -1.788 -2.693 9.781 1 83.31 174 PRO B CA 1
ATOM 2953 C C . PRO B 1 174 ? -0.585 -3.529 10.211 1 83.31 174 PRO B C 1
ATOM 2955 O O . PRO B 1 174 ? -0.569 -4.746 10 1 83.31 174 PRO B O 1
ATOM 2958 N N . ASN B 1 175 ? 0.346 -2.744 10.742 1 82.56 175 ASN B N 1
ATOM 2959 C CA . ASN B 1 175 ? 1.53 -3.379 11.312 1 82.56 175 ASN B CA 1
ATOM 2960 C C . ASN B 1 175 ? 1.158 -4.418 12.367 1 82.56 175 ASN B C 1
ATOM 2962 O O . ASN B 1 175 ? 0.245 -4.199 13.164 1 82.56 175 ASN B O 1
ATOM 2966 N N . GLU B 1 176 ? 1.903 -5.48 12.312 1 80.31 176 GLU B N 1
ATOM 2967 C CA . GLU B 1 176 ? 1.654 -6.5 13.32 1 80.31 176 GLU B CA 1
ATOM 2968 C C . GLU B 1 176 ? 1.924 -5.965 14.727 1 80.31 176 GLU B C 1
ATOM 2970 O O . GLU B 1 176 ? 2.883 -5.219 14.938 1 80.31 176 GLU B O 1
ATOM 2975 N N . ALA B 1 177 ? 1.157 -6.422 15.672 1 78 177 ALA B N 1
ATOM 2976 C CA . ALA B 1 177 ? 1.286 -5.977 17.047 1 78 177 ALA B CA 1
ATOM 2977 C C . ALA B 1 177 ? 2.639 -6.375 17.641 1 78 177 ALA B C 1
ATOM 2979 O O . ALA B 1 177 ? 3.162 -5.703 18.531 1 78 177 ALA B O 1
ATOM 2980 N N . THR B 1 178 ? 3.166 -7.441 17.109 1 83.38 178 THR B N 1
ATOM 2981 C CA . THR B 1 178 ? 4.422 -7.965 17.641 1 83.38 178 THR B CA 1
ATOM 2982 C C . THR B 1 178 ? 5.605 -7.168 17.109 1 83.38 178 THR B C 1
ATOM 2984 O O . THR B 1 178 ? 6.715 -7.262 17.641 1 83.38 178 THR B O 1
ATOM 2987 N N . ARG B 1 179 ? 5.406 -6.414 16.078 1 88.75 179 ARG B N 1
ATOM 2988 C CA . ARG B 1 179 ? 6.48 -5.594 15.531 1 88.75 179 ARG B CA 1
ATOM 2989 C C . ARG B 1 179 ? 6.582 -4.266 16.266 1 88.75 179 ARG B C 1
ATOM 2991 O O . ARG B 1 179 ? 5.641 -3.467 16.25 1 88.75 179 ARG B O 1
ATOM 2998 N N . SER B 1 180 ? 7.707 -3.998 16.828 1 93.12 180 SER B N 1
ATOM 2999 C CA . SER B 1 180 ? 7.926 -2.779 17.609 1 93.12 180 SER B CA 1
ATOM 3000 C C . SER B 1 180 ? 8 -1.557 16.703 1 93.12 180 SER B C 1
ATOM 3002 O O . SER B 1 180 ? 8.18 -1.688 15.484 1 93.12 180 SER B O 1
ATOM 3004 N N . ARG B 1 181 ? 7.887 -0.444 17.344 1 92.88 181 ARG B N 1
ATOM 3005 C CA . ARG B 1 181 ? 8.023 0.814 16.625 1 92.88 181 ARG B CA 1
ATOM 3006 C C . ARG B 1 181 ? 9.406 0.926 15.977 1 92.88 181 ARG B C 1
ATOM 3008 O O . ARG B 1 181 ? 9.531 1.4 14.844 1 92.88 181 ARG B O 1
ATOM 3015 N N . GLU B 1 182 ? 10.398 0.489 16.688 1 95.25 182 GLU B N 1
ATOM 3016 C CA . GLU B 1 182 ? 11.766 0.561 16.172 1 95.25 182 GLU B CA 1
ATOM 3017 C C . GLU B 1 182 ? 11.953 -0.365 14.977 1 95.25 182 GLU B C 1
ATOM 3019 O O . GLU B 1 182 ? 12.648 -0.014 14.016 1 95.25 182 GLU B O 1
ATOM 3024 N N . GLU B 1 183 ? 11.359 -1.49 15.039 1 95.25 183 GLU B N 1
ATOM 3025 C CA . GLU B 1 183 ? 11.438 -2.424 13.922 1 95.25 183 GLU B CA 1
ATOM 3026 C C . GLU B 1 183 ? 10.734 -1.869 12.688 1 95.25 183 GLU B C 1
ATOM 3028 O O . GLU B 1 183 ? 11.219 -2.023 11.562 1 95.25 183 GLU B O 1
ATOM 3033 N N . LEU B 1 184 ? 9.609 -1.223 12.938 1 95.62 184 LEU B N 1
ATOM 3034 C CA . LEU B 1 184 ? 8.891 -0.598 11.828 1 95.62 184 LEU B CA 1
ATOM 3035 C C . LEU B 1 184 ? 9.711 0.538 11.227 1 95.62 184 LEU B C 1
ATOM 3037 O O . LEU B 1 184 ? 9.766 0.682 10 1 95.62 184 LEU B O 1
ATOM 3041 N N . ARG B 1 185 ? 10.336 1.279 12.094 1 96.5 185 ARG B N 1
ATOM 3042 C CA . ARG B 1 185 ? 11.188 2.363 11.625 1 96.5 185 ARG B CA 1
ATOM 3043 C C . ARG B 1 185 ? 12.32 1.826 10.75 1 96.5 185 ARG B C 1
ATOM 3045 O O . ARG B 1 185 ? 12.625 2.396 9.695 1 96.5 185 ARG B O 1
ATOM 3052 N N . ARG B 1 186 ? 12.938 0.771 11.172 1 95.88 186 ARG B N 1
ATOM 3053 C CA . ARG B 1 186 ? 14.016 0.161 10.406 1 95.88 186 ARG B CA 1
ATOM 3054 C C . ARG B 1 186 ? 13.516 -0.32 9.047 1 95.88 186 ARG B C 1
ATOM 3056 O O . ARG B 1 186 ? 14.211 -0.168 8.039 1 95.88 186 ARG B O 1
ATOM 3063 N N . PHE B 1 187 ? 12.367 -0.879 9.078 1 95.44 187 PHE B N 1
ATOM 3064 C CA . PHE B 1 187 ? 11.75 -1.367 7.848 1 95.44 187 PHE B CA 1
ATOM 3065 C C . PHE B 1 187 ? 11.508 -0.221 6.875 1 95.44 187 PHE B C 1
ATOM 3067 O O . PHE B 1 187 ? 11.906 -0.294 5.711 1 95.44 187 PHE B O 1
ATOM 3074 N N . ILE B 1 188 ? 10.891 0.875 7.34 1 96.44 188 ILE B N 1
ATOM 3075 C CA . ILE B 1 188 ? 10.57 2.021 6.496 1 96.44 188 ILE B CA 1
ATOM 3076 C C . ILE B 1 188 ? 11.852 2.691 6.023 1 96.44 188 ILE B C 1
ATOM 3078 O O . ILE B 1 188 ? 11.977 3.057 4.852 1 96.44 188 ILE B O 1
ATOM 3082 N N . ARG B 1 189 ? 12.82 2.795 6.859 1 96.25 189 ARG B N 1
ATOM 3083 C CA . ARG B 1 189 ? 14.094 3.398 6.492 1 96.25 189 ARG B CA 1
ATOM 3084 C C . ARG B 1 189 ? 14.805 2.572 5.426 1 96.25 189 ARG B C 1
ATOM 3086 O O . ARG B 1 189 ? 15.391 3.125 4.492 1 96.25 189 ARG B O 1
ATOM 3093 N N . ARG B 1 190 ? 14.789 1.33 5.613 1 93.88 190 ARG B N 1
ATOM 3094 C CA . ARG B 1 190 ? 15.477 0.445 4.676 1 93.88 190 ARG B CA 1
ATOM 3095 C C . ARG B 1 190 ? 14.875 0.559 3.277 1 93.88 190 ARG B C 1
ATOM 3097 O O . ARG B 1 190 ? 15.602 0.763 2.301 1 93.88 190 ARG B O 1
ATOM 3104 N N . TRP B 1 191 ? 13.57 0.521 3.234 1 93.31 191 TRP B N 1
ATOM 3105 C CA . TRP B 1 191 ? 12.945 0.365 1.921 1 93.31 191 TRP B CA 1
ATOM 3106 C C . TRP B 1 191 ? 12.586 1.722 1.323 1 93.31 191 TRP B C 1
ATOM 3108 O O . TRP B 1 191 ? 12.961 2.023 0.186 1 93.31 191 TRP B O 1
ATOM 3118 N N . LEU B 1 192 ? 11.891 2.57 2.072 1 94.81 192 LEU B N 1
ATOM 3119 C CA . LEU B 1 192 ? 11.602 3.912 1.58 1 94.81 192 LEU B CA 1
ATOM 3120 C C . LEU B 1 192 ? 12.875 4.746 1.497 1 94.81 192 LEU B C 1
ATOM 3122 O O . LEU B 1 192 ? 13.133 5.398 0.481 1 94.81 192 LEU B O 1
ATOM 3126 N N . GLY B 1 193 ? 13.641 4.707 2.562 1 93.19 193 GLY B N 1
ATOM 3127 C CA . GLY B 1 193 ? 14.898 5.441 2.562 1 93.19 193 GLY B CA 1
ATOM 3128 C C . GLY B 1 193 ? 15.859 4.977 1.485 1 93.19 193 GLY B C 1
ATOM 3129 O O . GLY B 1 193 ? 16.484 5.797 0.811 1 93.19 193 GLY B O 1
ATOM 3130 N N . GLY B 1 194 ? 15.984 3.664 1.344 1 90.62 194 GLY B N 1
ATOM 3131 C CA . GLY B 1 194 ? 16.828 3.119 0.29 1 90.62 194 GLY B CA 1
ATOM 3132 C C . GLY B 1 194 ? 16.406 3.582 -1.097 1 90.62 194 GLY B C 1
ATOM 3133 O O . GLY B 1 194 ? 17.266 3.939 -1.912 1 90.62 194 GLY B O 1
ATOM 3134 N N . ALA B 1 195 ? 15.109 3.588 -1.332 1 91.31 195 ALA B N 1
ATOM 3135 C CA . ALA B 1 195 ? 14.594 4.047 -2.619 1 91.31 195 ALA B CA 1
ATOM 3136 C C . ALA B 1 195 ? 14.961 5.508 -2.865 1 91.31 195 ALA B C 1
ATOM 3138 O O . ALA B 1 195 ? 15.305 5.887 -3.986 1 91.31 195 ALA B O 1
ATOM 3139 N N . LEU B 1 196 ? 14.867 6.312 -1.831 1 91.19 196 LEU B N 1
ATOM 3140 C CA . LEU B 1 196 ? 15.164 7.738 -1.921 1 91.19 196 LEU B CA 1
ATOM 3141 C C . LEU B 1 196 ? 16.641 7.961 -2.248 1 91.19 196 LEU B C 1
ATOM 3143 O O . LEU B 1 196 ? 16.969 8.766 -3.123 1 91.19 196 LEU B O 1
ATOM 3147 N N . LEU B 1 197 ? 17.5 7.219 -1.643 1 86.44 197 LEU B N 1
ATOM 3148 C CA . LEU B 1 197 ? 18.922 7.461 -1.756 1 86.44 197 LEU B CA 1
ATOM 3149 C C . LEU B 1 197 ? 19.484 6.844 -3.035 1 86.44 197 LEU B C 1
ATOM 3151 O O . LEU B 1 197 ? 20.594 7.18 -3.463 1 86.44 197 LEU B O 1
ATOM 3155 N N . ALA B 1 198 ? 18.766 5.984 -3.637 1 83.88 198 ALA B N 1
ATOM 3156 C CA . ALA B 1 198 ? 19.188 5.34 -4.875 1 83.88 198 ALA B CA 1
ATOM 3157 C C . ALA B 1 198 ? 19.016 6.273 -6.07 1 83.88 198 ALA B C 1
ATOM 3159 O O . ALA B 1 198 ? 19.531 6.008 -7.156 1 83.88 198 ALA B O 1
ATOM 3160 N N . GLN B 1 199 ? 18.344 7.383 -5.879 1 83.06 199 GLN B N 1
ATOM 3161 C CA . GLN B 1 199 ? 18.078 8.297 -6.984 1 83.06 199 GLN B CA 1
ATOM 3162 C C . GLN B 1 199 ? 19.328 9.109 -7.336 1 83.06 199 GLN B C 1
ATOM 3164 O O . GLN B 1 199 ? 20.094 9.484 -6.453 1 83.06 199 GLN B O 1
ATOM 3169 N N . PRO B 1 200 ? 19.453 9.211 -8.68 1 75.06 200 PRO B N 1
ATOM 3170 C CA . PRO B 1 200 ? 20.625 10 -9.094 1 75.06 200 PRO B CA 1
ATOM 3171 C C . PRO B 1 200 ? 20.562 11.438 -8.586 1 75.06 200 PRO B C 1
ATOM 3173 O O . PRO B 1 200 ? 19.484 12.031 -8.523 1 75.06 200 PRO B O 1
ATOM 3176 N N . ARG B 1 201 ? 21.766 11.859 -8.102 1 74.12 201 ARG B N 1
ATOM 3177 C CA . ARG B 1 201 ? 21.859 13.227 -7.602 1 74.12 201 ARG B CA 1
ATOM 3178 C C . ARG B 1 201 ? 21.953 14.227 -8.75 1 74.12 201 ARG B C 1
ATOM 3180 O O . ARG B 1 201 ? 22.344 13.867 -9.859 1 74.12 201 ARG B O 1
ATOM 3187 N N . ALA B 1 202 ? 21.422 15.383 -8.602 1 69.38 202 ALA B N 1
ATOM 3188 C CA . ALA B 1 202 ? 21.531 16.438 -9.609 1 69.38 202 ALA B CA 1
ATOM 3189 C C . ALA B 1 202 ? 22.984 16.75 -9.938 1 69.38 202 ALA B C 1
ATOM 3191 O O . ALA B 1 202 ? 23.844 16.766 -9.047 1 69.38 202 ALA B O 1
ATOM 3192 N N . THR B 1 203 ? 23.422 16.203 -11.102 1 57.12 203 THR B N 1
ATOM 3193 C CA . THR B 1 203 ? 24.781 16.594 -11.5 1 57.12 203 THR B CA 1
ATOM 3194 C C . THR B 1 203 ? 24.984 18.094 -11.344 1 57.12 203 THR B C 1
ATOM 3196 O O . THR B 1 203 ? 24.125 18.891 -11.742 1 57.12 203 THR B O 1
ATOM 3199 N N . ALA B 1 204 ? 25.797 18.578 -10.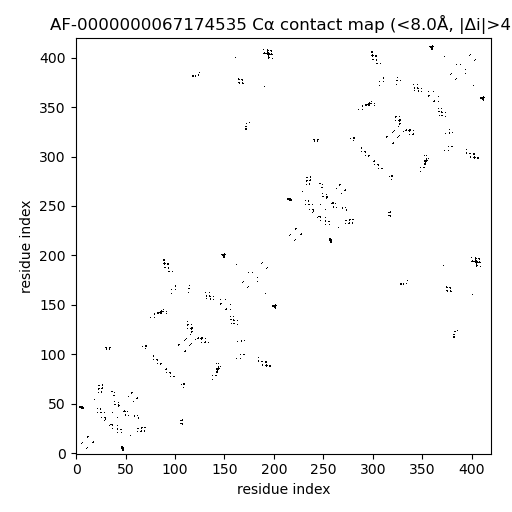344 1 54.44 204 ALA B N 1
ATOM 3200 C CA . ALA B 1 204 ? 26.203 19.984 -10.242 1 54.44 204 ALA B CA 1
ATOM 3201 C C . ALA B 1 204 ? 26.453 20.578 -11.625 1 54.44 204 ALA B C 1
ATOM 3203 O O . ALA B 1 204 ? 27.047 19.938 -12.492 1 54.44 204 ALA B O 1
ATOM 3204 N N . ALA B 1 205 ? 25.609 21.516 -12.039 1 51.84 205 ALA B N 1
ATOM 3205 C CA . ALA B 1 205 ? 25.938 22.25 -13.258 1 51.84 205 ALA B CA 1
ATOM 3206 C C . ALA B 1 205 ? 27.406 22.609 -13.32 1 51.84 205 ALA B C 1
ATOM 3208 O O . ALA B 1 205 ? 28.016 22.938 -12.289 1 51.84 205 ALA B O 1
ATOM 3209 N N . PRO B 1 206 ? 28.109 22.219 -14.352 1 46.91 206 PRO B N 1
ATOM 3210 C CA . PRO B 1 206 ? 29.5 22.703 -14.43 1 46.91 206 PRO B CA 1
ATOM 3211 C C . PRO B 1 206 ? 29.609 24.188 -14.094 1 46.91 206 PRO B C 1
ATOM 3213 O O . PRO B 1 206 ? 28.719 24.969 -14.406 1 46.91 206 PRO B O 1
ATOM 3216 N N . SER B 1 207 ? 30.125 24.516 -12.906 1 44.88 207 SER B N 1
ATOM 3217 C CA . SER B 1 207 ? 30.469 25.922 -12.688 1 44.88 207 SER B CA 1
ATOM 3218 C C . SER B 1 207 ? 31.031 26.562 -13.945 1 44.88 207 SER B C 1
ATOM 3220 O O . SER B 1 207 ? 32.031 26.062 -14.508 1 44.88 207 SER B O 1
ATOM 3222 N N . SER B 1 208 ? 30.172 27.094 -14.727 1 42.34 208 SER B N 1
ATOM 3223 C CA . SER B 1 208 ? 30.734 27.938 -15.773 1 42.34 208 SER B CA 1
ATOM 3224 C C . SER B 1 208 ? 31.859 28.812 -15.219 1 42.34 208 SER B C 1
ATOM 3226 O O . SER B 1 208 ? 31.641 29.641 -14.336 1 42.34 208 SER B O 1
ATOM 3228 N N . SER B 1 209 ? 33.031 28.312 -15.141 1 44.38 209 SER B N 1
ATOM 3229 C CA . SER B 1 209 ? 34.156 29.234 -15.055 1 44.38 209 SER B CA 1
ATOM 3230 C C . SER B 1 209 ? 33.969 30.422 -15.984 1 44.38 209 SER B C 1
ATOM 3232 O O . SER B 1 209 ? 33.969 30.281 -17.203 1 44.38 209 SER B O 1
ATOM 3234 N N . THR B 1 210 ? 33.25 31.453 -15.555 1 36.34 210 THR B N 1
ATOM 3235 C CA . THR B 1 210 ? 33.688 32.719 -16.109 1 36.34 210 THR B CA 1
ATOM 3236 C C . THR B 1 210 ? 35.125 33.031 -15.703 1 36.34 210 THR B C 1
ATOM 3238 O O . THR B 1 210 ? 35.469 32.875 -14.539 1 36.34 210 THR B O 1
#

pLDDT: mean 84.99, std 15.57, range [31.62, 97.38]

Nearest PDB structures (foldseek):
  5n1i-assembly1_B  TM=6.650E-01  e=1.846E-04  Mycobacterium tuberculosis H37Rv
  2f07-assembly1_B  TM=6.447E-01  e=3.293E-04  Bacillus subtilis subsp. subtilis str. 168
  6o6o-assembly1_B  TM=5.893E-01  e=3.054E-03  Mycobacterium tuberculosis
  3nxc-assembly1_A-2  TM=6.592E-01  e=4.768E-03  Escherichia coli K-12
  2rae-assembly1_A-2  TM=4.733E-01  e=7.023E-04  Rhodococcus jostii RHA1

Radius of gyration: 27.67 Å; Cα contacts (8 Å, |Δi|>4): 467; chains: 2; bounding box: 76×83×65 Å

Organism: Mycolicibacterium smegmatis (strain ATCC 700084 / mc(2)155) (NCBI:txid246196)

Foldseek 3Di:
DPLQCAQNVDDDPDPVRLLVLLLVLQLVVCLVVVDHDDLCNSCVVRSHDSVSSCVNVVDSVSSVVSNLVVLLVVLLVVLLVQQPPPAQPLLSLLSSLLSLLVCCSSGVSSCCLLAVCPVVVVNPPVSLVSQLVSLLSSVVSHNYPCLQQPQDPVNSSVLSSVSSVVSNCCVVPNDDPPQDSVNSSVVSSVPSVVVSNPDDGPDPDPPPPD/DPLQCAQNVDDDPDPVRLLVLLLVLQLVVCLVVVDQDDLCNSCVVRSHDSVSSCVNVVDSVSSVVSNLVVLLVVLLVVLLVQQPPPAQPLLSLLRSLLSLLVCCSSGVSSCCLLAVCPVVVVNPPVSLVSQLVSLLSSVVSHNYPCLQQVQDPVNSSVLSSVSSVVSNCCVVPNDDPPQDSVNSSVVSSVPSVVVSNPDDGPDPDPPPPD